Protein AF-I7LUL8-F1 (afdb_monomer_lite)

InterPro domains:
  IPR002048 EF-hand domain [PS50222] (101-136)
  IPR011992 EF-hand domain pair [SSF47473] (95-169)

Organism: Tetrahymena thermophila (strain SB210) (NCBI:txid312017)

pLDDT: mean 73.0, std 26.32, range [26.59, 98.44]

Sequence (527 aa):
MNTLGRLNQNDIKIQANGDIYYDSSRRTSTLSPLRKSIRASSKAQFSSTKQERWLPEIKKFSNTVSTPQQSTQIQKNMSIQPQVSVFTDEFGSYQIDMDEKTISQFLDIFRTYDVKRSGYVEQKYLYEILAQLSLSSKNIEKVFAQDVFSRPGYFNFEELLEIITELEIDKIEQMNKDLADEDKIIIKPDQKVIDLIKKLDNYRKLQEKEGNYKEAYRAHLKILQLRSNEQNKQIDNLRYIQDDELLKVTKLQSQQLYEFDRAWEQFLREYDQTSKDTVATLEERHQQELEQYYQQVKQELALKQKFSKHLLDLRYKEQMLVKLKNYPEAEKIKVKADQLEEIEKQQYEIQMQETVENKVNTLRKQQEIALQGLVHKIEQDRQLQLKQRDIDAQTLLTKNKALLLELNNKHITETKKAQNLLKENMVYNDHQELFRVRDPNDKLIFERQEQNLDRFKIQNQNTLNKIRSQSTQRNSPYPQRLKTDNAPYLLQINQLFGSATPIPASIVRKTQRNYRKGSTSNISYNY

Secondary structure (DSSP, 8-state):
-----------------------------------------------------------------------------------------SS--------HHHHHHHHHHHHHH-TT-SSEEEGGGHHHHHHHTT--GGGHHHHHTTT--SBTTEEEHHHHHHHHHHHHHHHHHHHHHHHHHHTS------HHHHHHHHHHHHHHHHHHHHT-HHHHHHHHHHHHHHHHHHHHHHHHHHHHHHHHHHHHHHHHHHHHHHHHHHHHHHHHHHHHHHHHHHHHHHHHHHHHHHHHHHHHHHHHHHHT----HHHHHHHHHHHHHHHTT-HHHHHHHHHHHHHHHHHHHHHHHHHHHHHHHHHHHHHHHHHHHHHHHHHHHHHHHHHHHHHHHHHHHHHHHHHHHHHHHHHHHHHHHHHHHHHHHHHHHH---S-TTS-----THHHHHHHHHHHHHHHHHHHHHHHHHHHHHHHHHS---S-----------TTSSTTS-----PPPTTTTTTTSSTTS-------PPP-

Foldseek 3Di:
DDDDDDDDDDDDDDDDDDDDDDDDDDDDDDDDDDDDDDDDDDDDDDDDDDDDDDDDDDDDDDDDDDDDDDDDDDDDDPPDDDPPDDDDDPPPDPPDPDDPVVLVVLVVLVVVQPPVVPQKHFPVCLVVSCVVVVQDPPCVVVVVVPPLAPDPRIHGSVSSVVVVVVSVVVVVVVVVVVVVVVVPPPLDFDVVLVVLLVVLCVVLVVCVVVVNNVSNVVSVVVSVVSLVVRLVVSLVVLVVVLVVVVVVLVVVLVVVLVVLVVVLVVVLVVLVVVLVVVLVVLVVVLVVVLVVLLVVLLVVLVVVDDDDPVLVVLVVVLVVCVVVVVPVVSVVSVVVSVVSVVVSVVVSVVVSVVVSVVVSVVSVVVSVVVSVVSVVVSVVVSVVSVVVSVVVSVVSVVVSVVVVVVSVVVSVVVSVVSVVVSCVSSDDPPDPDPDPPPPPVVVVVVVVVVVVVVVVVVVVVVVVVVVVVVVVPPDDPDDDDDPDPDDDDPPPPVPPPDDDDPPPPVVVPPVVVVPPDDDDDDDDDDD

Structure (mmCIF, N/CA/C/O backbone):
data_AF-I7LUL8-F1
#
_entry.id   AF-I7LUL8-F1
#
loop_
_atom_site.group_PDB
_atom_site.id
_atom_site.type_symbol
_atom_site.label_atom_id
_atom_site.label_alt_id
_atom_site.label_comp_id
_atom_site.label_asym_id
_atom_site.label_entity_id
_atom_site.label_seq_id
_atom_site.pdbx_PDB_ins_code
_atom_site.Cartn_x
_atom_site.Cartn_y
_atom_site.Cartn_z
_atom_site.occupancy
_atom_site.B_iso_or_equiv
_atom_site.auth_seq_id
_atom_site.auth_comp_id
_atom_site.auth_asym_id
_atom_site.auth_atom_id
_atom_site.pdbx_PDB_model_num
ATOM 1 N N . MET A 1 1 ? 33.161 21.151 76.171 1.00 34.25 1 MET A N 1
ATOM 2 C CA . MET A 1 1 ? 33.914 20.659 74.997 1.00 34.25 1 MET A CA 1
ATOM 3 C C . MET A 1 1 ? 33.367 21.412 73.785 1.00 34.25 1 MET A C 1
ATOM 5 O O . MET A 1 1 ? 32.221 21.172 73.446 1.00 34.25 1 MET A O 1
ATOM 9 N N . ASN A 1 2 ? 33.928 22.579 73.426 1.00 34.69 2 ASN A N 1
ATOM 10 C CA . ASN A 1 2 ? 35.009 22.792 72.426 1.00 34.69 2 ASN A CA 1
ATOM 11 C C . ASN A 1 2 ? 34.608 22.210 71.051 1.00 34.69 2 ASN A C 1
ATOM 13 O O . ASN A 1 2 ? 34.308 21.027 71.018 1.00 34.69 2 ASN A O 1
ATOM 17 N N . THR A 1 3 ? 34.535 22.895 69.896 1.00 42.41 3 THR A N 1
ATOM 18 C CA . THR A 1 3 ? 35.178 24.102 69.291 1.00 42.41 3 THR A CA 1
ATOM 19 C C . THR A 1 3 ? 34.457 24.357 67.937 1.00 42.41 3 THR A C 1
ATOM 21 O O . THR A 1 3 ? 34.118 23.383 67.278 1.00 42.41 3 THR A O 1
ATOM 24 N N . LEU A 1 4 ? 33.966 25.549 67.560 1.00 45.75 4 LEU A N 1
ATOM 25 C CA . LEU A 1 4 ? 34.581 26.685 66.821 1.00 45.75 4 LEU A CA 1
ATOM 26 C C . LEU A 1 4 ? 35.298 26.428 65.466 1.00 45.75 4 LEU A C 1
ATOM 28 O O . LEU A 1 4 ? 36.298 25.722 65.423 1.00 45.75 4 LEU A O 1
ATOM 32 N N . GLY A 1 5 ? 34.882 27.208 64.443 1.00 33.81 5 GLY A N 1
ATOM 33 C CA . GLY A 1 5 ? 35.670 27.705 63.285 1.00 33.81 5 GLY A CA 1
ATOM 34 C C . GLY A 1 5 ? 35.184 27.222 61.900 1.00 33.81 5 GLY A C 1
ATOM 35 O O . GLY A 1 5 ? 34.829 26.064 61.776 1.00 33.81 5 GLY A O 1
ATOM 36 N N . ARG A 1 6 ? 35.162 27.980 60.789 1.00 36.66 6 ARG A N 1
ATOM 37 C CA . ARG A 1 6 ? 35.426 29.394 60.440 1.00 36.66 6 ARG A CA 1
ATOM 38 C C . ARG A 1 6 ? 35.016 29.603 58.952 1.00 36.66 6 ARG A C 1
ATOM 40 O O . ARG A 1 6 ? 34.916 28.646 58.197 1.00 36.66 6 ARG A O 1
ATOM 47 N N . LEU A 1 7 ? 34.816 30.872 58.590 1.00 41.84 7 LEU A N 1
ATOM 48 C CA . LEU A 1 7 ? 34.567 31.519 57.282 1.00 41.84 7 LEU A CA 1
ATOM 49 C C . LEU A 1 7 ? 35.455 31.095 56.084 1.00 41.84 7 LEU A C 1
ATOM 51 O O . LEU A 1 7 ? 36.638 30.842 56.291 1.00 41.84 7 LEU A O 1
ATOM 55 N N . ASN A 1 8 ? 34.942 31.235 54.843 1.00 38.31 8 ASN A N 1
ATOM 56 C CA . ASN A 1 8 ? 35.561 32.121 53.830 1.00 38.31 8 ASN A CA 1
ATOM 57 C C . ASN A 1 8 ? 34.679 32.431 52.595 1.00 38.31 8 ASN A C 1
ATOM 59 O O . ASN A 1 8 ? 34.052 31.547 52.016 1.00 38.31 8 ASN A O 1
ATOM 63 N N . GLN A 1 9 ? 34.685 33.712 52.209 1.00 41.78 9 GLN A N 1
ATOM 64 C CA . GLN A 1 9 ? 34.208 34.299 50.949 1.00 41.78 9 GLN A CA 1
ATOM 65 C C . GLN A 1 9 ? 35.245 34.086 49.834 1.00 41.78 9 GLN A C 1
ATOM 67 O O . GLN A 1 9 ? 36.423 33.943 50.147 1.00 41.78 9 GLN A O 1
ATOM 72 N N . ASN A 1 10 ? 34.830 34.144 48.561 1.00 43.28 10 ASN A N 1
ATOM 73 C CA . ASN A 1 10 ? 35.618 34.764 47.486 1.00 43.28 10 ASN A CA 1
ATOM 74 C C . ASN A 1 10 ? 34.748 35.077 46.255 1.00 43.28 10 ASN A C 1
ATOM 76 O O . ASN A 1 10 ? 34.118 34.198 45.670 1.00 43.28 10 ASN A O 1
ATOM 80 N N . ASP A 1 11 ? 34.768 36.359 45.894 1.00 35.03 11 ASP A N 1
ATOM 81 C CA . ASP A 1 11 ? 34.270 36.975 44.669 1.00 35.03 11 ASP A CA 1
ATOM 82 C C . ASP A 1 11 ? 35.167 36.650 43.464 1.00 35.03 11 ASP A C 1
ATOM 84 O O . ASP A 1 11 ? 36.391 36.627 43.598 1.00 35.03 11 ASP A O 1
ATOM 88 N N . ILE A 1 12 ? 34.587 36.554 42.260 1.00 38.19 12 ILE A N 1
ATOM 89 C CA . ILE A 1 12 ? 35.292 36.879 41.008 1.00 38.19 12 ILE A CA 1
ATOM 90 C C . ILE A 1 12 ? 34.383 37.760 40.143 1.00 38.19 12 ILE A C 1
ATOM 92 O O . ILE A 1 12 ? 33.387 37.314 39.576 1.00 38.19 12 ILE A O 1
ATOM 96 N N . LYS A 1 13 ? 34.766 39.038 40.054 1.00 35.66 13 LYS A N 1
ATOM 97 C CA . LYS A 1 13 ? 34.354 40.010 39.035 1.00 35.66 13 LYS A CA 1
ATOM 98 C C . LYS A 1 13 ? 35.209 39.807 37.784 1.00 35.66 13 LYS A C 1
ATOM 100 O O . LYS A 1 13 ? 36.424 39.683 37.908 1.00 35.66 13 LYS A O 1
ATOM 105 N N . ILE A 1 14 ? 34.612 39.920 36.599 1.00 39.31 14 ILE A N 1
ATOM 106 C CA . ILE A 1 14 ? 35.337 40.305 35.381 1.00 39.31 14 ILE A CA 1
ATOM 107 C C . ILE A 1 14 ? 34.570 41.454 34.721 1.00 39.31 14 ILE A C 1
ATOM 109 O O . ILE A 1 14 ? 33.437 41.296 34.276 1.00 39.31 14 ILE A O 1
ATOM 113 N N . GLN A 1 15 ? 35.212 42.621 34.707 1.00 39.22 15 GLN A N 1
ATOM 114 C CA . GLN A 1 15 ? 34.968 43.728 33.786 1.00 39.22 15 GLN A CA 1
ATOM 115 C C . GLN A 1 15 ? 36.003 43.621 32.661 1.00 39.22 15 GLN A C 1
ATOM 117 O O . GLN A 1 15 ? 37.164 43.336 32.951 1.00 39.22 15 GLN A O 1
ATOM 122 N N . ALA A 1 16 ? 35.630 43.946 31.424 1.00 38.97 16 ALA A N 1
ATOM 123 C CA . ALA A 1 16 ? 36.566 44.518 30.459 1.00 38.97 16 ALA A CA 1
ATOM 124 C C . ALA A 1 16 ? 35.813 45.344 29.408 1.00 38.97 16 ALA A C 1
ATOM 126 O O . ALA A 1 16 ? 34.946 44.842 28.696 1.00 38.97 16 ALA A O 1
ATOM 127 N N . ASN A 1 17 ? 36.174 46.624 29.378 1.00 36.88 17 ASN A N 1
ATOM 128 C CA . ASN A 1 17 ? 35.828 47.644 28.397 1.00 36.88 17 ASN A CA 1
ATOM 129 C C . ASN A 1 17 ? 36.577 47.419 27.072 1.00 36.88 17 ASN A C 1
ATOM 131 O O . ASN A 1 17 ? 37.637 46.793 27.063 1.00 36.88 17 ASN A O 1
ATOM 135 N N . GLY A 1 18 ? 36.095 48.034 25.990 1.00 33.53 18 GLY A N 1
ATOM 136 C CA . GLY A 1 18 ? 36.844 48.158 24.739 1.00 33.53 18 GLY A CA 1
ATOM 137 C C . GLY A 1 18 ? 36.036 48.821 23.627 1.00 33.53 18 GLY A C 1
ATOM 138 O O . GLY A 1 18 ? 35.416 48.133 22.825 1.00 33.53 18 GLY A O 1
ATOM 139 N N . ASP A 1 19 ? 36.041 50.152 23.625 1.00 34.66 19 ASP A N 1
ATOM 140 C CA . ASP A 1 19 ? 35.447 51.050 22.632 1.00 34.66 19 ASP A CA 1
ATOM 141 C C . ASP A 1 19 ? 36.187 51.060 21.265 1.00 34.66 19 ASP A C 1
ATOM 143 O O . ASP A 1 19 ? 37.348 50.663 21.182 1.00 34.66 19 ASP A O 1
ATOM 147 N N . ILE A 1 20 ? 35.527 51.681 20.263 1.00 35.38 20 ILE A N 1
ATOM 148 C CA . ILE A 1 20 ? 36.046 52.631 19.232 1.00 35.38 20 ILE A CA 1
ATOM 149 C C . ILE A 1 20 ? 35.859 52.269 17.729 1.00 35.38 20 ILE A C 1
ATOM 151 O O . ILE A 1 20 ? 36.661 51.549 17.149 1.00 35.38 20 ILE A O 1
ATOM 155 N N . TYR A 1 21 ? 34.844 52.947 17.137 1.00 35.06 21 TYR A N 1
ATOM 156 C CA . TYR A 1 21 ? 34.722 53.644 15.819 1.00 35.06 21 TYR A CA 1
ATOM 157 C C . TYR A 1 21 ? 34.831 52.862 14.476 1.00 35.06 21 TYR A C 1
ATOM 159 O O . TYR A 1 21 ? 35.559 51.890 14.384 1.00 35.06 21 TYR A O 1
ATOM 167 N N . TYR A 1 22 ? 34.177 53.209 13.346 1.00 33.66 22 TYR A N 1
ATOM 168 C CA . TYR A 1 22 ? 33.462 54.406 12.840 1.00 33.66 22 TYR A CA 1
ATOM 169 C C . TYR A 1 22 ? 32.463 54.001 11.714 1.00 33.66 22 TYR A C 1
ATOM 171 O O . TYR A 1 22 ? 32.729 53.034 11.009 1.00 33.66 22 TYR A O 1
ATOM 179 N N . ASP A 1 23 ? 31.396 54.806 11.547 1.00 34.28 23 ASP A N 1
ATOM 180 C CA . ASP A 1 23 ? 30.677 55.252 10.315 1.00 34.28 23 ASP A CA 1
ATOM 181 C C . ASP A 1 23 ? 30.324 54.261 9.174 1.00 34.28 23 ASP A C 1
ATOM 183 O O . ASP A 1 23 ? 31.126 53.451 8.745 1.00 34.28 23 ASP A O 1
ATOM 187 N N . SER A 1 24 ? 29.194 54.345 8.463 1.00 32.56 24 SER A N 1
ATOM 188 C CA . SER A 1 24 ? 28.345 55.500 8.144 1.00 32.56 24 SER A CA 1
ATOM 189 C C . SER A 1 24 ? 27.058 55.062 7.421 1.00 32.56 24 SER A C 1
ATOM 191 O O . SER A 1 24 ? 27.007 54.018 6.777 1.00 32.56 24 SER A O 1
ATOM 193 N N . SER A 1 25 ? 26.084 55.984 7.419 1.00 34.06 25 SER A N 1
ATOM 194 C CA . SER A 1 25 ? 24.985 56.161 6.442 1.00 34.06 25 SER A CA 1
ATOM 195 C C . SER A 1 25 ? 23.654 55.449 6.750 1.00 34.06 25 SER A C 1
ATOM 197 O O . SER A 1 25 ? 23.490 54.262 6.517 1.00 34.06 25 SER A O 1
ATOM 199 N N . ARG A 1 26 ? 22.696 56.145 7.396 1.00 38.09 26 ARG A N 1
ATOM 200 C CA . ARG A 1 26 ? 21.657 57.045 6.806 1.00 38.09 26 ARG A CA 1
ATOM 201 C C . ARG A 1 26 ? 20.579 56.247 6.044 1.00 38.09 26 ARG A C 1
ATOM 203 O O . ARG A 1 26 ? 20.903 55.563 5.092 1.00 38.09 26 ARG A O 1
ATOM 210 N N . ARG A 1 27 ? 19.274 56.354 6.336 1.00 39.09 27 ARG A N 1
ATOM 211 C CA . ARG A 1 27 ? 18.459 57.586 6.387 1.00 39.09 27 ARG A CA 1
ATOM 212 C C . ARG A 1 27 ? 17.023 57.255 6.866 1.00 39.09 27 ARG A C 1
ATOM 214 O O . ARG A 1 27 ? 16.453 56.300 6.361 1.00 39.09 27 ARG A O 1
ATOM 221 N N . THR A 1 28 ? 16.494 58.096 7.772 1.00 35.09 28 THR A N 1
ATOM 222 C CA . THR A 1 28 ? 15.165 58.785 7.760 1.00 35.09 28 THR A CA 1
ATOM 223 C C . THR A 1 28 ? 13.890 57.955 7.537 1.00 35.09 28 THR A C 1
ATOM 225 O O . THR A 1 28 ? 13.841 57.145 6.632 1.00 35.09 28 THR A O 1
ATOM 228 N N . SER A 1 29 ? 12.726 58.171 8.147 1.00 33.03 29 SER A N 1
ATOM 229 C CA . SER A 1 29 ? 12.111 59.186 9.027 1.00 33.03 29 SER A CA 1
ATOM 230 C C . SER A 1 29 ? 10.613 58.811 9.006 1.00 33.03 29 SER A C 1
ATOM 232 O O . SER A 1 29 ? 10.129 58.413 7.950 1.00 33.03 29 SER A O 1
ATOM 234 N N . THR A 1 30 ? 9.829 58.852 10.081 1.00 38.00 30 THR A N 1
ATOM 235 C CA . THR A 1 30 ? 8.872 59.936 10.419 1.00 38.00 30 THR A CA 1
ATOM 236 C C . THR A 1 30 ? 7.912 59.346 11.477 1.00 38.00 30 THR A C 1
ATOM 238 O O . THR A 1 30 ? 7.541 58.183 11.361 1.00 38.00 30 THR A O 1
ATOM 241 N N . LEU A 1 31 ? 7.770 59.981 12.653 1.00 34.62 31 LEU A N 1
ATOM 242 C CA . LEU A 1 31 ? 6.584 60.744 13.123 1.00 34.62 31 LEU A CA 1
ATOM 243 C C . LEU A 1 31 ? 5.266 59.939 13.074 1.00 34.62 31 LEU A C 1
ATOM 245 O O . LEU A 1 31 ? 4.922 59.418 12.029 1.00 34.62 31 LEU A O 1
ATOM 249 N N . SER A 1 32 ? 4.372 59.875 14.059 1.00 36.56 32 SER A N 1
ATOM 250 C CA . SER A 1 32 ? 4.230 60.397 15.424 1.00 36.56 32 SER A CA 1
ATOM 251 C C . SER A 1 32 ? 2.881 59.844 15.970 1.00 36.56 32 SER A C 1
ATOM 253 O O . SER A 1 32 ? 2.135 59.217 15.217 1.00 36.56 32 SER A O 1
ATOM 255 N N . PRO A 1 33 ? 2.552 60.026 17.263 1.00 57.72 33 PRO A N 1
ATOM 256 C CA . PRO A 1 33 ? 1.650 59.164 18.042 1.00 57.72 33 PRO A CA 1
ATOM 257 C C . PRO A 1 33 ? 0.219 59.715 18.137 1.00 57.72 33 PRO A C 1
ATOM 259 O O . PRO A 1 33 ? 0.038 60.891 17.863 1.00 57.72 33 PRO A O 1
ATOM 262 N N . LEU A 1 34 ? -0.768 58.944 18.634 1.00 32.56 34 LEU A N 1
ATOM 263 C CA . LEU A 1 34 ? -1.844 59.478 19.499 1.00 32.56 34 LEU A CA 1
ATOM 264 C C . LEU A 1 34 ? -2.809 58.402 20.075 1.00 32.56 34 LEU A C 1
ATOM 266 O O . LEU A 1 34 ? -3.286 57.526 19.365 1.00 32.56 34 LEU A O 1
ATOM 270 N N . ARG A 1 35 ? -3.193 58.648 21.342 1.00 33.78 35 ARG A N 1
ATOM 271 C CA . ARG A 1 35 ? -4.432 58.294 22.091 1.00 33.78 35 ARG A CA 1
ATOM 272 C C . ARG A 1 35 ? -4.475 57.091 23.050 1.00 33.78 35 ARG A C 1
ATOM 274 O O . ARG A 1 35 ? -4.700 55.946 22.689 1.00 33.78 35 ARG A O 1
ATOM 281 N N . LYS A 1 36 ? -4.432 57.478 24.335 1.00 38.88 36 LYS A N 1
ATOM 282 C CA . LYS A 1 36 ? -5.092 56.886 25.515 1.00 38.88 36 LYS A CA 1
ATOM 283 C C . LYS A 1 36 ? -6.631 56.899 25.392 1.00 38.88 36 LYS A C 1
ATOM 285 O O . LYS A 1 36 ? -7.159 57.856 24.832 1.00 38.88 36 LYS A O 1
ATOM 290 N N . SER A 1 37 ? -7.312 55.942 26.043 1.00 32.06 37 SER A N 1
ATOM 291 C CA . SER A 1 37 ? -8.537 56.090 26.887 1.00 32.06 37 SER A CA 1
ATOM 292 C C . SER A 1 37 ? -9.199 54.707 27.077 1.00 32.06 37 SER A C 1
ATOM 294 O O . SER A 1 37 ? -9.588 54.093 26.096 1.00 32.06 37 SER A O 1
ATOM 296 N N . ILE A 1 38 ? -9.165 54.070 28.255 1.00 34.81 38 ILE A N 1
ATOM 297 C CA . ILE A 1 38 ? -10.142 54.125 29.376 1.00 34.81 38 ILE A CA 1
ATOM 298 C C . ILE A 1 38 ? -11.603 53.777 29.001 1.00 34.81 38 ILE A C 1
ATOM 300 O O . ILE A 1 38 ? -12.286 54.600 28.396 1.00 34.81 38 ILE A O 1
ATOM 304 N N . ARG A 1 39 ? -12.080 52.612 29.488 1.00 32.25 39 ARG A N 1
ATOM 305 C CA . ARG A 1 39 ? -13.354 52.294 30.210 1.00 32.25 39 ARG A CA 1
ATOM 306 C C . ARG A 1 39 ? -13.535 50.761 30.181 1.00 32.25 39 ARG A C 1
ATOM 308 O O . ARG A 1 39 ? -13.443 50.180 29.114 1.00 32.25 39 ARG A O 1
ATOM 315 N N . ALA A 1 40 ? -13.572 50.006 31.280 1.00 32.91 40 ALA A N 1
ATOM 316 C CA . ALA A 1 40 ? -14.469 49.986 32.443 1.00 32.91 40 ALA A CA 1
ATOM 317 C C . ALA A 1 40 ? -15.920 49.550 32.136 1.00 32.91 40 ALA A C 1
ATOM 319 O O . ALA A 1 40 ? -16.621 50.211 31.375 1.00 32.91 40 ALA A O 1
ATOM 320 N N . SER A 1 41 ? -16.334 48.508 32.877 1.00 30.53 41 SER A N 1
ATOM 321 C CA . SER A 1 41 ? -17.700 48.088 33.242 1.00 30.53 41 SER A CA 1
ATOM 322 C C . SER A 1 41 ? -18.435 47.088 32.337 1.00 30.53 41 SER A C 1
ATOM 324 O O . SER A 1 41 ? -18.969 47.440 31.295 1.00 30.53 41 SER A O 1
ATOM 326 N N . SER A 1 42 ? -18.649 45.868 32.842 1.00 32.44 42 SER A N 1
ATOM 327 C CA . SER A 1 42 ? -19.971 45.488 33.378 1.00 32.44 42 SER A CA 1
ATOM 328 C C . SER A 1 42 ? -19.955 44.109 34.053 1.00 32.44 42 SER A C 1
ATOM 330 O O . SER A 1 42 ? -19.512 43.105 33.505 1.00 32.44 42 SER A O 1
ATOM 332 N N . LYS A 1 43 ? -20.445 44.107 35.297 1.00 32.56 43 LYS A N 1
ATOM 333 C CA . LYS A 1 43 ? -20.957 42.954 36.042 1.00 32.56 43 LYS A CA 1
ATOM 334 C C . LYS A 1 43 ? -22.287 42.527 35.416 1.00 32.56 43 LYS A C 1
ATOM 336 O O . LYS A 1 43 ? -23.138 43.386 35.208 1.00 32.56 43 LYS A O 1
ATOM 341 N N . ALA A 1 44 ? -22.507 41.225 35.270 1.00 33.75 44 ALA A N 1
ATOM 342 C CA . ALA A 1 44 ? -23.845 40.641 35.255 1.00 33.75 44 ALA A CA 1
ATOM 343 C C . ALA A 1 44 ? -23.805 39.274 35.953 1.00 33.75 44 ALA A C 1
ATOM 345 O O . ALA A 1 44 ? -23.125 38.350 35.519 1.00 33.75 44 ALA A O 1
ATOM 346 N N . GLN A 1 45 ? -24.506 39.194 37.082 1.00 33.38 45 GLN A N 1
ATOM 347 C CA . GLN A 1 45 ? -24.953 37.955 37.712 1.00 33.38 45 GLN A CA 1
ATOM 348 C C . GLN A 1 45 ? -26.117 37.400 36.880 1.00 33.38 45 GLN A C 1
ATOM 350 O O . GLN A 1 45 ? -26.961 38.200 36.503 1.00 33.38 45 GLN A O 1
ATOM 355 N N . PHE A 1 46 ? -26.204 36.085 36.648 1.00 29.62 46 PHE A N 1
ATOM 356 C CA . PHE A 1 46 ? -27.461 35.319 36.743 1.00 29.62 46 PHE A CA 1
ATOM 357 C C . PHE A 1 46 ? -27.205 33.794 36.689 1.00 29.62 46 PHE A C 1
ATOM 359 O O . PHE A 1 46 ? -26.530 33.277 35.806 1.00 29.62 46 PHE A O 1
ATOM 366 N N . SER A 1 47 ? -27.731 33.139 37.727 1.00 30.59 47 SER A N 1
ATOM 367 C CA . SER A 1 47 ? -28.197 31.754 37.922 1.00 30.59 47 SER A CA 1
ATOM 368 C C . SER A 1 47 ? -27.927 30.629 36.900 1.00 30.59 47 SER A C 1
ATOM 370 O O . SER A 1 47 ? -28.391 30.659 35.766 1.00 30.59 47 SER A O 1
ATOM 372 N N . SER A 1 48 ? -27.365 29.530 37.423 1.00 31.50 48 SER A N 1
ATOM 373 C CA . SER A 1 48 ? -27.994 28.193 37.541 1.00 31.50 48 SER A CA 1
ATOM 374 C C . SER A 1 48 ? -29.270 27.926 36.720 1.00 31.50 48 SER A C 1
ATOM 376 O O . SER A 1 48 ? -30.315 28.490 37.037 1.00 31.50 48 SER A O 1
ATOM 378 N N . THR A 1 49 ? -29.212 27.013 35.738 1.00 33.62 49 THR A N 1
ATOM 379 C CA . THR A 1 49 ? -30.013 25.762 35.619 1.00 33.62 49 THR A CA 1
ATOM 380 C C . THR A 1 49 ? -29.866 25.127 34.222 1.00 33.62 49 THR A C 1
ATOM 382 O O . THR A 1 49 ? -29.660 25.828 33.237 1.00 33.62 49 THR A O 1
ATOM 385 N N . LYS A 1 50 ? -30.073 23.800 34.161 1.00 33.84 50 LYS A N 1
ATOM 386 C CA . LYS A 1 50 ? -30.343 22.941 32.983 1.00 33.84 50 LYS A CA 1
ATOM 387 C C . LYS A 1 50 ? -29.164 22.321 32.212 1.00 33.84 50 LYS A C 1
ATOM 389 O O . LYS A 1 50 ? -28.775 22.752 31.132 1.00 33.84 50 LYS A O 1
ATOM 394 N N . GLN A 1 51 ? -28.712 21.186 32.755 1.00 36.81 51 GLN A N 1
ATOM 395 C CA . GLN A 1 51 ? -28.469 19.958 31.985 1.00 36.81 51 GLN A CA 1
ATOM 396 C C . GLN A 1 51 ? -29.773 19.456 31.325 1.00 36.81 51 GLN A C 1
ATOM 398 O O . GLN A 1 51 ? -30.860 19.844 31.742 1.00 36.81 51 GLN A O 1
ATOM 403 N N . GLU A 1 52 ? -29.611 18.553 30.352 1.00 36.66 52 GLU A N 1
ATOM 404 C CA . GLU A 1 52 ? -30.614 17.845 29.531 1.00 36.66 52 GLU A CA 1
ATOM 405 C C . GLU A 1 52 ? -30.924 18.459 28.161 1.00 36.66 52 GLU A C 1
ATOM 407 O O . GLU A 1 52 ? -31.805 19.302 28.000 1.00 36.66 52 GLU A O 1
ATOM 412 N N . ARG A 1 53 ? -30.219 17.941 27.147 1.00 35.09 53 ARG A N 1
ATOM 413 C CA . ARG A 1 53 ? -30.752 17.530 25.832 1.00 35.09 53 ARG A CA 1
ATOM 414 C C . ARG A 1 53 ? -29.584 17.129 24.942 1.00 35.09 53 ARG A C 1
ATOM 416 O O . ARG A 1 53 ? -28.946 18.028 24.431 1.00 35.09 53 ARG A O 1
ATOM 423 N N . TRP A 1 54 ? -29.337 15.830 24.755 1.00 32.88 54 TRP A N 1
ATOM 424 C CA . TRP A 1 54 ? -28.792 15.234 23.520 1.00 32.88 54 TRP A CA 1
ATOM 425 C C . TRP A 1 54 ? -28.942 13.708 23.591 1.00 32.88 54 TRP A C 1
ATOM 427 O O . TRP A 1 54 ? -28.039 13.021 24.040 1.00 32.88 54 TRP A O 1
ATOM 437 N N . LEU A 1 55 ? -30.091 13.195 23.151 1.00 34.66 55 LEU A N 1
ATOM 438 C CA . LEU A 1 55 ? -30.225 11.898 22.477 1.00 34.66 55 LEU A CA 1
ATOM 439 C C . LEU A 1 55 ? -31.484 11.973 21.600 1.00 34.66 55 LEU A C 1
ATOM 441 O O . LEU A 1 55 ? -32.573 12.184 22.138 1.00 34.66 55 LEU A O 1
ATOM 445 N N . PRO A 1 56 ? -31.373 11.759 20.282 1.00 40.44 56 PRO A N 1
ATOM 446 C CA . PRO A 1 56 ? -32.441 11.126 19.538 1.00 40.44 56 PRO A CA 1
ATOM 447 C C . PRO A 1 56 ? -32.018 9.725 19.076 1.00 40.44 56 PRO A C 1
ATOM 449 O O . PRO A 1 56 ? -30.975 9.531 18.464 1.00 40.44 56 PRO A O 1
ATOM 452 N N . GLU A 1 57 ? -32.897 8.778 19.402 1.00 33.16 57 GLU A N 1
ATOM 453 C CA . GLU A 1 57 ? -33.325 7.659 18.557 1.00 33.16 57 GLU A CA 1
ATOM 454 C C . GLU A 1 57 ? -32.269 6.709 17.971 1.00 33.16 57 GLU A C 1
ATOM 456 O O . GLU A 1 57 ? -31.872 6.827 16.818 1.00 33.16 57 GLU A O 1
ATOM 461 N N . ILE A 1 58 ? -32.012 5.609 18.689 1.00 33.28 58 ILE A N 1
ATOM 462 C CA . ILE A 1 58 ? -31.885 4.289 18.051 1.00 33.28 58 ILE A CA 1
ATOM 463 C C . ILE A 1 58 ? -32.768 3.299 18.820 1.00 33.28 58 ILE A C 1
ATOM 465 O O . ILE A 1 58 ? -32.365 2.674 19.797 1.00 33.28 58 ILE A O 1
ATOM 469 N N . LYS A 1 59 ? -34.020 3.169 18.376 1.00 34.00 59 LYS A N 1
ATOM 470 C CA . LYS A 1 59 ? -34.862 1.994 18.626 1.00 34.00 59 LYS A CA 1
ATOM 471 C C . LYS A 1 59 ? -35.574 1.648 17.330 1.00 34.00 59 LYS A C 1
ATOM 473 O O . LYS A 1 59 ? -36.468 2.380 16.920 1.00 34.00 59 LYS A O 1
ATOM 478 N N . LYS A 1 60 ? -35.185 0.518 16.740 1.00 34.81 60 LYS A N 1
ATOM 479 C CA . LYS A 1 60 ? -36.042 -0.480 16.078 1.00 34.81 60 LYS A CA 1
ATOM 480 C C . LYS A 1 60 ? -35.120 -1.503 15.424 1.00 34.81 60 LYS A C 1
ATOM 482 O O . LYS A 1 60 ? -34.550 -1.211 14.390 1.00 34.81 60 LYS A O 1
ATOM 487 N N . PHE A 1 61 ? -34.943 -2.649 16.073 1.00 30.11 61 PHE A N 1
ATOM 488 C CA . PHE A 1 61 ? -35.112 -3.979 15.481 1.00 30.11 61 PHE A CA 1
ATOM 489 C C . PHE A 1 61 ? -34.799 -5.018 16.559 1.00 30.11 61 PHE A C 1
ATOM 491 O O . PHE A 1 61 ? -33.656 -5.392 16.790 1.00 30.11 61 PHE A O 1
ATOM 498 N N . SER A 1 62 ? -35.846 -5.491 17.225 1.00 31.25 62 SER A N 1
ATOM 499 C CA . SER A 1 62 ? -35.865 -6.844 17.761 1.00 31.25 62 SER A CA 1
ATOM 500 C C . SER A 1 62 ? -37.266 -7.421 17.603 1.00 31.25 62 SER A C 1
ATOM 502 O O . SER A 1 62 ? -38.261 -6.701 17.700 1.00 31.25 62 SER A O 1
ATOM 504 N N . ASN A 1 63 ? -37.276 -8.736 17.380 1.00 30.11 63 ASN A N 1
ATOM 505 C CA . ASN A 1 63 ? -38.358 -9.703 17.561 1.00 30.11 63 ASN A CA 1
ATOM 506 C C . ASN A 1 63 ? -38.928 -10.290 16.270 1.00 30.11 63 ASN A C 1
ATOM 508 O O . ASN A 1 63 ? -39.928 -9.827 15.737 1.00 30.11 63 ASN A O 1
ATOM 512 N N . THR A 1 64 ? -38.376 -11.441 15.891 1.00 32.75 64 THR A N 1
ATOM 513 C CA . THR A 1 64 ? -39.196 -12.655 15.808 1.00 32.75 64 THR A CA 1
ATOM 514 C C . THR A 1 64 ? -38.463 -13.796 16.515 1.00 32.75 64 THR A C 1
ATOM 516 O O . THR A 1 64 ? -37.315 -14.107 16.218 1.00 32.75 64 THR A O 1
ATOM 519 N N . VAL A 1 65 ? -39.132 -14.356 17.522 1.00 33.50 65 VAL A N 1
ATOM 520 C CA . VAL A 1 65 ? -38.789 -15.598 18.220 1.00 33.50 65 VAL A CA 1
ATOM 521 C C . VAL A 1 65 ? -39.663 -16.689 17.613 1.00 33.50 65 VAL A C 1
ATOM 523 O O . VAL A 1 65 ? -40.869 -16.490 17.474 1.00 33.50 65 VAL A O 1
ATOM 526 N N . SER A 1 66 ? -39.084 -17.844 17.294 1.00 29.80 66 SER A N 1
ATOM 527 C CA . SER A 1 66 ? -39.795 -19.125 17.261 1.00 29.80 66 SER A CA 1
ATOM 528 C C . SER A 1 66 ? -38.829 -20.273 17.564 1.00 29.80 66 SER A C 1
ATOM 530 O O . SER A 1 66 ? -37.646 -20.227 17.246 1.00 29.80 66 SER A O 1
ATOM 532 N N . THR A 1 67 ? -39.389 -21.227 18.292 1.00 32.50 67 THR A N 1
ATOM 533 C CA . THR A 1 67 ? -38.860 -22.240 19.219 1.00 32.50 67 THR A CA 1
ATOM 534 C C . THR A 1 67 ? -38.139 -23.435 18.545 1.00 32.50 67 THR A C 1
ATOM 536 O O . THR A 1 67 ? -38.174 -23.561 17.324 1.00 32.50 67 THR A O 1
ATOM 539 N N . PRO A 1 68 ? -37.475 -24.319 19.328 1.00 50.84 68 PRO A N 1
ATOM 540 C CA . PRO A 1 68 ? -36.421 -25.233 18.881 1.00 50.84 68 PRO A CA 1
ATOM 541 C C . PRO A 1 68 ? -36.904 -26.679 18.685 1.00 50.84 68 PRO A C 1
ATOM 543 O O . PRO A 1 68 ? -37.884 -27.074 19.310 1.00 50.84 68 PRO A O 1
ATOM 546 N N . GLN A 1 69 ? -36.141 -27.500 17.944 1.00 29.75 69 GLN A N 1
ATOM 547 C CA . GLN A 1 69 ? -35.950 -28.929 18.246 1.00 29.75 69 GLN A CA 1
ATOM 548 C C . GLN A 1 69 ? -34.815 -29.588 17.425 1.00 29.75 69 GLN A C 1
ATOM 550 O O . GLN A 1 69 ? -34.724 -29.418 16.217 1.00 29.75 69 GLN A O 1
ATOM 555 N N . GLN A 1 70 ? -34.029 -30.401 18.147 1.00 30.73 70 GLN A N 1
ATOM 556 C CA . GLN A 1 70 ? -33.337 -31.645 17.755 1.00 30.73 70 GLN A CA 1
ATOM 557 C C . GLN A 1 70 ? -32.044 -31.622 16.904 1.00 30.73 70 GLN A C 1
ATOM 559 O O . GLN A 1 70 ? -32.037 -31.492 15.689 1.00 30.73 70 GLN A O 1
ATOM 564 N N . SER A 1 71 ? -30.938 -31.878 17.619 1.00 30.86 71 SER A N 1
ATOM 565 C CA . SER A 1 71 ? -29.922 -32.923 17.371 1.00 30.86 71 SER A CA 1
ATOM 566 C C . SER A 1 71 ? -29.833 -33.549 15.974 1.00 30.86 71 SER A C 1
ATOM 568 O O . SER A 1 71 ? -30.744 -34.278 15.602 1.00 30.86 71 SER A O 1
ATOM 570 N N . THR A 1 72 ? -28.668 -33.487 15.312 1.00 30.38 72 THR A N 1
ATOM 571 C CA . THR A 1 72 ? -27.732 -34.629 15.131 1.00 30.38 72 THR A CA 1
ATOM 572 C C . THR A 1 72 ? -26.491 -34.261 14.298 1.00 30.38 72 THR A C 1
ATOM 574 O O . THR A 1 72 ? -26.542 -33.428 13.407 1.00 30.38 72 THR A O 1
ATOM 577 N N . GLN A 1 73 ? -25.407 -34.990 14.583 1.00 32.72 73 GLN A N 1
ATOM 578 C CA . GLN A 1 73 ? -24.282 -35.343 13.704 1.00 32.72 73 GLN A CA 1
ATOM 579 C C . GLN A 1 73 ? -23.235 -34.285 13.321 1.00 32.72 73 GLN A C 1
ATOM 581 O O . GLN A 1 73 ? -23.268 -33.611 12.299 1.00 32.72 73 GLN A O 1
ATOM 586 N N . ILE A 1 74 ? -22.173 -34.335 14.125 1.00 37.06 74 ILE A N 1
ATOM 587 C CA . ILE A 1 74 ? -20.782 -34.106 13.741 1.00 37.06 74 ILE A CA 1
ATOM 588 C C . ILE A 1 74 ? -20.441 -35.012 12.542 1.00 37.06 74 ILE A C 1
ATOM 590 O O . ILE A 1 74 ? -20.303 -36.225 12.702 1.00 37.06 74 ILE A O 1
ATOM 594 N N . GLN A 1 75 ? -20.251 -34.424 11.361 1.00 32.09 75 GLN A N 1
ATOM 595 C CA . GLN A 1 75 ? -19.434 -35.005 10.296 1.00 32.09 75 GLN A CA 1
ATOM 596 C C . GLN A 1 75 ? -18.213 -34.111 10.079 1.00 32.09 75 GLN A C 1
ATOM 598 O O . GLN A 1 75 ? -18.298 -32.985 9.594 1.00 32.09 75 GLN A O 1
ATOM 603 N N . LYS A 1 76 ? -17.057 -34.640 10.491 1.00 36.34 76 LYS A N 1
ATOM 604 C CA . LYS A 1 76 ? -15.732 -34.146 10.125 1.00 36.34 76 LYS A CA 1
ATOM 605 C C . LYS A 1 76 ? -15.532 -34.387 8.627 1.00 36.34 76 LYS A C 1
ATOM 607 O O . LYS A 1 76 ? -15.190 -35.498 8.239 1.00 36.34 76 LYS A O 1
ATOM 612 N N . ASN A 1 77 ? -15.682 -33.349 7.812 1.00 31.55 77 ASN A N 1
ATOM 613 C CA . ASN A 1 77 ? -15.094 -33.327 6.476 1.00 31.55 77 ASN A CA 1
ATOM 614 C C . ASN A 1 77 ? -13.700 -32.707 6.575 1.00 31.55 77 ASN A C 1
ATOM 616 O O . ASN A 1 77 ? -13.541 -31.490 6.647 1.00 31.55 77 ASN A O 1
ATOM 620 N N . MET A 1 78 ? -12.686 -33.574 6.611 1.00 28.05 78 MET A N 1
ATOM 621 C CA . MET A 1 78 ? -11.305 -33.196 6.338 1.00 28.05 78 MET A CA 1
ATOM 622 C C . MET A 1 78 ? -11.177 -32.909 4.841 1.00 28.05 78 MET A C 1
ATOM 624 O O . MET A 1 78 ? -11.031 -33.824 4.036 1.00 28.05 78 MET A O 1
ATOM 628 N N . SER A 1 79 ? -11.249 -31.631 4.477 1.00 26.59 79 SER A N 1
ATOM 629 C CA . SER A 1 79 ? -10.755 -31.159 3.188 1.00 26.59 79 SER A CA 1
ATOM 630 C C . SER A 1 79 ? -9.239 -31.021 3.304 1.00 26.59 79 SER A C 1
ATOM 632 O O . SER A 1 79 ? -8.736 -30.111 3.964 1.00 26.59 79 SER A O 1
ATOM 634 N N . ILE A 1 80 ? -8.511 -31.982 2.737 1.00 30.64 80 ILE A N 1
ATOM 635 C CA . ILE A 1 80 ? -7.058 -31.914 2.581 1.00 30.64 80 ILE A CA 1
ATOM 636 C C . ILE A 1 80 ? -6.798 -30.938 1.431 1.00 30.64 80 ILE A C 1
ATOM 638 O O . ILE A 1 80 ? -6.877 -31.308 0.262 1.00 30.64 80 ILE A O 1
ATOM 642 N N . GLN A 1 81 ? -6.526 -29.676 1.763 1.00 31.52 81 GLN A N 1
ATOM 643 C CA . GLN A 1 81 ? -5.814 -28.789 0.848 1.00 31.52 81 GLN A CA 1
ATOM 644 C C . GLN A 1 81 ? -4.328 -29.175 0.876 1.00 31.52 81 GLN A C 1
ATOM 646 O O . GLN A 1 81 ? -3.770 -29.284 1.972 1.00 31.52 81 GLN A O 1
ATOM 651 N N . PRO A 1 82 ? -3.669 -29.388 -0.277 1.00 30.48 82 PRO A N 1
ATOM 652 C CA . PRO A 1 82 ? -2.225 -29.548 -0.299 1.00 30.48 82 PRO A CA 1
ATOM 653 C C . PRO A 1 82 ? -1.586 -28.216 0.110 1.00 30.48 82 PRO A C 1
ATOM 655 O O . PRO A 1 82 ? -1.697 -27.209 -0.584 1.00 30.48 82 PRO A O 1
ATOM 658 N N . GLN A 1 83 ? -0.957 -28.212 1.283 1.00 26.62 83 GLN A N 1
ATOM 659 C CA . GLN A 1 83 ? -0.053 -27.156 1.719 1.00 26.62 83 GLN A CA 1
ATOM 660 C C . GLN A 1 83 ? 1.228 -27.294 0.892 1.00 26.62 83 GLN A C 1
ATOM 662 O O . GLN A 1 83 ? 2.038 -28.178 1.159 1.00 26.62 83 GLN A O 1
ATOM 667 N N . VAL A 1 84 ? 1.400 -26.448 -0.123 1.00 29.25 84 VAL A N 1
ATOM 668 C CA . VAL A 1 84 ? 2.701 -26.260 -0.774 1.00 29.25 84 VAL A CA 1
ATOM 669 C C . VAL A 1 84 ? 3.518 -25.360 0.149 1.00 29.25 84 VAL A C 1
ATOM 671 O O . VAL A 1 84 ? 3.316 -24.147 0.210 1.00 29.25 84 VAL A O 1
ATOM 674 N N . SER A 1 85 ? 4.385 -25.965 0.956 1.00 27.95 85 SER A N 1
ATOM 675 C CA . SER A 1 85 ? 5.355 -25.239 1.770 1.00 27.95 85 SER A CA 1
ATOM 676 C C . SER A 1 85 ? 6.482 -24.738 0.871 1.00 27.95 85 SER A C 1
ATOM 678 O O . SER A 1 85 ? 7.331 -25.517 0.452 1.00 27.95 85 SER A O 1
ATOM 680 N N . VAL A 1 86 ? 6.494 -23.437 0.588 1.00 30.75 86 VAL A N 1
ATOM 681 C CA . VAL A 1 86 ? 7.607 -22.770 -0.097 1.00 30.75 86 VAL A CA 1
ATOM 682 C C . VAL A 1 86 ? 8.776 -22.649 0.884 1.00 30.75 86 VAL A C 1
ATOM 684 O O . VAL A 1 86 ? 8.731 -21.853 1.825 1.00 30.75 86 VAL A O 1
ATOM 687 N N . PHE A 1 87 ? 9.799 -23.478 0.685 1.00 27.94 87 PHE A N 1
ATOM 688 C CA . PHE A 1 87 ? 11.094 -23.395 1.358 1.00 27.94 87 PHE A CA 1
ATOM 689 C C . PHE A 1 87 ? 11.956 -22.369 0.606 1.00 27.94 87 PHE A C 1
ATOM 691 O O . PHE A 1 87 ? 12.088 -22.449 -0.611 1.00 27.94 87 PHE A O 1
ATOM 698 N N . THR A 1 88 ? 12.512 -21.374 1.298 1.00 31.72 88 THR A N 1
ATOM 699 C CA . THR A 1 88 ? 13.462 -20.422 0.699 1.00 31.72 88 THR A CA 1
ATOM 700 C C . THR A 1 88 ? 14.881 -20.881 1.005 1.00 31.72 88 THR A C 1
ATOM 702 O O . THR A 1 88 ? 15.313 -20.733 2.149 1.00 31.72 88 THR A O 1
ATOM 705 N N . ASP A 1 89 ? 15.591 -21.406 0.008 1.00 33.44 89 ASP A N 1
ATOM 706 C CA . ASP A 1 89 ? 17.028 -21.684 0.102 1.00 33.44 89 ASP A CA 1
ATOM 707 C C . ASP A 1 89 ? 17.867 -20.499 -0.405 1.00 33.44 89 ASP A C 1
ATOM 709 O O . ASP A 1 89 ? 17.475 -19.766 -1.312 1.00 33.44 89 ASP A O 1
ATOM 713 N N . GLU A 1 90 ? 19.031 -20.291 0.216 1.00 38.69 90 GLU A N 1
ATOM 714 C CA . GLU A 1 90 ? 19.939 -19.143 0.023 1.00 38.69 90 GLU A CA 1
ATOM 715 C C . GLU A 1 90 ? 20.784 -19.183 -1.268 1.00 38.69 90 GLU A C 1
ATOM 717 O O . GLU A 1 90 ? 21.667 -18.343 -1.462 1.00 38.69 90 GLU A O 1
ATOM 722 N N . PHE A 1 91 ? 20.512 -20.106 -2.188 1.00 36.56 91 PHE A N 1
ATOM 723 C CA . PHE A 1 91 ? 21.164 -20.149 -3.496 1.00 36.56 91 PHE A CA 1
ATOM 724 C C . PHE A 1 91 ? 20.264 -19.459 -4.514 1.00 36.56 91 PHE A C 1
ATOM 726 O O . PHE A 1 91 ? 19.088 -19.785 -4.590 1.00 36.56 91 PHE A O 1
ATOM 733 N N . GLY A 1 92 ? 20.796 -18.478 -5.251 1.00 40.06 92 GLY A N 1
ATOM 734 C CA . GLY A 1 92 ? 20.059 -17.611 -6.180 1.00 40.06 92 GLY A CA 1
ATOM 735 C C . GLY A 1 92 ? 19.398 -18.341 -7.351 1.00 40.06 92 GLY A C 1
ATOM 736 O O . GLY A 1 92 ? 19.807 -18.163 -8.494 1.00 40.06 92 GLY A O 1
ATOM 737 N N . SER A 1 93 ? 18.373 -19.134 -7.062 1.00 44.78 93 SER A N 1
ATOM 738 C CA . SER A 1 93 ? 17.421 -19.667 -8.015 1.00 44.78 93 SER A CA 1
ATOM 739 C C . SER A 1 93 ? 16.531 -18.523 -8.490 1.00 44.78 93 SER A C 1
ATOM 741 O O . SER A 1 93 ? 16.056 -17.688 -7.712 1.00 44.78 93 SER A O 1
ATOM 743 N N . TYR A 1 94 ? 16.346 -18.439 -9.802 1.00 49.28 94 TYR A N 1
ATOM 744 C CA . TYR A 1 94 ? 15.364 -17.543 -10.387 1.00 49.28 94 TYR A CA 1
ATOM 745 C C . TYR A 1 94 ? 13.983 -18.061 -9.989 1.00 49.28 94 TYR A C 1
ATOM 747 O O . TYR A 1 94 ? 13.482 -19.021 -10.566 1.00 49.28 94 TYR A O 1
ATOM 755 N N . GLN A 1 95 ? 13.381 -17.453 -8.968 1.00 56.88 95 GLN A N 1
ATOM 756 C CA . GLN A 1 95 ? 12.002 -17.741 -8.603 1.00 56.88 95 GLN A CA 1
ATOM 757 C C . GLN A 1 95 ? 11.105 -17.099 -9.664 1.00 56.88 95 GLN A C 1
ATOM 759 O O . GLN A 1 95 ? 10.844 -15.896 -9.634 1.00 56.88 95 GLN A O 1
ATOM 764 N N . ILE A 1 96 ? 10.710 -17.890 -10.661 1.00 65.81 96 ILE A N 1
ATOM 765 C CA . ILE A 1 96 ? 9.714 -17.471 -11.643 1.00 65.81 96 ILE A CA 1
ATOM 766 C C . ILE A 1 96 ? 8.376 -17.421 -10.906 1.00 65.81 96 ILE A C 1
ATOM 768 O O . ILE A 1 96 ? 7.833 -18.455 -10.518 1.00 65.81 96 ILE A O 1
ATOM 772 N N . ASP A 1 97 ? 7.864 -16.211 -10.676 1.00 73.88 97 ASP A N 1
ATOM 773 C CA . ASP A 1 97 ? 6.516 -15.995 -10.148 1.00 73.88 97 ASP A CA 1
ATOM 774 C C . ASP A 1 97 ? 5.500 -16.402 -11.228 1.00 73.88 97 ASP A C 1
ATOM 776 O O . ASP A 1 97 ? 5.033 -15.579 -12.018 1.00 73.88 97 ASP A O 1
ATOM 780 N N . MET A 1 98 ? 5.177 -17.695 -11.286 1.00 86.75 98 MET A N 1
ATOM 781 C CA . MET A 1 98 ? 4.049 -18.187 -12.071 1.00 86.75 98 MET A CA 1
ATOM 782 C C . MET A 1 98 ? 2.745 -17.819 -11.361 1.00 86.75 98 MET A C 1
ATOM 784 O O . MET A 1 98 ? 2.585 -18.024 -10.156 1.00 86.75 98 MET A O 1
ATOM 788 N N . ASP A 1 99 ? 1.801 -17.242 -12.100 1.00 88.31 99 ASP A N 1
ATOM 789 C CA . ASP A 1 99 ? 0.505 -16.866 -11.556 1.00 88.31 99 ASP A CA 1
ATOM 790 C C . ASP A 1 99 ? -0.315 -18.105 -11.169 1.00 88.31 99 ASP A C 1
ATOM 792 O O . ASP A 1 99 ? -0.312 -19.136 -11.832 1.00 88.31 99 ASP A O 1
ATOM 796 N N . GLU A 1 100 ? -1.096 -17.998 -10.096 1.00 90.44 100 GLU A N 1
ATOM 797 C CA . GLU A 1 100 ? -1.893 -19.118 -9.569 1.00 90.44 100 GLU A CA 1
ATOM 798 C C . GLU A 1 100 ? -2.823 -19.746 -10.631 1.00 90.44 100 GLU A C 1
ATOM 800 O O . GLU A 1 100 ? -3.135 -20.937 -10.590 1.00 90.44 100 GLU A O 1
ATOM 805 N N . LYS A 1 101 ? -3.225 -18.959 -11.638 1.00 91.56 101 LYS A N 1
ATOM 806 C CA . LYS A 1 101 ? -4.028 -19.431 -12.770 1.00 91.56 101 LYS A CA 1
ATOM 807 C C . LYS A 1 101 ? -3.243 -20.315 -13.737 1.00 91.56 101 LYS A C 1
ATOM 809 O O . LYS A 1 101 ? -3.811 -21.311 -14.179 1.00 91.56 101 LYS A O 1
ATOM 814 N N . THR A 1 102 ? -1.991 -19.994 -14.070 1.00 89.31 102 THR A N 1
ATOM 815 C CA . THR A 1 102 ? -1.171 -20.857 -14.940 1.00 89.31 102 THR A CA 1
ATOM 816 C C . THR A 1 102 ? -0.820 -22.151 -14.231 1.00 89.31 102 THR A C 1
ATOM 818 O O . THR A 1 102 ? -0.998 -23.219 -14.812 1.00 89.31 102 THR A O 1
ATOM 821 N N . ILE A 1 103 ? -0.485 -22.087 -12.939 1.00 92.88 103 ILE A N 1
ATOM 822 C CA . ILE A 1 103 ? -0.272 -23.286 -12.116 1.00 92.88 103 ILE A CA 1
ATOM 823 C C . ILE A 1 103 ? -1.531 -24.162 -12.115 1.00 92.88 103 ILE A C 1
ATOM 825 O O . ILE A 1 103 ? -1.438 -25.374 -12.313 1.00 92.88 103 ILE A O 1
ATOM 829 N N . SER A 1 104 ? -2.722 -23.569 -11.959 1.00 92.62 104 SER A N 1
ATOM 830 C CA . SER A 1 104 ? -3.981 -24.321 -12.033 1.00 92.62 104 SER A CA 1
ATOM 831 C C . SER A 1 104 ? -4.210 -24.958 -13.407 1.00 92.62 104 SER A C 1
ATOM 833 O O . SER A 1 104 ? -4.674 -26.093 -13.471 1.00 92.62 104 SER A O 1
ATOM 835 N N . GLN A 1 105 ? -3.889 -24.261 -14.499 1.00 94.00 105 GLN A N 1
ATOM 836 C CA . GLN A 1 105 ? -4.018 -24.804 -15.854 1.00 94.00 105 GLN A CA 1
ATOM 837 C C . GLN A 1 105 ? -3.053 -25.969 -16.092 1.00 94.00 105 GLN A C 1
ATOM 839 O O . GLN A 1 105 ? -3.448 -26.995 -16.648 1.00 94.00 105 GLN A O 1
ATOM 844 N N . PHE A 1 106 ? -1.806 -25.846 -15.630 1.00 94.50 106 PHE A N 1
ATOM 845 C CA . PHE A 1 106 ? -0.813 -26.916 -15.713 1.00 94.50 106 PHE A CA 1
ATOM 846 C C . PHE A 1 106 ? -1.250 -28.134 -14.905 1.00 94.50 106 PHE A C 1
ATOM 848 O O . PHE A 1 106 ? -1.114 -29.264 -15.372 1.00 94.50 106 PHE A O 1
ATOM 855 N N . LEU A 1 107 ? -1.830 -27.911 -13.724 1.00 95.44 107 LEU A N 1
ATOM 856 C CA . LEU A 1 107 ? -2.365 -28.972 -12.878 1.00 95.44 107 LEU A CA 1
ATOM 857 C C . LEU A 1 107 ? -3.523 -29.712 -13.561 1.00 95.44 107 LEU A C 1
ATOM 859 O O . LEU A 1 107 ? -3.586 -30.941 -13.505 1.00 95.44 107 LEU A O 1
ATOM 863 N N . ASP A 1 108 ? -4.432 -28.985 -14.211 1.00 95.88 108 ASP A N 1
ATOM 864 C CA . ASP A 1 108 ? -5.559 -29.582 -14.928 1.00 95.88 108 ASP A CA 1
ATOM 865 C C . ASP A 1 108 ? -5.083 -30.433 -16.108 1.00 95.88 108 ASP A C 1
ATOM 867 O O . ASP A 1 108 ? -5.549 -31.562 -16.271 1.00 95.88 108 ASP A O 1
ATOM 871 N N . ILE A 1 109 ? -4.096 -29.951 -16.869 1.00 95.94 109 ILE A N 1
ATOM 872 C CA . ILE A 1 109 ? -3.478 -30.713 -17.961 1.00 95.94 109 ILE A CA 1
ATOM 873 C C . ILE A 1 109 ? -2.756 -31.944 -17.413 1.00 95.94 109 ILE A C 1
ATOM 875 O O . ILE A 1 109 ? -3.022 -33.050 -17.877 1.00 95.94 109 ILE A O 1
ATOM 879 N N . PHE A 1 110 ? -1.929 -31.804 -16.375 1.00 96.81 110 PHE A N 1
ATOM 880 C CA . PHE A 1 110 ? -1.235 -32.928 -15.738 1.00 96.81 110 PHE A CA 1
ATOM 881 C C . PHE A 1 110 ? -2.211 -34.030 -15.293 1.00 96.81 110 PHE A C 1
ATOM 883 O O . PHE A 1 110 ? -1.999 -35.215 -15.561 1.00 96.81 110 PHE A O 1
ATOM 890 N N . ARG A 1 111 ? -3.346 -33.643 -14.695 1.00 96.12 111 ARG A N 1
ATOM 891 C CA . ARG A 1 111 ? -4.401 -34.573 -14.262 1.00 96.12 111 ARG A CA 1
ATOM 892 C C . ARG A 1 111 ? -5.057 -35.341 -15.405 1.00 96.12 111 ARG A C 1
ATOM 894 O O . ARG A 1 111 ? -5.555 -36.437 -15.159 1.00 96.12 111 ARG A O 1
ATOM 901 N N . THR A 1 112 ? -5.073 -34.808 -16.629 1.00 97.00 112 THR A N 1
ATOM 902 C CA . THR A 1 112 ? -5.615 -35.548 -17.782 1.00 97.00 112 THR A CA 1
ATOM 903 C C . THR A 1 112 ? -4.751 -36.748 -18.175 1.00 97.00 112 THR A C 1
ATOM 905 O O . THR A 1 112 ? -5.291 -37.744 -18.656 1.00 97.00 112 THR A O 1
ATOM 908 N N . TYR A 1 113 ? -3.444 -36.700 -17.896 1.00 96.38 113 TYR A N 1
ATOM 909 C CA . TYR A 1 113 ? -2.498 -37.776 -18.211 1.00 96.38 113 TYR A CA 1
ATOM 910 C C . TYR A 1 113 ? -2.196 -38.693 -17.012 1.00 96.38 113 TYR A C 1
ATOM 912 O O . TYR A 1 113 ? -1.807 -39.845 -17.210 1.00 96.38 113 TYR A O 1
ATOM 920 N N . ASP A 1 114 ? -2.446 -38.256 -15.772 1.00 96.44 114 ASP A N 1
ATOM 921 C CA . ASP A 1 114 ? -2.384 -39.112 -14.575 1.00 96.44 114 ASP A CA 1
ATOM 922 C C . ASP A 1 114 ? -3.679 -39.931 -14.387 1.00 96.44 114 ASP A C 1
ATOM 924 O O . ASP A 1 114 ? -4.434 -39.771 -13.424 1.00 96.44 114 ASP A O 1
ATOM 928 N N . VAL A 1 115 ? -3.938 -40.856 -15.320 1.00 92.75 115 VAL A N 1
ATOM 929 C CA . VAL A 1 115 ? -5.155 -41.699 -15.350 1.00 92.75 115 VAL A CA 1
ATOM 930 C C . VAL A 1 115 ? -5.367 -42.466 -14.037 1.00 92.75 115 VAL A C 1
ATOM 932 O O . VAL A 1 115 ? -6.501 -42.722 -13.630 1.00 92.75 115 VAL A O 1
ATOM 935 N N . LYS A 1 116 ? -4.278 -42.836 -13.353 1.00 94.31 116 LYS A N 1
ATOM 936 C CA . LYS A 1 116 ? -4.312 -43.624 -12.112 1.00 94.31 116 LYS A CA 1
ATOM 937 C C . LYS A 1 116 ? -4.391 -42.765 -10.848 1.00 94.31 116 LYS A C 1
ATOM 939 O O . LYS A 1 116 ? -4.497 -43.342 -9.767 1.00 94.31 116 LYS A O 1
ATOM 944 N N . ARG A 1 117 ? -4.342 -41.430 -10.963 1.00 92.75 117 ARG A N 1
ATOM 945 C CA . ARG A 1 117 ? -4.213 -40.492 -9.828 1.00 92.75 117 ARG A CA 1
ATOM 946 C C . ARG A 1 117 ? -3.052 -40.861 -8.906 1.00 92.75 117 ARG A C 1
ATOM 948 O O . ARG A 1 117 ? -3.159 -40.798 -7.683 1.00 92.75 117 ARG A O 1
ATOM 955 N N . SER A 1 118 ? -1.975 -41.338 -9.513 1.00 94.56 118 SER A N 1
ATOM 956 C CA . SER A 1 118 ? -0.792 -41.815 -8.812 1.00 94.56 118 SER A CA 1
ATOM 957 C C . SER A 1 118 ? 0.121 -40.675 -8.363 1.00 94.56 118 SER A C 1
ATOM 959 O O . SER A 1 118 ? 1.000 -40.906 -7.538 1.00 94.56 118 SER A O 1
ATOM 961 N N . GLY A 1 119 ? -0.085 -39.465 -8.895 1.00 95.19 119 GLY A N 1
ATOM 962 C CA . GLY A 1 119 ? 0.830 -38.335 -8.763 1.00 95.19 119 GLY A CA 1
ATOM 963 C C . GLY A 1 119 ? 2.001 -38.382 -9.749 1.00 95.19 119 GLY A C 1
ATOM 964 O O . GLY A 1 119 ? 2.852 -37.500 -9.700 1.00 95.19 119 GLY A O 1
ATOM 965 N N . TYR A 1 120 ? 2.043 -39.382 -10.637 1.00 96.62 120 TYR A N 1
ATOM 966 C CA . TYR A 1 120 ? 3.117 -39.600 -11.604 1.00 96.62 120 TYR A CA 1
ATOM 967 C C . TYR A 1 120 ? 2.561 -39.798 -13.016 1.00 96.62 120 TYR A C 1
ATOM 969 O O . TYR A 1 120 ? 1.586 -40.525 -13.216 1.00 96.62 120 TYR A O 1
ATOM 977 N N . VAL A 1 121 ? 3.228 -39.210 -14.006 1.00 96.62 121 VAL A N 1
ATOM 978 C CA . VAL A 1 121 ? 2.916 -39.357 -15.434 1.00 96.62 121 VAL A CA 1
ATOM 979 C C . VAL A 1 121 ? 4.097 -40.020 -16.144 1.00 96.62 121 VAL A C 1
ATOM 981 O O . VAL A 1 121 ? 5.253 -39.777 -15.807 1.00 96.62 121 VAL A O 1
ATOM 984 N N . GLU A 1 122 ? 3.820 -40.906 -17.106 1.00 96.06 122 GLU A N 1
ATOM 985 C CA . GLU A 1 122 ? 4.869 -41.543 -17.913 1.00 96.06 122 GLU A CA 1
ATOM 986 C C . GLU A 1 122 ? 5.566 -40.511 -18.810 1.00 96.06 122 GLU A C 1
ATOM 988 O O . GLU A 1 122 ? 4.915 -39.724 -19.499 1.00 96.06 122 GLU A O 1
ATOM 993 N N . GLN A 1 123 ? 6.895 -40.583 -18.877 1.00 93.88 123 GLN A N 1
ATOM 994 C CA . GLN A 1 123 ? 7.752 -39.668 -19.640 1.00 93.88 123 GLN A CA 1
ATOM 995 C C . GLN A 1 123 ? 7.351 -39.528 -21.119 1.00 93.88 123 GLN A C 1
ATOM 997 O O . GLN A 1 123 ? 7.518 -38.464 -21.712 1.00 93.88 123 GLN A O 1
ATOM 1002 N N . LYS A 1 124 ? 6.767 -40.577 -21.717 1.00 94.25 124 LYS A N 1
ATOM 1003 C CA . LYS A 1 124 ? 6.301 -40.563 -23.113 1.00 94.25 124 LYS A CA 1
ATOM 1004 C C . LYS A 1 124 ? 5.241 -39.488 -23.396 1.00 94.25 124 LYS A C 1
ATOM 1006 O O . LYS A 1 124 ? 5.158 -39.022 -24.526 1.00 94.25 124 LYS A O 1
ATOM 1011 N N . TYR A 1 125 ? 4.478 -39.071 -22.382 1.00 95.38 125 TYR A N 1
ATOM 1012 C CA . TYR A 1 125 ? 3.454 -38.030 -22.511 1.00 95.38 125 TYR A CA 1
ATOM 1013 C C . TYR A 1 125 ? 4.003 -36.612 -22.315 1.00 95.38 125 TYR A C 1
ATOM 1015 O O . TYR A 1 125 ? 3.277 -35.649 -22.552 1.00 95.38 125 TYR A O 1
ATOM 1023 N N . LEU A 1 126 ? 5.273 -36.445 -21.920 1.00 93.56 126 LEU A N 1
ATOM 1024 C CA . LEU A 1 126 ? 5.845 -35.117 -21.672 1.00 93.56 126 LEU A CA 1
ATOM 1025 C C . LEU A 1 126 ? 5.805 -34.238 -22.931 1.00 93.56 126 LEU A C 1
ATOM 1027 O O . LEU A 1 126 ? 5.458 -33.063 -22.853 1.00 93.56 126 LEU A O 1
ATOM 1031 N N . TYR A 1 127 ? 6.086 -34.815 -24.102 1.00 92.44 127 TYR A N 1
ATOM 1032 C CA . TYR A 1 127 ? 6.000 -34.100 -25.378 1.00 92.44 127 TYR A CA 1
ATOM 1033 C C . TYR A 1 127 ? 4.574 -33.637 -25.700 1.00 92.44 127 TYR A C 1
ATOM 1035 O O . TYR A 1 127 ? 4.395 -32.534 -26.210 1.00 92.44 127 TYR A O 1
ATOM 1043 N N . GLU A 1 128 ? 3.564 -34.454 -25.392 1.00 94.88 128 GLU A N 1
ATOM 1044 C CA . GLU A 1 128 ? 2.153 -34.118 -25.623 1.00 94.88 128 GLU A CA 1
ATOM 1045 C C . GLU A 1 128 ? 1.680 -33.020 -24.663 1.00 94.88 128 GLU A C 1
ATOM 1047 O O . GLU A 1 128 ? 1.022 -32.069 -25.088 1.00 94.88 128 GLU A O 1
ATOM 1052 N N . ILE A 1 129 ? 2.084 -33.105 -23.391 1.00 93.88 129 ILE A N 1
ATOM 1053 C CA . ILE A 1 129 ? 1.796 -32.090 -22.372 1.00 93.88 129 ILE A CA 1
ATOM 1054 C C . ILE A 1 129 ? 2.436 -30.754 -22.756 1.00 93.88 129 ILE A C 1
ATOM 1056 O O . ILE A 1 129 ? 1.747 -29.737 -22.803 1.00 93.88 129 ILE A O 1
ATOM 1060 N N . LEU A 1 130 ? 3.724 -30.738 -23.112 1.00 91.38 130 LEU A N 1
ATOM 1061 C CA . LEU A 1 130 ? 4.411 -29.506 -23.512 1.00 91.38 130 LEU A CA 1
ATOM 1062 C C . LEU A 1 130 ? 3.847 -28.925 -24.817 1.00 91.38 130 LEU A C 1
ATOM 1064 O O . LEU A 1 130 ? 3.723 -27.705 -24.938 1.00 91.38 130 LEU A O 1
ATOM 1068 N N . ALA A 1 131 ? 3.417 -29.773 -25.757 1.00 91.75 131 ALA A N 1
ATOM 1069 C CA . ALA A 1 131 ? 2.726 -29.326 -26.963 1.00 91.75 131 ALA A CA 1
ATOM 1070 C C . ALA A 1 131 ? 1.373 -28.663 -26.649 1.00 91.75 131 ALA A C 1
ATOM 1072 O O . ALA A 1 131 ? 1.057 -27.628 -27.238 1.00 91.75 131 ALA A O 1
ATOM 1073 N N . GLN A 1 132 ? 0.595 -29.197 -25.698 1.00 93.12 132 GLN A N 1
ATOM 1074 C CA . GLN A 1 132 ? -0.650 -28.563 -25.239 1.00 93.12 132 GLN A CA 1
ATOM 1075 C C . GLN A 1 132 ? -0.403 -27.214 -24.554 1.00 93.12 132 GLN A C 1
ATOM 1077 O O . GLN A 1 132 ? -1.215 -26.300 -24.691 1.00 93.12 132 GLN A O 1
ATOM 1082 N N . LEU A 1 133 ? 0.742 -27.061 -23.887 1.00 88.94 133 LEU A N 1
ATOM 1083 C CA . LEU A 1 133 ? 1.182 -25.801 -23.283 1.00 88.94 133 LEU A CA 1
ATOM 1084 C C . LEU A 1 133 ? 1.807 -24.818 -24.282 1.00 88.94 133 LEU A C 1
ATOM 1086 O O . LEU A 1 133 ? 2.212 -23.725 -23.896 1.00 88.94 133 LEU A O 1
ATOM 1090 N N . SER A 1 134 ? 1.866 -25.167 -25.572 1.00 88.12 134 SER A N 1
ATOM 1091 C CA . SER A 1 134 ? 2.534 -24.365 -26.609 1.00 88.12 134 SER A CA 1
ATOM 1092 C C . SER A 1 134 ? 4.027 -24.112 -26.329 1.00 88.12 134 SER A C 1
ATOM 1094 O O . SER A 1 134 ? 4.595 -23.117 -26.790 1.00 88.12 134 SER A O 1
ATOM 1096 N N . LEU A 1 135 ? 4.677 -25.014 -25.588 1.00 85.44 135 LEU A N 1
ATOM 1097 C CA . LEU A 1 135 ? 6.109 -24.977 -25.301 1.00 85.44 135 LEU A CA 1
ATOM 1098 C C . LEU A 1 135 ? 6.874 -25.774 -26.369 1.00 85.44 135 LEU A C 1
ATOM 1100 O O . LEU A 1 135 ? 6.460 -26.845 -26.812 1.00 85.44 135 LEU A O 1
ATOM 1104 N N . SER A 1 136 ? 7.996 -25.219 -26.832 1.00 80.81 136 SER A N 1
ATOM 1105 C CA . SER A 1 136 ? 8.797 -25.804 -27.913 1.00 80.81 136 SER A CA 1
ATOM 1106 C C . SER A 1 136 ? 9.523 -27.067 -27.444 1.00 80.81 136 SER A C 1
ATOM 1108 O O . SER A 1 136 ? 10.292 -27.027 -26.488 1.00 80.81 136 SER A O 1
ATOM 1110 N N . SER A 1 137 ? 9.380 -28.161 -28.195 1.00 77.62 137 SER A N 1
ATOM 1111 C CA . SER A 1 137 ? 9.993 -29.455 -27.873 1.00 77.62 137 SER A CA 1
ATOM 1112 C C . SER A 1 137 ? 11.513 -29.529 -28.051 1.00 77.62 137 SER A C 1
ATOM 1114 O O . SER A 1 137 ? 12.136 -30.504 -27.635 1.00 77.62 137 SER A O 1
ATOM 1116 N N . LYS A 1 138 ? 12.129 -28.507 -28.656 1.00 80.06 138 LYS A N 1
ATOM 1117 C CA . LYS A 1 138 ? 13.534 -28.539 -29.096 1.00 80.06 138 LYS A CA 1
ATOM 1118 C C . LYS A 1 138 ? 14.564 -28.645 -27.964 1.00 80.06 138 LYS A C 1
ATOM 1120 O O . LYS A 1 138 ? 15.667 -29.108 -28.222 1.00 80.06 138 LYS A O 1
ATOM 1125 N N . ASN A 1 139 ? 14.217 -28.248 -26.739 1.00 79.44 139 ASN A N 1
ATOM 1126 C CA . ASN A 1 139 ? 15.141 -28.276 -25.596 1.00 79.44 139 ASN A CA 1
ATOM 1127 C C . ASN A 1 139 ? 14.847 -29.417 -24.607 1.00 79.44 139 ASN A C 1
ATOM 1129 O O . ASN A 1 139 ? 15.607 -29.616 -23.666 1.00 79.44 139 ASN A O 1
ATOM 1133 N N . ILE A 1 140 ? 13.799 -30.213 -24.843 1.00 80.38 140 ILE A N 1
ATOM 1134 C CA . ILE A 1 140 ? 13.400 -31.309 -23.949 1.00 80.38 140 ILE A CA 1
ATOM 1135 C C . ILE A 1 140 ? 14.513 -32.366 -23.832 1.00 80.38 140 ILE A C 1
ATOM 1137 O O . ILE A 1 140 ? 14.730 -32.929 -22.764 1.00 80.38 140 ILE A O 1
ATOM 1141 N N . GLU A 1 141 ? 15.265 -32.612 -24.907 1.00 85.06 141 GLU A N 1
ATOM 1142 C CA . GLU A 1 141 ? 16.383 -33.567 -24.891 1.00 85.06 141 GLU A CA 1
ATOM 1143 C C . GLU A 1 141 ? 17.502 -33.155 -23.924 1.00 85.06 141 GLU A C 1
ATOM 1145 O O . GLU A 1 141 ? 18.149 -34.018 -23.336 1.00 85.06 141 GLU A O 1
ATOM 1150 N N . LYS A 1 142 ? 17.708 -31.846 -23.717 1.00 83.19 142 LYS A N 1
ATOM 1151 C CA . LYS A 1 142 ? 18.694 -31.340 -22.751 1.00 83.19 142 LYS A CA 1
ATOM 1152 C C . LYS A 1 142 ? 18.232 -31.563 -21.319 1.00 83.19 142 LYS A C 1
ATOM 1154 O O . LYS A 1 142 ? 19.028 -31.988 -20.493 1.00 83.19 142 LYS A O 1
ATOM 1159 N N . VAL A 1 143 ? 16.949 -31.331 -21.063 1.00 80.69 143 VAL A N 1
ATOM 1160 C CA . VAL A 1 143 ? 16.315 -31.591 -19.766 1.00 80.69 143 VAL A CA 1
ATOM 1161 C C . VAL A 1 143 ? 16.374 -33.087 -19.437 1.00 80.69 143 VAL A C 1
ATOM 1163 O O . VAL A 1 143 ? 16.716 -33.475 -18.324 1.00 80.69 143 VAL A O 1
ATOM 1166 N N . PHE A 1 144 ? 16.146 -33.960 -20.427 1.00 83.44 144 PHE A N 1
ATOM 1167 C CA . PHE A 1 144 ? 16.285 -35.408 -20.243 1.00 83.44 144 PHE A CA 1
ATOM 1168 C C . PHE A 1 144 ? 17.711 -35.871 -19.946 1.00 83.44 144 PHE A C 1
ATOM 1170 O O . PHE A 1 144 ? 17.880 -36.931 -19.349 1.00 83.44 144 PHE A O 1
ATOM 1177 N N . ALA A 1 145 ? 18.726 -35.101 -20.334 1.00 82.38 145 ALA A N 1
ATOM 1178 C CA . ALA A 1 145 ? 20.117 -35.417 -20.038 1.00 82.38 145 ALA A CA 1
ATOM 1179 C C . ALA A 1 145 ? 20.540 -35.037 -18.606 1.00 82.38 145 ALA A C 1
ATOM 1181 O O . ALA A 1 145 ? 21.619 -35.443 -18.182 1.00 82.38 145 ALA A O 1
ATOM 1182 N N . GLN A 1 146 ? 19.730 -34.264 -17.871 1.00 79.31 146 GLN A N 1
ATOM 1183 C CA . GLN A 1 146 ? 20.100 -33.712 -16.563 1.00 79.31 146 GLN A CA 1
ATOM 1184 C C . GLN A 1 146 ? 19.714 -34.590 -15.350 1.00 79.31 146 GLN A C 1
ATOM 1186 O O . GLN A 1 146 ? 19.870 -34.142 -14.221 1.00 79.31 146 GLN A O 1
ATOM 1191 N N . ASP A 1 147 ? 19.256 -35.838 -15.532 1.00 79.06 147 ASP A N 1
ATOM 1192 C CA . ASP A 1 147 ? 18.841 -36.736 -14.426 1.00 79.06 147 ASP A CA 1
ATOM 1193 C C . ASP A 1 147 ? 17.843 -36.083 -13.432 1.00 79.06 147 ASP A C 1
ATOM 1195 O O . ASP A 1 147 ? 17.824 -36.389 -12.243 1.00 79.06 147 ASP A O 1
ATOM 1199 N N . VAL A 1 148 ? 16.971 -35.196 -13.929 1.00 77.56 148 VAL A N 1
ATOM 1200 C CA . VAL A 1 148 ? 16.024 -34.391 -13.120 1.00 77.56 148 VAL A CA 1
ATOM 1201 C C . VAL A 1 148 ? 14.906 -35.238 -12.485 1.00 77.56 148 VAL A C 1
ATOM 1203 O O . VAL A 1 148 ? 14.221 -34.807 -11.565 1.00 77.56 148 VAL A O 1
ATOM 1206 N N . PHE A 1 149 ? 14.698 -36.471 -12.952 1.00 89.06 149 PHE A N 1
ATOM 1207 C CA . PHE A 1 149 ? 13.562 -37.295 -12.537 1.00 89.06 149 PHE A CA 1
ATOM 1208 C C . PHE A 1 149 ? 13.875 -38.131 -11.299 1.00 89.06 149 PHE A C 1
ATOM 1210 O O . PHE A 1 149 ? 14.748 -39.000 -11.324 1.00 89.06 149 PHE A O 1
ATOM 1217 N N . SER A 1 150 ? 13.052 -37.995 -10.259 1.00 89.69 150 SER A N 1
ATOM 1218 C CA . SER A 1 150 ? 13.130 -38.832 -9.055 1.00 89.69 150 SER A CA 1
ATOM 1219 C C . SER A 1 150 ? 12.908 -40.318 -9.356 1.00 89.69 150 SER A C 1
ATOM 1221 O O . SER A 1 150 ? 13.322 -41.185 -8.582 1.00 89.69 150 SER A O 1
ATOM 1223 N N . ARG A 1 151 ? 12.214 -40.643 -10.459 1.00 90.12 151 ARG A N 1
ATOM 1224 C CA . ARG A 1 151 ? 11.924 -42.021 -10.870 1.00 90.12 151 ARG A CA 1
ATOM 1225 C C . ARG A 1 151 ? 12.178 -42.224 -12.368 1.00 90.12 151 ARG A C 1
ATOM 1227 O O . ARG A 1 151 ? 11.585 -41.525 -13.181 1.00 90.12 151 ARG A O 1
ATOM 1234 N N . PRO A 1 152 ? 12.954 -43.245 -12.776 1.00 91.06 152 PRO A N 1
ATOM 1235 C CA . PRO A 1 152 ? 13.225 -43.484 -14.190 1.00 91.06 152 PRO A CA 1
ATOM 1236 C C . PRO A 1 152 ? 11.929 -43.785 -14.957 1.00 91.06 152 PRO A C 1
ATOM 1238 O O . PRO A 1 152 ? 11.176 -44.695 -14.597 1.00 91.06 152 PRO A O 1
ATOM 1241 N N . GLY A 1 153 ? 11.678 -43.012 -16.016 1.00 92.44 153 GLY A N 1
ATOM 1242 C CA . GLY A 1 153 ? 10.521 -43.154 -16.905 1.00 92.44 153 GLY A CA 1
ATOM 1243 C C . GLY A 1 153 ? 9.228 -42.474 -16.439 1.00 92.44 153 GLY A C 1
ATOM 1244 O O . GLY A 1 153 ? 8.225 -42.558 -17.153 1.00 92.44 153 GLY A O 1
ATOM 1245 N N . TYR A 1 154 ? 9.225 -41.804 -15.283 1.00 95.00 154 TYR A N 1
ATOM 1246 C CA . TYR A 1 154 ? 8.055 -41.108 -14.738 1.00 95.00 154 TYR A CA 1
ATOM 1247 C C . TYR A 1 154 ? 8.442 -39.741 -14.181 1.00 95.00 154 TYR A C 1
ATOM 1249 O O . TYR A 1 154 ? 9.552 -39.577 -13.692 1.00 95.00 154 TYR A O 1
ATOM 1257 N N . PHE A 1 155 ? 7.505 -38.798 -14.193 1.00 95.56 155 PHE A N 1
ATOM 1258 C CA . PHE A 1 155 ? 7.689 -37.495 -13.559 1.00 95.56 155 PHE A CA 1
ATOM 1259 C C . PHE A 1 155 ? 6.468 -37.088 -12.735 1.00 95.56 155 PHE A C 1
ATOM 1261 O O . PHE A 1 155 ? 5.340 -37.495 -13.041 1.00 95.56 155 PHE A O 1
ATOM 1268 N N . ASN A 1 156 ? 6.691 -36.324 -11.670 1.00 96.31 156 ASN A N 1
ATOM 1269 C CA . ASN A 1 156 ? 5.629 -35.749 -10.844 1.00 96.31 156 ASN A CA 1
ATOM 1270 C C . ASN A 1 156 ? 5.295 -34.303 -11.281 1.00 96.31 156 ASN A C 1
ATOM 1272 O O . ASN A 1 156 ? 5.898 -33.757 -12.204 1.00 96.31 156 ASN A O 1
ATOM 1276 N N . PHE A 1 157 ? 4.295 -33.681 -10.651 1.00 95.94 157 PHE A N 1
ATOM 1277 C CA . PHE A 1 157 ? 3.875 -32.322 -11.021 1.00 95.94 157 PHE A CA 1
ATOM 1278 C C . PHE A 1 157 ? 4.930 -31.250 -10.703 1.00 95.94 157 PHE A C 1
ATOM 1280 O O . PHE A 1 157 ? 5.042 -30.275 -11.433 1.00 95.94 157 PHE A O 1
ATOM 1287 N N . GLU A 1 158 ? 5.702 -31.428 -9.634 1.00 94.38 158 GLU A N 1
ATOM 1288 C CA . GLU A 1 158 ? 6.740 -30.482 -9.215 1.00 94.38 158 GLU A CA 1
ATOM 1289 C C . GLU A 1 158 ? 7.920 -30.494 -10.196 1.00 94.38 158 GLU A C 1
ATOM 1291 O O . GLU A 1 158 ? 8.330 -29.442 -10.674 1.00 94.38 158 GLU A O 1
ATOM 1296 N N . GLU A 1 159 ? 8.348 -31.684 -10.616 1.00 93.81 159 GLU A N 1
ATOM 1297 C CA . GLU A 1 159 ? 9.340 -31.886 -11.677 1.00 93.81 159 GLU A CA 1
ATOM 1298 C C . GLU A 1 159 ? 8.845 -31.312 -13.012 1.00 93.81 159 GLU A C 1
ATOM 1300 O O . GLU A 1 159 ? 9.612 -30.699 -13.745 1.00 93.81 159 GLU A O 1
ATOM 1305 N N . LEU A 1 160 ? 7.549 -31.437 -13.333 1.00 94.06 160 LEU A N 1
ATOM 1306 C CA . LEU A 1 160 ? 6.990 -30.783 -14.521 1.00 94.06 160 LEU A CA 1
ATOM 1307 C C . LEU A 1 160 ? 7.115 -29.254 -14.438 1.00 94.06 160 LEU A C 1
ATOM 1309 O O . LEU A 1 160 ? 7.446 -28.626 -15.443 1.00 94.06 160 LEU A O 1
ATOM 1313 N N . LEU A 1 161 ? 6.841 -28.655 -13.275 1.00 93.00 161 LEU A N 1
ATOM 1314 C CA . LEU A 1 161 ? 6.992 -27.211 -13.089 1.00 93.00 161 LEU A CA 1
ATOM 1315 C C . LEU A 1 161 ? 8.453 -26.792 -13.246 1.00 93.00 161 LEU A C 1
ATOM 1317 O O . LEU A 1 161 ? 8.711 -25.818 -13.943 1.00 93.00 161 LEU A O 1
ATOM 1321 N N . GLU A 1 162 ? 9.392 -27.547 -12.681 1.00 90.62 162 GLU A N 1
ATOM 1322 C CA . GLU A 1 162 ? 10.827 -27.280 -12.814 1.00 90.62 162 GLU A CA 1
ATOM 1323 C C . GLU A 1 162 ? 11.264 -27.290 -14.289 1.00 90.62 162 GLU A C 1
ATOM 1325 O O . GLU A 1 162 ? 11.854 -26.321 -14.775 1.00 90.62 162 GLU A O 1
ATOM 1330 N N . ILE A 1 163 ? 10.837 -28.301 -15.051 1.00 90.81 163 ILE A N 1
ATOM 1331 C CA . ILE A 1 163 ? 11.098 -28.400 -16.495 1.00 90.81 163 ILE A CA 1
ATOM 1332 C C . ILE A 1 163 ? 10.506 -27.210 -17.258 1.00 90.81 163 ILE A C 1
ATOM 1334 O O . ILE A 1 163 ? 11.153 -26.650 -18.143 1.00 90.81 163 ILE A O 1
ATOM 1338 N N . ILE A 1 164 ? 9.271 -26.811 -16.941 1.00 90.38 164 ILE A N 1
ATOM 1339 C CA . ILE A 1 164 ? 8.630 -25.656 -17.581 1.00 90.38 164 ILE A CA 1
ATOM 1340 C C . ILE A 1 164 ? 9.412 -24.378 -17.266 1.00 90.38 164 ILE A C 1
ATOM 1342 O O . ILE A 1 164 ? 9.681 -23.600 -18.182 1.00 90.38 164 ILE A O 1
ATOM 1346 N N . THR A 1 165 ? 9.828 -24.184 -16.012 1.00 89.12 165 THR A N 1
ATOM 1347 C CA . THR A 1 165 ? 10.602 -23.001 -15.622 1.00 89.12 165 THR A CA 1
ATOM 1348 C C . THR A 1 165 ? 11.951 -22.931 -16.333 1.00 89.12 165 THR A C 1
ATOM 1350 O O . THR A 1 165 ? 12.324 -21.864 -16.819 1.00 89.12 165 THR A O 1
ATOM 1353 N N . GLU A 1 166 ? 12.653 -24.055 -16.487 1.00 87.62 166 GLU A N 1
ATOM 1354 C CA . GLU A 1 166 ? 13.928 -24.104 -17.208 1.00 87.62 166 GLU A CA 1
ATOM 1355 C C . GLU A 1 166 ? 13.743 -23.786 -18.703 1.00 87.62 166 GLU A C 1
ATOM 1357 O O . GLU A 1 166 ? 14.484 -22.985 -19.276 1.00 87.62 166 GLU A O 1
ATOM 1362 N N . LEU A 1 167 ? 12.692 -24.329 -19.331 1.00 87.00 167 LEU A N 1
ATOM 1363 C CA . LEU A 1 167 ? 12.358 -24.038 -20.729 1.00 87.00 167 LEU A CA 1
ATOM 1364 C C . LEU A 1 167 ? 11.964 -22.569 -20.954 1.00 87.00 167 LEU A C 1
ATOM 1366 O O . LEU A 1 167 ? 12.255 -22.006 -22.015 1.00 87.00 167 LEU A O 1
ATOM 1370 N N . GLU A 1 168 ? 11.298 -21.938 -19.987 1.00 84.75 168 GLU A N 1
ATOM 1371 C CA . GLU A 1 168 ? 10.976 -20.511 -20.041 1.00 84.75 168 GLU A CA 1
ATOM 1372 C C . GLU A 1 168 ? 12.220 -19.634 -19.893 1.00 84.75 168 GLU A C 1
ATOM 1374 O O . GLU A 1 168 ? 12.359 -18.662 -20.641 1.00 84.75 168 GLU A O 1
ATOM 1379 N N . ILE A 1 169 ? 13.153 -19.998 -19.007 1.00 83.06 169 ILE A N 1
ATOM 1380 C CA . ILE A 1 169 ? 14.443 -19.309 -18.865 1.00 83.06 169 ILE A CA 1
ATOM 1381 C C . ILE A 1 169 ? 15.222 -19.378 -20.178 1.00 83.06 169 ILE A C 1
ATOM 1383 O O . ILE A 1 169 ? 15.624 -18.338 -20.695 1.00 83.06 169 ILE A O 1
ATOM 1387 N N . ASP A 1 170 ? 15.346 -20.562 -20.780 1.00 79.56 170 ASP A N 1
ATOM 1388 C CA . ASP A 1 170 ? 16.016 -20.756 -22.072 1.00 79.56 170 ASP A CA 1
ATOM 1389 C C . ASP A 1 170 ? 15.398 -19.892 -23.183 1.00 79.56 170 ASP A C 1
ATOM 1391 O O . ASP A 1 170 ? 16.100 -19.328 -24.027 1.00 79.56 170 ASP A O 1
ATOM 1395 N N . LYS A 1 171 ? 14.066 -19.771 -23.198 1.00 80.94 171 LYS A N 1
ATOM 1396 C CA . LYS A 1 171 ? 13.349 -18.927 -24.161 1.00 80.94 171 LYS A CA 1
ATOM 1397 C C . LYS A 1 171 ? 13.638 -17.446 -23.927 1.00 80.94 171 LYS A C 1
ATOM 1399 O O . LYS A 1 171 ? 13.835 -16.710 -24.893 1.00 80.94 171 LYS A O 1
ATOM 1404 N N . ILE A 1 172 ? 13.680 -17.011 -22.669 1.00 76.06 172 ILE A N 1
ATOM 1405 C CA . ILE A 1 172 ? 14.039 -15.639 -22.294 1.00 76.06 172 ILE A CA 1
ATOM 1406 C C . ILE A 1 172 ? 15.495 -15.353 -22.671 1.00 76.06 172 ILE A C 1
ATOM 1408 O O . ILE A 1 172 ? 15.777 -14.303 -23.241 1.00 76.06 172 ILE A O 1
ATOM 1412 N N . GLU A 1 173 ? 16.417 -16.281 -22.423 1.00 78.94 173 GLU A N 1
ATOM 1413 C CA . GLU A 1 173 ? 17.823 -16.142 -22.800 1.00 78.94 173 GLU A CA 1
ATOM 1414 C C . GLU A 1 173 ? 18.013 -16.092 -24.316 1.00 78.94 173 GLU A C 1
ATOM 1416 O O . GLU A 1 173 ? 18.758 -15.243 -24.803 1.00 78.94 173 GLU A O 1
ATOM 1421 N N . GLN A 1 174 ? 17.311 -16.935 -25.080 1.00 74.88 174 GLN A N 1
ATOM 1422 C CA . GLN A 1 174 ? 17.328 -16.880 -26.544 1.00 74.88 174 GLN A CA 1
ATOM 1423 C C . GLN A 1 174 ? 16.762 -15.558 -27.063 1.00 74.88 174 GLN A C 1
ATOM 1425 O O . GLN A 1 174 ? 17.410 -14.909 -27.878 1.00 74.88 174 GLN A O 1
ATOM 1430 N N . MET A 1 175 ? 15.625 -15.097 -26.530 1.00 67.25 175 MET A N 1
ATOM 1431 C CA . MET A 1 175 ? 15.076 -13.784 -26.882 1.00 67.25 175 MET A CA 1
ATOM 1432 C C . MET A 1 175 ? 16.045 -12.649 -26.536 1.00 67.25 175 MET A C 1
ATOM 1434 O O . MET A 1 175 ? 16.228 -11.740 -27.339 1.00 67.25 175 MET A O 1
ATOM 1438 N N . ASN A 1 176 ? 16.702 -12.705 -25.376 1.00 65.62 176 ASN A N 1
ATOM 1439 C CA . ASN A 1 176 ? 17.694 -11.711 -24.968 1.00 65.62 176 ASN A CA 1
ATOM 1440 C C . ASN A 1 176 ? 18.949 -11.748 -25.848 1.00 65.62 176 ASN A C 1
ATOM 1442 O O . ASN A 1 176 ? 19.550 -10.707 -26.094 1.00 65.62 176 ASN A O 1
ATOM 1446 N N . LYS A 1 177 ? 19.346 -12.926 -26.335 1.00 68.50 177 LYS A N 1
ATOM 1447 C CA . LYS A 1 177 ? 20.490 -13.094 -27.234 1.00 68.50 177 LYS A CA 1
ATOM 1448 C C . LYS A 1 177 ? 20.186 -12.578 -28.640 1.00 68.50 177 LYS A C 1
ATOM 1450 O O . LYS A 1 177 ? 21.012 -11.868 -29.204 1.00 68.50 177 LYS A O 1
ATOM 1455 N N . ASP A 1 178 ? 18.989 -12.852 -29.148 1.00 58.09 178 ASP A N 1
ATOM 1456 C CA . ASP A 1 178 ? 18.513 -12.318 -30.425 1.00 58.09 178 ASP A CA 1
ATOM 1457 C C . ASP A 1 178 ? 18.349 -10.785 -30.358 1.00 58.09 178 ASP A C 1
ATOM 1459 O O . ASP A 1 178 ? 18.727 -10.080 -31.290 1.00 58.09 178 ASP A O 1
ATOM 1463 N N . LEU A 1 179 ? 17.891 -10.246 -29.220 1.00 56.59 179 LEU A N 1
ATOM 1464 C CA . LEU A 1 179 ? 17.853 -8.799 -28.956 1.00 56.59 179 LEU A CA 1
ATOM 1465 C C . LEU A 1 179 ? 19.259 -8.181 -28.854 1.00 56.59 179 LEU A C 1
ATOM 1467 O O . LEU A 1 179 ? 19.489 -7.091 -29.372 1.00 56.59 179 LEU A O 1
ATOM 1471 N N . ALA A 1 180 ? 20.215 -8.871 -28.228 1.00 54.25 180 ALA A N 1
ATOM 1472 C CA . ALA A 1 180 ? 21.591 -8.389 -28.099 1.00 54.25 180 ALA A CA 1
ATOM 1473 C C . ALA A 1 180 ? 22.345 -8.349 -29.443 1.00 54.25 180 ALA A C 1
ATOM 1475 O O . ALA A 1 180 ? 23.227 -7.505 -29.624 1.00 54.25 180 ALA A O 1
ATOM 1476 N N . ASP A 1 181 ? 21.994 -9.224 -30.390 1.00 48.69 181 ASP A N 1
ATOM 1477 C CA . ASP A 1 181 ? 22.521 -9.181 -31.757 1.00 48.69 181 ASP A CA 1
ATOM 1478 C C . ASP A 1 181 ? 21.787 -8.149 -32.648 1.00 48.69 181 ASP A C 1
ATOM 1480 O O . ASP A 1 181 ? 22.407 -7.594 -33.561 1.00 48.69 181 ASP A O 1
ATOM 1484 N N . GLU A 1 182 ? 20.528 -7.796 -32.347 1.00 50.59 182 GLU A N 1
ATOM 1485 C CA . GLU A 1 182 ? 19.793 -6.684 -32.988 1.00 50.59 182 GLU A CA 1
ATOM 1486 C C . GLU A 1 182 ? 20.217 -5.285 -32.488 1.00 50.59 182 GLU A C 1
ATOM 1488 O O . GLU A 1 182 ? 20.146 -4.311 -33.242 1.00 50.59 182 GLU A O 1
ATOM 1493 N N . ASP A 1 183 ? 20.748 -5.164 -31.266 1.00 50.12 183 ASP A N 1
ATOM 1494 C CA . ASP A 1 183 ? 21.227 -3.891 -30.691 1.00 50.12 183 ASP A CA 1
ATOM 1495 C C . ASP A 1 183 ? 22.463 -3.311 -31.408 1.00 50.12 183 ASP A C 1
ATOM 1497 O O . ASP A 1 183 ? 22.841 -2.147 -31.216 1.00 50.12 183 ASP A O 1
ATOM 1501 N N . LYS A 1 184 ? 23.083 -4.071 -32.317 1.00 52.97 184 LYS A N 1
ATOM 1502 C CA . LYS A 1 184 ? 23.891 -3.473 -33.380 1.00 52.97 184 LYS A CA 1
ATOM 1503 C C . LYS A 1 184 ? 22.952 -3.017 -34.484 1.00 52.97 184 LYS A C 1
ATOM 1505 O O . LYS A 1 184 ? 22.838 -3.666 -35.519 1.00 52.97 184 LYS A O 1
ATOM 1510 N N . ILE A 1 185 ? 22.373 -1.831 -34.309 1.00 53.44 185 ILE A N 1
ATOM 1511 C CA . ILE A 1 185 ? 21.765 -1.063 -35.398 1.00 53.44 185 ILE A CA 1
ATOM 1512 C C . ILE A 1 185 ? 22.878 -0.764 -36.410 1.00 53.44 185 ILE A C 1
ATOM 1514 O O . ILE A 1 185 ? 23.577 0.252 -36.343 1.00 53.44 185 ILE A O 1
ATOM 1518 N N . ILE A 1 186 ? 23.112 -1.693 -37.337 1.00 59.66 186 ILE A N 1
ATOM 1519 C CA . ILE A 1 186 ? 24.057 -1.479 -38.419 1.00 59.66 186 ILE A CA 1
ATOM 1520 C C . ILE A 1 186 ? 23.324 -0.613 -39.430 1.00 59.66 186 ILE A C 1
ATOM 1522 O O . ILE A 1 186 ? 22.617 -1.107 -40.305 1.00 59.66 186 ILE A O 1
ATOM 1526 N N . ILE A 1 187 ? 23.498 0.700 -39.294 1.00 64.94 187 ILE A N 1
ATOM 1527 C CA . ILE A 1 187 ? 23.192 1.669 -40.342 1.00 64.94 187 ILE A CA 1
ATOM 1528 C C . ILE A 1 187 ? 24.093 1.313 -41.534 1.00 64.94 187 ILE A C 1
ATOM 1530 O O . ILE A 1 187 ? 25.213 1.806 -41.666 1.00 64.94 187 ILE A O 1
ATOM 1534 N N . LYS A 1 188 ? 23.650 0.362 -42.360 1.00 72.81 188 LYS A N 1
ATOM 1535 C CA . LYS A 1 188 ? 24.301 0.010 -43.619 1.00 72.81 188 LYS A CA 1
ATOM 1536 C C . LYS A 1 188 ? 23.665 0.862 -44.711 1.00 72.81 188 LYS A C 1
ATOM 1538 O O . LYS A 1 188 ? 22.436 0.874 -44.804 1.00 72.81 188 LYS A O 1
ATOM 1543 N N . PRO A 1 189 ? 24.460 1.558 -45.538 1.00 78.38 189 PRO A N 1
ATOM 1544 C CA . PRO A 1 189 ? 23.911 2.234 -46.700 1.00 78.38 189 PRO A CA 1
ATOM 1545 C C . PRO A 1 189 ? 23.247 1.227 -47.631 1.00 78.38 189 PRO A C 1
ATOM 1547 O O . PRO A 1 189 ? 23.691 0.078 -47.718 1.00 78.38 189 PRO A O 1
ATOM 1550 N N . ASP A 1 190 ? 22.210 1.659 -48.348 1.00 85.00 190 ASP A N 1
ATOM 1551 C CA . ASP A 1 190 ? 21.578 0.807 -49.351 1.00 85.00 190 ASP A CA 1
ATOM 1552 C C . ASP A 1 190 ? 22.626 0.406 -50.397 1.00 85.00 190 ASP A C 1
ATOM 1554 O O . ASP A 1 190 ? 23.147 1.239 -51.149 1.00 85.00 190 ASP A O 1
ATOM 1558 N N . GLN A 1 191 ? 22.935 -0.891 -50.450 1.00 86.38 191 GLN A N 1
ATOM 1559 C CA . GLN A 1 191 ? 23.954 -1.446 -51.332 1.00 86.38 191 GLN A CA 1
ATOM 1560 C C . GLN A 1 191 ? 23.712 -1.048 -52.793 1.00 86.38 191 GLN A C 1
ATOM 1562 O O . GLN A 1 191 ? 24.662 -0.773 -53.524 1.00 86.38 191 GLN A O 1
ATOM 1567 N N . LYS A 1 192 ? 22.444 -0.919 -53.209 1.00 89.75 192 LYS A N 1
ATOM 1568 C CA . LYS A 1 192 ? 22.089 -0.492 -54.569 1.00 89.75 192 LYS A CA 1
ATOM 1569 C C . LYS A 1 192 ? 22.527 0.943 -54.851 1.00 89.75 192 LYS A C 1
ATOM 1571 O O . LYS A 1 192 ? 22.978 1.241 -55.958 1.00 89.75 192 LYS A O 1
ATOM 1576 N N . VAL A 1 193 ? 22.408 1.830 -53.863 1.00 88.75 193 VAL A N 1
ATOM 1577 C CA . VAL A 1 193 ? 22.832 3.232 -53.970 1.00 88.75 193 VAL A CA 1
ATOM 1578 C C . VAL A 1 193 ? 24.355 3.319 -53.993 1.00 88.75 193 VAL A C 1
ATOM 1580 O O . VAL A 1 193 ? 24.902 4.039 -54.830 1.00 88.75 193 VAL A O 1
ATOM 1583 N N . ILE A 1 194 ? 25.046 2.532 -53.160 1.00 88.06 194 ILE A N 1
ATOM 1584 C CA . ILE A 1 194 ? 26.513 2.426 -53.186 1.00 88.06 194 ILE A CA 1
ATOM 1585 C C . ILE A 1 194 ? 26.995 1.953 -54.564 1.00 88.06 194 ILE A C 1
ATOM 1587 O O . ILE A 1 194 ? 27.887 2.561 -55.158 1.00 88.06 194 ILE A O 1
ATOM 1591 N N . ASP A 1 195 ? 26.403 0.885 -55.097 1.00 90.38 195 ASP A N 1
ATOM 1592 C CA . ASP A 1 195 ? 26.791 0.314 -56.387 1.00 90.38 195 ASP A CA 1
ATOM 1593 C C . ASP A 1 195 ? 26.510 1.285 -57.543 1.00 90.38 195 ASP A C 1
ATOM 1595 O O . ASP A 1 195 ? 27.310 1.393 -58.476 1.00 90.38 195 ASP A O 1
ATOM 1599 N N . LEU A 1 196 ? 25.413 2.047 -57.471 1.00 93.62 196 LEU A N 1
ATOM 1600 C CA . LEU A 1 196 ? 25.113 3.111 -58.429 1.00 93.62 196 LEU A CA 1
ATOM 1601 C C . LEU A 1 196 ? 26.136 4.252 -58.355 1.00 93.62 196 LEU A C 1
ATOM 1603 O O . LEU A 1 196 ? 26.600 4.716 -59.396 1.00 93.62 196 LEU A O 1
ATOM 1607 N N . ILE A 1 197 ? 26.526 4.675 -57.149 1.00 92.12 197 ILE A N 1
ATOM 1608 C CA . ILE A 1 197 ? 27.576 5.682 -56.948 1.00 92.12 197 ILE A CA 1
ATOM 1609 C C . ILE A 1 197 ? 28.898 5.200 -57.560 1.00 92.12 197 ILE A C 1
ATOM 1611 O O . ILE A 1 197 ? 29.531 5.959 -58.292 1.00 92.12 197 ILE A O 1
ATOM 1615 N N . LYS A 1 198 ? 29.287 3.937 -57.339 1.00 92.25 198 LYS A N 1
ATOM 1616 C CA . LYS A 1 198 ? 30.496 3.342 -57.939 1.00 92.25 198 LYS A CA 1
ATOM 1617 C C . LYS A 1 198 ? 30.435 3.327 -59.469 1.00 92.25 198 LYS A C 1
ATOM 1619 O O . LYS A 1 198 ? 31.412 3.678 -60.127 1.00 92.25 198 LYS A O 1
ATOM 1624 N N . LYS A 1 199 ? 29.287 2.955 -60.048 1.00 94.88 199 LYS A N 1
ATOM 1625 C CA . LYS A 1 199 ? 29.080 2.975 -61.508 1.00 94.88 199 LYS A CA 1
ATOM 1626 C C . LYS A 1 199 ? 29.204 4.389 -62.082 1.00 94.88 199 LYS A C 1
ATOM 1628 O O . LYS A 1 199 ? 29.886 4.568 -63.088 1.00 94.88 199 LYS A O 1
ATOM 1633 N N . LEU A 1 200 ? 28.593 5.384 -61.436 1.00 94.00 200 LEU A N 1
ATOM 1634 C CA . LEU A 1 200 ? 28.687 6.788 -61.852 1.00 94.00 200 LEU A CA 1
ATOM 1635 C C . LEU A 1 200 ? 30.107 7.347 -61.706 1.00 94.00 200 LEU A C 1
ATOM 1637 O O . LEU A 1 200 ? 30.526 8.145 -62.539 1.00 94.00 200 LEU A O 1
ATOM 1641 N N . ASP A 1 201 ? 30.859 6.923 -60.689 1.00 93.88 201 ASP A N 1
ATOM 1642 C CA . ASP A 1 201 ? 32.250 7.347 -60.495 1.00 93.88 201 ASP A CA 1
ATOM 1643 C C . ASP A 1 201 ? 33.175 6.779 -61.582 1.00 93.88 201 ASP A C 1
ATOM 1645 O O . ASP A 1 201 ? 33.990 7.502 -62.154 1.00 93.88 201 ASP A O 1
ATOM 1649 N N . ASN A 1 202 ? 32.989 5.509 -61.951 1.00 94.62 202 ASN A N 1
ATOM 1650 C CA . ASN A 1 202 ? 33.694 4.908 -63.084 1.00 94.62 202 ASN A CA 1
ATOM 1651 C C . ASN A 1 202 ? 33.343 5.605 -64.409 1.00 94.62 202 ASN A C 1
ATOM 1653 O O . ASN A 1 202 ? 34.237 5.860 -65.214 1.00 94.62 202 ASN A O 1
ATOM 1657 N N . TYR A 1 203 ? 32.068 5.961 -64.613 1.00 96.56 203 TYR A N 1
ATOM 1658 C CA . TYR A 1 203 ? 31.634 6.740 -65.777 1.00 96.56 203 TYR A CA 1
ATOM 1659 C C . TYR A 1 203 ? 32.289 8.126 -65.813 1.00 96.56 203 TYR A C 1
ATOM 1661 O O . TYR A 1 203 ? 32.818 8.526 -66.846 1.00 96.56 203 TYR A O 1
ATOM 1669 N N . ARG A 1 204 ? 32.327 8.834 -64.675 1.00 96.19 204 ARG A N 1
ATOM 1670 C CA . ARG A 1 204 ? 33.004 10.133 -64.542 1.00 96.19 204 ARG A CA 1
ATOM 1671 C C . ARG A 1 204 ? 34.473 10.038 -64.964 1.00 96.19 204 ARG A C 1
ATOM 1673 O O . ARG A 1 204 ? 34.904 10.803 -65.821 1.00 96.19 204 ARG A O 1
ATOM 1680 N N . LYS A 1 205 ? 35.208 9.064 -64.415 1.00 95.12 205 LYS A N 1
ATOM 1681 C CA . LYS A 1 205 ? 36.627 8.817 -64.730 1.00 95.12 205 LYS A CA 1
ATOM 1682 C C . LYS A 1 205 ? 36.857 8.476 -66.203 1.00 95.12 205 LYS A C 1
ATOM 1684 O O . LYS A 1 205 ? 37.885 8.850 -66.758 1.00 95.12 205 LYS A O 1
ATOM 1689 N N . LEU A 1 206 ? 35.931 7.752 -66.834 1.00 96.69 206 LEU A N 1
ATOM 1690 C CA . LEU A 1 206 ? 36.005 7.451 -68.265 1.00 96.69 206 LEU A CA 1
ATOM 1691 C C . LEU A 1 206 ? 35.839 8.729 -69.102 1.00 96.69 206 LEU A C 1
ATOM 1693 O O . LEU A 1 206 ? 36.679 9.009 -69.952 1.00 96.69 206 LEU A O 1
ATOM 1697 N N . GLN A 1 207 ? 34.829 9.547 -68.794 1.00 97.06 207 GLN A N 1
ATOM 1698 C CA . GLN A 1 207 ? 34.576 10.810 -69.498 1.00 97.06 207 GLN A CA 1
ATOM 1699 C C . GLN A 1 207 ? 35.696 11.847 -69.295 1.00 97.06 207 GLN A C 1
ATOM 1701 O O . GLN A 1 207 ? 36.005 12.602 -70.215 1.00 97.06 207 GLN A O 1
ATOM 1706 N N . GLU A 1 208 ? 36.354 11.867 -68.130 1.00 94.19 208 GLU A N 1
ATOM 1707 C CA . GLU A 1 208 ? 37.555 12.684 -67.883 1.00 94.19 208 GLU A CA 1
ATOM 1708 C C . GLU A 1 208 ? 38.724 12.276 -68.795 1.00 94.19 208 GLU A C 1
ATOM 1710 O O . GLU A 1 208 ? 39.395 13.145 -69.348 1.00 94.19 208 GLU A O 1
ATOM 1715 N N . LYS A 1 209 ? 38.941 10.969 -69.004 1.00 96.50 209 LYS A N 1
ATOM 1716 C CA . LYS A 1 209 ? 39.988 10.454 -69.907 1.00 96.50 209 LYS A CA 1
ATOM 1717 C C . LYS A 1 209 ? 39.711 10.768 -71.376 1.00 96.50 209 LYS A C 1
ATOM 1719 O O . LYS A 1 209 ? 40.648 10.991 -72.133 1.00 96.50 209 LYS A O 1
ATOM 1724 N N . GLU A 1 210 ? 38.441 10.784 -71.768 1.00 96.31 210 GLU A N 1
ATOM 1725 C CA . GLU A 1 210 ? 37.996 11.115 -73.128 1.00 96.31 210 GLU A CA 1
ATOM 1726 C C . GLU A 1 210 ? 37.976 12.633 -73.402 1.00 96.31 210 GLU A C 1
ATOM 1728 O O . GLU A 1 210 ? 37.824 13.048 -74.547 1.00 96.31 210 GLU A O 1
ATOM 1733 N N . GLY A 1 211 ? 38.143 13.474 -72.371 1.00 96.19 211 GLY A N 1
ATOM 1734 C CA . GLY A 1 211 ? 38.091 14.938 -72.479 1.00 96.19 211 GLY A CA 1
ATOM 1735 C C . GLY A 1 211 ? 36.674 15.533 -72.457 1.00 96.19 211 GLY A C 1
ATOM 1736 O O . GLY A 1 211 ? 36.495 16.737 -72.653 1.00 96.19 211 GLY A O 1
ATOM 1737 N N . ASN A 1 212 ? 35.650 14.725 -72.174 1.00 97.12 212 ASN A N 1
ATOM 1738 C CA . ASN A 1 212 ? 34.240 15.122 -72.137 1.00 97.12 212 ASN A CA 1
ATOM 1739 C C . ASN A 1 212 ? 33.833 15.698 -70.768 1.00 97.12 212 ASN A C 1
ATOM 1741 O O . ASN A 1 212 ? 32.984 15.170 -70.042 1.00 97.12 212 ASN A O 1
ATOM 1745 N N . TYR A 1 213 ? 34.402 16.849 -70.410 1.00 94.56 213 TYR A N 1
ATOM 1746 C CA . TYR A 1 213 ? 34.239 17.436 -69.072 1.00 94.56 213 TYR A CA 1
ATOM 1747 C C . TYR A 1 213 ? 32.792 17.793 -68.691 1.00 94.56 213 TYR A C 1
ATOM 1749 O O . TYR A 1 213 ? 32.433 17.758 -67.514 1.00 94.56 213 TYR A O 1
ATOM 1757 N N . LYS A 1 214 ? 31.926 18.105 -69.666 1.00 95.00 214 LYS A N 1
ATOM 1758 C CA . LYS A 1 214 ? 30.508 18.418 -69.400 1.00 95.00 214 LYS A CA 1
ATOM 1759 C C . LYS A 1 214 ? 29.754 17.216 -68.830 1.00 95.00 214 LYS A C 1
ATOM 1761 O O . LYS A 1 214 ? 28.917 17.383 -67.943 1.00 95.00 214 LYS A O 1
ATOM 1766 N N . GLU A 1 215 ? 30.036 16.018 -69.333 1.00 94.44 215 GLU A N 1
ATOM 1767 C CA . GLU A 1 215 ? 29.385 14.794 -68.864 1.00 94.44 215 GLU A CA 1
ATOM 1768 C C . GLU A 1 215 ? 29.971 14.311 -67.544 1.00 94.44 215 GLU A C 1
ATOM 1770 O O . GLU A 1 215 ? 29.212 13.954 -66.641 1.00 94.44 215 GLU A O 1
ATOM 1775 N N . ALA A 1 216 ? 31.295 14.406 -67.385 1.00 93.75 216 ALA A N 1
ATOM 1776 C CA . ALA A 1 216 ? 31.957 14.160 -66.108 1.00 93.75 216 ALA A CA 1
ATOM 1777 C C . ALA A 1 216 ? 31.370 15.046 -64.994 1.00 93.75 216 ALA A C 1
ATOM 1779 O O . ALA A 1 216 ? 31.009 14.551 -63.925 1.00 93.75 216 ALA A O 1
ATOM 1780 N N . TYR A 1 217 ? 31.161 16.339 -65.266 1.00 93.25 217 TYR A N 1
ATOM 1781 C CA . TYR A 1 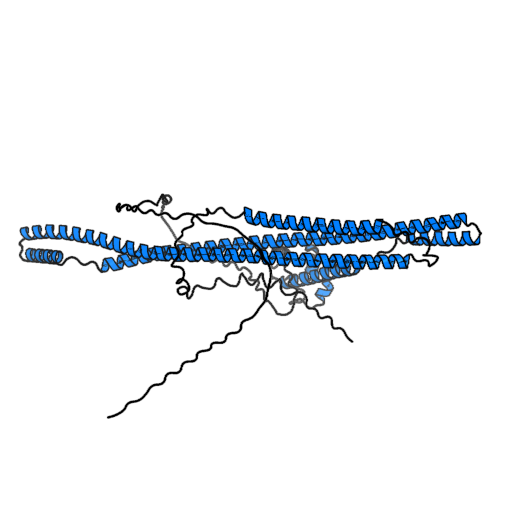217 ? 30.535 17.256 -64.313 1.00 93.25 217 TYR A CA 1
ATOM 1782 C C . TYR A 1 217 ? 29.094 16.853 -63.958 1.00 93.25 217 TYR A C 1
ATOM 1784 O O . TYR A 1 217 ? 28.720 16.847 -62.784 1.00 93.25 217 TYR A O 1
ATOM 1792 N N . ARG A 1 218 ? 28.282 16.439 -64.941 1.00 95.19 218 ARG A N 1
ATOM 1793 C CA . ARG A 1 218 ? 26.916 15.937 -64.691 1.00 95.19 218 ARG A CA 1
ATOM 1794 C C . ARG A 1 218 ? 26.914 14.675 -63.823 1.00 95.19 218 ARG A C 1
ATOM 1796 O O . ARG A 1 218 ? 26.117 14.585 -62.888 1.00 95.19 218 ARG A O 1
ATOM 1803 N N . ALA A 1 219 ? 27.805 13.723 -64.102 1.00 93.88 219 ALA A N 1
ATOM 1804 C CA . ALA A 1 219 ? 27.953 12.507 -63.304 1.00 93.88 219 ALA A CA 1
ATOM 1805 C C . ALA A 1 219 ? 28.390 12.829 -61.867 1.00 93.88 219 ALA A C 1
ATOM 1807 O O . ALA A 1 219 ? 27.822 12.295 -60.914 1.00 93.88 219 ALA A O 1
ATOM 1808 N N . HIS A 1 220 ? 29.327 13.767 -61.702 1.00 92.25 220 HIS A N 1
ATOM 1809 C CA . HIS A 1 220 ? 29.769 14.251 -60.398 1.00 92.25 220 HIS A CA 1
ATOM 1810 C C . HIS A 1 220 ? 28.625 14.878 -59.584 1.00 92.25 220 HIS A C 1
ATOM 1812 O O . HIS A 1 220 ? 28.396 14.471 -58.443 1.00 92.25 220 HIS A O 1
ATOM 1818 N N . LEU A 1 221 ? 27.845 15.791 -60.176 1.00 92.31 221 LEU A N 1
ATOM 1819 C CA . LEU A 1 221 ? 26.668 16.371 -59.518 1.00 92.31 221 LEU A CA 1
ATOM 1820 C C . LEU A 1 221 ? 25.664 15.295 -59.088 1.00 92.31 221 LEU A C 1
ATOM 1822 O O . LEU A 1 221 ? 25.097 15.370 -57.996 1.00 92.31 221 LEU A O 1
ATOM 1826 N N . LYS A 1 222 ? 25.463 14.262 -59.918 1.00 93.81 222 LYS A N 1
ATOM 1827 C CA . LYS A 1 222 ? 24.551 13.168 -59.578 1.00 93.81 222 LYS A CA 1
ATOM 1828 C C . LYS A 1 222 ? 25.055 12.329 -58.404 1.00 93.81 222 LYS A C 1
ATOM 1830 O O . LYS A 1 222 ? 24.248 11.954 -57.555 1.00 93.81 222 LYS A O 1
ATOM 1835 N N . ILE A 1 223 ? 26.361 12.067 -58.328 1.00 91.00 223 ILE A N 1
ATOM 1836 C CA . ILE A 1 223 ? 26.988 11.388 -57.183 1.00 91.00 223 ILE A CA 1
ATOM 1837 C C . ILE A 1 223 ? 26.758 12.193 -55.903 1.00 91.00 223 ILE A C 1
ATOM 1839 O O . ILE A 1 223 ? 26.314 11.622 -54.911 1.00 91.00 223 ILE A O 1
ATOM 1843 N N . LEU A 1 224 ? 27.001 13.508 -55.927 1.00 88.94 224 LEU A N 1
ATOM 1844 C CA . LEU A 1 224 ? 26.770 14.376 -54.767 1.00 88.94 224 LEU A CA 1
ATOM 1845 C C . LEU A 1 224 ? 25.305 14.341 -54.312 1.00 88.94 224 LEU A C 1
ATOM 1847 O O . LEU A 1 224 ? 25.035 14.172 -53.124 1.00 88.94 224 LEU A O 1
ATOM 1851 N N . GLN A 1 225 ? 24.362 14.419 -55.255 1.00 90.56 225 GLN A N 1
ATOM 1852 C CA . GLN A 1 225 ? 22.933 14.335 -54.952 1.00 90.56 225 GLN A CA 1
ATOM 1853 C C . GLN A 1 225 ? 22.556 12.988 -54.316 1.00 90.56 225 GLN A C 1
ATOM 1855 O O . GLN A 1 225 ? 21.863 12.959 -53.302 1.00 90.56 225 GLN A O 1
ATOM 1860 N N . LEU A 1 226 ? 23.000 11.867 -54.896 1.00 90.38 226 LEU A N 1
ATOM 1861 C CA . LEU A 1 226 ? 22.712 10.533 -54.359 1.00 90.38 226 LEU A CA 1
ATOM 1862 C C . LEU A 1 226 ? 23.317 10.347 -52.968 1.00 90.38 226 LEU A C 1
ATOM 1864 O O . LEU A 1 226 ? 22.660 9.783 -52.098 1.00 90.38 226 LEU A O 1
ATOM 1868 N N . ARG A 1 227 ? 24.527 10.869 -52.746 1.00 87.62 227 ARG A N 1
ATOM 1869 C CA . ARG A 1 227 ? 25.183 10.831 -51.440 1.00 87.62 227 ARG A CA 1
ATOM 1870 C C . ARG A 1 227 ? 24.411 11.608 -50.383 1.00 87.62 227 ARG A C 1
ATOM 1872 O O . ARG A 1 227 ? 24.149 11.065 -49.316 1.00 87.62 227 ARG A O 1
ATOM 1879 N N . SER A 1 228 ? 24.018 12.841 -50.695 1.00 87.38 228 SER A N 1
ATOM 1880 C CA . SER A 1 228 ? 23.218 13.670 -49.790 1.00 87.38 228 SER A CA 1
ATOM 1881 C C . SER A 1 228 ? 21.871 13.013 -49.470 1.00 87.38 228 SER A C 1
ATOM 1883 O O . SER A 1 228 ? 21.498 12.916 -48.304 1.00 87.38 228 SER A O 1
ATOM 1885 N N . ASN A 1 229 ? 21.180 12.471 -50.479 1.00 89.88 229 ASN A N 1
ATOM 1886 C CA . ASN A 1 229 ? 19.909 11.776 -50.278 1.00 89.88 229 ASN A CA 1
ATOM 1887 C C . ASN A 1 229 ? 20.056 10.530 -49.394 1.00 89.88 229 ASN A C 1
ATOM 1889 O O . ASN A 1 229 ? 19.216 10.293 -48.531 1.00 89.88 229 ASN A O 1
ATOM 1893 N N . GLU A 1 230 ? 21.103 9.734 -49.605 1.00 88.12 230 GLU A N 1
ATOM 1894 C CA . GLU A 1 230 ? 21.365 8.529 -48.815 1.00 88.12 230 GLU A CA 1
ATOM 1895 C C . GLU A 1 230 ? 21.744 8.865 -47.370 1.00 88.12 230 GLU A C 1
ATOM 1897 O O . GLU A 1 230 ? 21.231 8.257 -46.433 1.00 88.12 230 GLU A O 1
ATOM 1902 N N . GLN A 1 231 ? 22.573 9.892 -47.175 1.00 86.38 231 GLN A N 1
ATOM 1903 C CA . GLN A 1 231 ? 22.908 10.401 -45.850 1.00 86.38 231 GLN A CA 1
ATOM 1904 C C . GLN A 1 231 ? 21.654 10.873 -45.099 1.00 86.38 231 GLN A C 1
ATOM 1906 O O . GLN A 1 231 ? 21.470 10.516 -43.937 1.00 86.38 231 GLN A O 1
ATOM 1911 N N . ASN A 1 232 ? 20.770 11.622 -45.764 1.00 87.62 232 ASN A N 1
ATOM 1912 C CA . ASN A 1 232 ? 19.517 12.085 -45.166 1.00 87.62 232 ASN A CA 1
ATOM 1913 C C . ASN A 1 232 ? 18.605 10.915 -44.787 1.00 87.62 232 ASN A C 1
ATOM 1915 O O . ASN A 1 232 ? 18.115 10.875 -43.664 1.00 87.62 232 ASN A O 1
ATOM 1919 N N . LYS A 1 233 ? 18.453 9.914 -45.664 1.00 90.00 233 LYS A N 1
ATOM 1920 C CA . LYS A 1 233 ? 17.682 8.700 -45.354 1.00 90.00 233 LYS A CA 1
ATOM 1921 C C . LYS A 1 233 ? 18.209 7.969 -44.122 1.00 90.00 233 LYS A C 1
ATOM 1923 O O . LYS A 1 233 ? 17.419 7.518 -43.302 1.00 90.00 233 LYS A O 1
ATOM 1928 N N . GLN A 1 234 ? 19.527 7.842 -43.987 1.00 87.31 234 GLN A N 1
ATOM 1929 C CA . GLN A 1 234 ? 20.127 7.174 -42.832 1.00 87.31 234 GLN A CA 1
ATOM 1930 C C . GLN A 1 234 ? 19.936 7.968 -41.540 1.00 87.31 234 GLN A C 1
ATOM 1932 O O . GLN A 1 234 ? 19.643 7.376 -40.504 1.00 87.31 234 GLN A O 1
ATOM 1937 N N . ILE A 1 235 ? 20.049 9.297 -41.604 1.00 87.00 235 ILE A N 1
ATOM 1938 C CA . ILE A 1 235 ? 19.748 10.177 -40.470 1.00 87.00 235 ILE A CA 1
ATOM 1939 C C . ILE A 1 235 ? 18.272 10.055 -40.074 1.00 87.00 235 ILE A C 1
ATOM 1941 O O . ILE A 1 235 ? 17.975 9.934 -38.888 1.00 87.00 235 ILE A O 1
ATOM 1945 N N . ASP A 1 236 ? 17.353 10.053 -41.039 1.00 89.56 236 ASP A N 1
ATOM 1946 C CA . ASP A 1 236 ? 15.917 9.939 -40.771 1.00 89.56 236 ASP A CA 1
ATOM 1947 C C . ASP A 1 236 ? 15.541 8.558 -40.218 1.00 89.56 236 ASP A C 1
ATOM 1949 O O . ASP A 1 236 ? 14.744 8.475 -39.287 1.00 89.56 236 ASP A O 1
ATOM 1953 N N . ASN A 1 237 ? 16.160 7.482 -40.713 1.00 89.81 237 ASN A N 1
ATOM 1954 C CA . ASN A 1 237 ? 15.978 6.141 -40.155 1.00 89.81 237 ASN A CA 1
ATOM 1955 C C . ASN A 1 237 ? 16.494 6.055 -38.709 1.00 89.81 237 ASN A C 1
ATOM 1957 O O . ASN A 1 237 ? 15.812 5.529 -37.835 1.00 89.81 237 ASN A O 1
ATOM 1961 N N . LEU A 1 238 ? 17.668 6.630 -38.429 1.00 88.69 238 LEU A N 1
ATOM 1962 C CA . LEU A 1 238 ? 18.200 6.685 -37.068 1.00 88.69 238 LEU A CA 1
ATOM 1963 C C . LEU A 1 238 ? 17.267 7.460 -36.129 1.00 88.69 238 LEU A C 1
ATOM 1965 O O . LEU A 1 238 ? 16.991 6.996 -35.028 1.00 88.69 238 LEU A O 1
ATOM 1969 N N . ARG A 1 239 ? 16.746 8.610 -36.570 1.00 89.81 239 ARG A N 1
ATOM 1970 C CA . ARG A 1 239 ? 15.767 9.391 -35.798 1.00 89.81 239 ARG A CA 1
ATOM 1971 C C . ARG A 1 239 ? 14.504 8.596 -35.513 1.00 89.81 239 ARG A C 1
ATOM 1973 O O . ARG A 1 239 ? 14.039 8.601 -34.383 1.00 89.81 239 ARG A O 1
ATOM 1980 N N . TYR A 1 240 ? 13.979 7.900 -36.518 1.00 91.19 240 TYR A N 1
ATOM 1981 C CA . TYR A 1 240 ? 12.798 7.059 -36.356 1.00 91.19 240 TYR A CA 1
ATOM 1982 C C . TYR A 1 240 ? 13.002 5.993 -35.269 1.00 91.19 240 TYR A C 1
ATOM 1984 O O . TYR A 1 240 ? 12.134 5.816 -34.418 1.00 91.19 240 TYR A O 1
ATOM 1992 N N . ILE A 1 241 ? 14.167 5.336 -35.252 1.00 89.19 241 ILE A N 1
ATOM 1993 C CA . ILE A 1 241 ? 14.505 4.342 -34.224 1.00 89.19 241 ILE A CA 1
ATOM 1994 C C . ILE A 1 241 ? 14.609 4.996 -32.839 1.00 89.19 241 ILE A C 1
ATOM 1996 O O . ILE A 1 241 ? 14.029 4.499 -31.879 1.00 89.19 241 ILE A O 1
ATOM 2000 N N . GLN A 1 242 ? 15.296 6.136 -32.736 1.00 91.12 242 GLN A N 1
ATOM 2001 C CA . GLN A 1 242 ? 15.430 6.878 -31.477 1.00 91.12 242 GLN A CA 1
ATOM 2002 C C . GLN A 1 242 ? 14.069 7.330 -30.923 1.00 91.12 242 GLN A C 1
ATOM 2004 O O . GLN A 1 242 ? 13.821 7.214 -29.722 1.00 91.12 242 GLN A O 1
ATOM 2009 N N . ASP A 1 243 ? 13.169 7.797 -31.791 1.00 90.00 243 ASP A N 1
ATOM 2010 C CA . ASP A 1 243 ? 11.810 8.198 -31.421 1.00 90.00 243 ASP A CA 1
ATOM 2011 C C . ASP A 1 243 ? 10.975 6.997 -30.937 1.00 90.00 243 ASP A C 1
ATOM 2013 O O . ASP A 1 243 ? 10.238 7.115 -29.954 1.00 90.00 243 ASP A O 1
ATOM 2017 N N . ASP A 1 244 ? 11.106 5.830 -31.577 1.00 90.88 244 ASP A N 1
ATOM 2018 C CA . ASP A 1 244 ? 10.439 4.594 -31.148 1.00 90.88 244 ASP A CA 1
ATOM 2019 C C . ASP A 1 244 ? 10.966 4.092 -29.791 1.00 90.88 244 ASP A C 1
ATOM 2021 O O . ASP A 1 244 ? 10.181 3.760 -28.898 1.00 90.88 244 ASP A O 1
ATOM 2025 N N . GLU A 1 245 ? 12.286 4.109 -29.579 1.00 90.56 245 GLU A N 1
ATOM 2026 C CA . GLU A 1 245 ? 12.893 3.797 -28.279 1.00 90.56 245 GLU A CA 1
ATOM 2027 C C . GLU A 1 245 ? 12.395 4.745 -27.180 1.00 90.56 245 GLU A C 1
ATOM 2029 O O . GLU A 1 245 ? 11.994 4.305 -26.097 1.00 90.56 245 GLU A O 1
ATOM 2034 N N . LEU A 1 246 ? 12.361 6.051 -27.463 1.00 92.38 246 LEU A N 1
ATOM 2035 C CA . LEU A 1 246 ? 11.857 7.057 -26.533 1.00 92.38 246 LEU A CA 1
ATOM 2036 C C . LEU A 1 246 ? 10.377 6.824 -26.199 1.00 92.38 246 LEU A C 1
ATOM 2038 O O . LEU A 1 246 ? 9.977 6.936 -25.033 1.00 92.38 246 LEU A O 1
ATOM 2042 N N . LEU A 1 247 ? 9.560 6.474 -27.196 1.00 92.31 247 LEU A N 1
ATOM 2043 C CA . LEU A 1 247 ? 8.146 6.154 -27.011 1.00 92.31 247 LEU A CA 1
ATOM 2044 C C . LEU A 1 247 ? 7.966 4.915 -26.125 1.00 92.31 247 LEU A C 1
ATOM 2046 O O . LEU A 1 247 ? 7.157 4.943 -25.192 1.00 92.31 247 LEU A O 1
ATOM 2050 N N . LYS A 1 248 ? 8.739 3.851 -26.373 1.00 92.56 248 LYS A N 1
ATOM 2051 C CA . LYS A 1 248 ? 8.741 2.626 -25.558 1.00 92.56 248 LYS A CA 1
ATOM 2052 C C . LYS A 1 248 ? 9.094 2.932 -24.105 1.00 92.56 248 LYS A C 1
ATOM 2054 O O . LYS A 1 248 ? 8.339 2.561 -23.206 1.00 92.56 248 LYS A O 1
ATOM 2059 N N . VAL A 1 249 ? 10.178 3.673 -23.870 1.00 91.81 249 VAL A N 1
ATOM 2060 C CA . VAL A 1 249 ? 10.598 4.071 -22.517 1.00 91.81 249 VAL A CA 1
ATOM 2061 C C . VAL A 1 249 ? 9.532 4.927 -21.835 1.00 91.81 249 VAL A C 1
ATOM 2063 O O . VAL A 1 249 ? 9.172 4.668 -20.689 1.00 91.81 249 VAL A O 1
ATOM 2066 N N . THR A 1 250 ? 8.953 5.898 -22.538 1.00 89.25 250 THR A N 1
ATOM 2067 C CA . THR A 1 250 ? 7.894 6.760 -21.987 1.00 89.25 250 THR A CA 1
ATOM 2068 C C . THR A 1 250 ? 6.642 5.960 -21.609 1.00 89.25 250 THR A C 1
ATOM 2070 O O . THR A 1 250 ? 6.030 6.200 -20.561 1.00 89.25 250 THR A O 1
ATOM 2073 N N . LYS A 1 251 ? 6.261 4.980 -22.437 1.00 92.44 251 LYS A N 1
ATOM 2074 C CA . LYS A 1 251 ? 5.143 4.073 -22.154 1.00 92.44 251 LYS A CA 1
ATOM 2075 C C . LYS A 1 251 ? 5.415 3.238 -20.902 1.00 92.44 251 LYS A C 1
ATOM 2077 O O . LYS A 1 251 ? 4.548 3.173 -20.032 1.00 92.44 251 LYS A O 1
ATOM 2082 N N . LEU A 1 252 ? 6.615 2.669 -20.780 1.00 91.69 252 LEU A N 1
ATOM 2083 C CA . LEU A 1 252 ? 7.028 1.906 -19.598 1.00 91.69 252 LEU A CA 1
ATOM 2084 C C . LEU A 1 252 ? 7.016 2.767 -18.329 1.00 91.69 252 LEU A C 1
ATOM 2086 O O . LEU A 1 252 ? 6.477 2.346 -17.310 1.00 91.69 252 LEU A O 1
ATOM 2090 N N . GLN A 1 253 ? 7.519 4.002 -18.388 1.00 93.31 253 GLN A N 1
ATOM 2091 C CA . GLN A 1 253 ? 7.472 4.930 -17.251 1.00 93.31 253 GLN A CA 1
ATOM 2092 C C . GLN A 1 253 ? 6.041 5.266 -16.824 1.00 93.31 253 GLN A C 1
ATOM 2094 O O . GLN A 1 253 ? 5.743 5.329 -15.631 1.00 93.31 253 GLN A O 1
ATOM 2099 N N . SER A 1 254 ? 5.146 5.465 -17.795 1.00 94.12 254 SER A N 1
ATOM 2100 C CA . SER A 1 254 ? 3.726 5.722 -17.529 1.00 94.12 254 SER A CA 1
ATOM 2101 C C . SER A 1 254 ? 3.056 4.518 -16.862 1.00 94.12 254 SER A C 1
ATOM 2103 O O . SER A 1 254 ? 2.274 4.690 -15.928 1.00 94.12 254 SER A O 1
ATOM 2105 N N . GLN A 1 255 ? 3.396 3.303 -17.302 1.00 94.19 255 GLN A N 1
ATOM 2106 C CA . GLN A 1 255 ? 2.924 2.063 -16.691 1.00 94.19 255 GLN A CA 1
ATOM 2107 C C . GLN A 1 255 ? 3.443 1.901 -15.255 1.00 94.19 255 GLN A C 1
ATOM 2109 O O . GLN A 1 255 ? 2.648 1.638 -14.358 1.00 94.19 255 GLN A O 1
ATOM 2114 N N . GLN A 1 256 ? 4.734 2.142 -15.011 1.00 93.19 256 GLN A N 1
ATOM 2115 C CA . GLN A 1 256 ? 5.319 2.078 -13.667 1.00 93.19 256 GLN A CA 1
ATOM 2116 C C . GLN A 1 256 ? 4.650 3.052 -12.691 1.00 93.19 256 GLN A C 1
ATOM 2118 O O . GLN A 1 256 ? 4.387 2.696 -11.546 1.00 93.19 256 GLN A O 1
ATOM 2123 N N . LEU A 1 257 ? 4.352 4.280 -13.133 1.00 95.62 257 LEU A N 1
ATOM 2124 C CA . LEU A 1 257 ? 3.631 5.257 -12.311 1.00 95.62 257 LEU A CA 1
ATOM 2125 C C . LEU A 1 257 ? 2.204 4.795 -12.000 1.00 95.62 257 LEU A C 1
ATOM 2127 O O . LEU A 1 257 ? 1.751 4.925 -10.866 1.00 95.62 257 LEU A O 1
ATOM 2131 N N . TYR A 1 258 ? 1.513 4.225 -12.987 1.00 95.31 258 TYR A N 1
ATOM 2132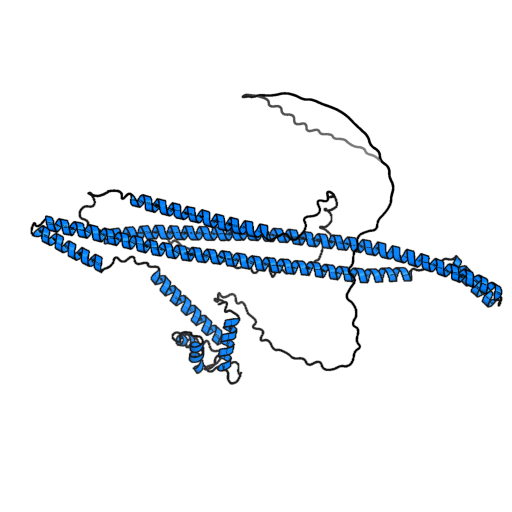 C CA . TYR A 1 258 ? 0.172 3.681 -12.795 1.00 95.31 258 TYR A CA 1
ATOM 2133 C C . TYR A 1 258 ? 0.155 2.510 -11.801 1.00 95.31 258 TYR A C 1
ATOM 2135 O O . TYR A 1 258 ? -0.690 2.466 -10.907 1.00 95.31 258 TYR A O 1
ATOM 2143 N N . GLU A 1 259 ? 1.099 1.577 -11.926 1.00 94.19 259 GLU A N 1
ATOM 2144 C CA . GLU A 1 259 ? 1.249 0.447 -11.005 1.00 94.19 259 GLU A CA 1
ATOM 2145 C C . GLU A 1 259 ? 1.603 0.918 -9.591 1.00 94.19 259 GLU A C 1
ATOM 2147 O O . GLU A 1 259 ? 1.010 0.440 -8.623 1.00 94.19 259 GLU A O 1
ATOM 2152 N N . PHE A 1 260 ? 2.498 1.905 -9.474 1.00 97.12 260 PHE A N 1
ATOM 2153 C CA . PHE A 1 260 ? 2.836 2.547 -8.205 1.00 97.12 260 PHE A CA 1
ATOM 2154 C C . PHE A 1 260 ? 1.601 3.155 -7.529 1.00 97.12 260 PHE A C 1
ATOM 2156 O O . PHE A 1 260 ? 1.344 2.875 -6.357 1.00 97.12 260 PHE A O 1
ATOM 2163 N N . ASP A 1 261 ? 0.815 3.954 -8.256 1.00 96.75 261 ASP A N 1
ATOM 2164 C CA . ASP A 1 261 ? -0.390 4.581 -7.708 1.00 96.75 261 ASP A CA 1
ATOM 2165 C C . ASP A 1 261 ? -1.425 3.533 -7.290 1.00 96.75 261 ASP A C 1
ATOM 2167 O O . ASP A 1 261 ? -1.964 3.608 -6.185 1.00 96.75 261 ASP A O 1
ATOM 2171 N N . ARG A 1 262 ? -1.654 2.511 -8.122 1.00 97.19 262 ARG A N 1
ATOM 2172 C CA . ARG A 1 262 ? -2.580 1.415 -7.812 1.00 97.19 262 ARG A CA 1
ATOM 2173 C C . ARG A 1 262 ? -2.163 0.652 -6.551 1.00 97.19 262 ARG A C 1
ATOM 2175 O O . ARG A 1 262 ? -3.015 0.367 -5.709 1.00 97.19 262 ARG A O 1
ATOM 2182 N N . ALA A 1 263 ? -0.877 0.332 -6.411 1.00 96.19 263 ALA A N 1
ATOM 2183 C CA . ALA A 1 263 ? -0.352 -0.358 -5.235 1.00 96.19 263 ALA A CA 1
ATOM 2184 C C . ALA A 1 263 ? -0.526 0.484 -3.960 1.00 96.19 263 ALA A C 1
ATOM 2186 O O . ALA A 1 263 ? -0.950 -0.033 -2.926 1.00 96.19 263 ALA A O 1
ATOM 2187 N N . TRP A 1 264 ? -0.276 1.795 -4.036 1.00 97.69 264 TRP A N 1
ATOM 2188 C CA . TRP A 1 264 ? -0.484 2.711 -2.911 1.00 97.69 264 TRP A CA 1
ATOM 2189 C C . TRP A 1 264 ? -1.957 2.908 -2.549 1.00 97.69 264 TRP A C 1
ATOM 2191 O O . TRP A 1 264 ? -2.285 2.993 -1.366 1.00 97.69 264 TRP A O 1
ATOM 2201 N N . GLU A 1 265 ? -2.857 2.969 -3.531 1.00 97.50 265 GLU A N 1
ATOM 2202 C CA . GLU A 1 265 ? -4.301 3.028 -3.281 1.00 97.50 265 GLU A CA 1
ATOM 2203 C C . GLU A 1 265 ? -4.806 1.770 -2.571 1.00 97.50 265 GLU A C 1
ATOM 2205 O O . GLU A 1 265 ? -5.618 1.866 -1.646 1.00 97.50 265 GLU A O 1
ATOM 2210 N N . GLN A 1 266 ? -4.313 0.598 -2.976 1.00 97.88 266 GLN A N 1
ATOM 2211 C CA . GLN A 1 266 ? -4.620 -0.657 -2.302 1.00 97.88 266 GLN A CA 1
ATOM 2212 C C . GLN A 1 266 ? -4.081 -0.658 -0.867 1.00 97.88 266 GLN A C 1
ATOM 2214 O O . GLN A 1 266 ? -4.844 -0.917 0.062 1.00 97.88 266 GLN A O 1
ATOM 2219 N N . PHE A 1 267 ? -2.814 -0.284 -0.675 1.00 98.44 267 PHE A N 1
ATOM 2220 C CA . PHE A 1 267 ? -2.197 -0.194 0.648 1.00 98.44 267 PHE A CA 1
ATOM 2221 C C . PHE A 1 267 ? -2.969 0.741 1.591 1.00 98.44 267 PHE A C 1
ATOM 2223 O O . PHE A 1 267 ? -3.273 0.368 2.722 1.00 98.44 267 PHE A O 1
ATOM 2230 N N . LEU A 1 268 ? -3.340 1.943 1.132 1.00 97.88 268 LEU A N 1
ATOM 2231 C CA . LEU A 1 268 ? -4.101 2.895 1.948 1.00 97.88 268 LEU A CA 1
ATOM 2232 C C . LEU A 1 268 ? -5.504 2.381 2.278 1.00 97.88 268 LEU A C 1
ATOM 2234 O O . LEU A 1 268 ? -5.992 2.612 3.381 1.00 97.88 268 LEU A O 1
ATOM 2238 N N . ARG A 1 269 ? -6.147 1.658 1.356 1.00 98.12 269 ARG A N 1
ATOM 2239 C CA . ARG A 1 269 ? -7.449 1.033 1.611 1.00 98.12 269 ARG A CA 1
ATOM 2240 C C . ARG A 1 269 ? -7.355 -0.049 2.685 1.00 98.12 269 ARG A C 1
ATOM 2242 O O . ARG A 1 269 ? -8.198 -0.084 3.575 1.00 98.12 269 ARG A O 1
ATOM 2249 N N . GLU A 1 270 ? -6.357 -0.922 2.594 1.00 97.75 270 GLU A N 1
ATOM 2250 C CA . GLU A 1 270 ? -6.110 -1.981 3.580 1.00 97.75 270 GLU A CA 1
ATOM 2251 C C . GLU A 1 270 ? -5.751 -1.395 4.950 1.00 97.75 270 GLU A C 1
ATOM 2253 O O . GLU A 1 270 ? -6.242 -1.872 5.977 1.00 97.75 270 GLU A O 1
ATOM 2258 N N . TYR A 1 271 ? -4.961 -0.317 4.968 1.00 98.31 271 TYR A N 1
ATOM 2259 C CA . TYR A 1 271 ? -4.658 0.441 6.177 1.00 98.31 271 TYR A CA 1
ATOM 2260 C C . TYR A 1 271 ? -5.930 1.023 6.805 1.00 98.31 271 TYR A C 1
ATOM 2262 O O . TYR A 1 271 ? -6.216 0.732 7.963 1.00 98.31 271 TYR A O 1
ATOM 2270 N N . ASP A 1 272 ? -6.737 1.768 6.040 1.00 97.56 272 ASP A N 1
ATOM 2271 C CA . ASP A 1 272 ? -7.976 2.382 6.533 1.00 97.56 272 ASP A CA 1
ATOM 2272 C C . ASP A 1 272 ? -8.976 1.321 7.036 1.00 97.56 272 ASP A C 1
ATOM 2274 O O . ASP A 1 272 ? -9.673 1.550 8.027 1.00 97.56 272 ASP A O 1
ATOM 2278 N N . GLN A 1 273 ? -9.046 0.155 6.382 1.00 98.25 273 GLN A N 1
ATOM 2279 C CA . GLN A 1 273 ? -9.873 -0.965 6.835 1.00 98.25 273 GLN A CA 1
ATOM 2280 C C . GLN A 1 273 ? -9.368 -1.527 8.167 1.00 98.25 273 GLN A C 1
ATOM 2282 O O . GLN A 1 273 ? -10.132 -1.603 9.126 1.00 98.25 273 GLN A O 1
ATOM 2287 N N . THR A 1 274 ? -8.072 -1.831 8.256 1.00 98.12 274 THR A N 1
ATOM 2288 C CA . THR A 1 274 ? -7.457 -2.349 9.486 1.00 98.12 274 THR A CA 1
ATOM 2289 C C . THR A 1 274 ? -7.631 -1.361 10.640 1.00 98.12 274 THR A C 1
ATOM 2291 O O . THR A 1 274 ? -7.984 -1.749 11.749 1.00 98.12 274 THR A O 1
ATOM 2294 N N . SER A 1 275 ? -7.447 -0.063 10.389 1.00 97.94 275 SER A N 1
ATOM 2295 C CA . SER A 1 275 ? -7.666 0.996 11.374 1.00 97.94 275 SER A CA 1
ATOM 2296 C C . SER A 1 275 ? -9.107 1.017 11.890 1.00 97.94 275 SER A C 1
ATOM 2298 O O . SER A 1 275 ? -9.312 1.084 13.103 1.00 97.94 275 SER A O 1
ATOM 2300 N N . LYS A 1 276 ? -10.109 0.899 11.009 1.00 97.94 276 LYS A N 1
ATOM 2301 C CA . LYS A 1 276 ? -11.522 0.802 11.420 1.00 97.94 276 LYS A CA 1
ATOM 2302 C C . LYS A 1 276 ? -11.781 -0.429 12.276 1.00 97.94 276 LYS A C 1
ATOM 2304 O O . LYS A 1 276 ? -12.420 -0.304 13.316 1.00 97.94 276 LYS A O 1
ATOM 2309 N N . ASP A 1 277 ? -11.235 -1.576 11.887 1.00 97.94 277 ASP A N 1
ATOM 2310 C CA . ASP A 1 277 ? -11.383 -2.815 12.648 1.00 97.94 277 ASP A CA 1
ATOM 2311 C C . ASP A 1 277 ? -10.746 -2.672 14.042 1.00 97.94 277 ASP A C 1
ATOM 2313 O O . ASP A 1 277 ? -11.336 -3.071 15.045 1.00 97.94 277 ASP A O 1
ATOM 2317 N N . THR A 1 278 ? -9.593 -2.002 14.162 1.00 98.06 278 THR A N 1
ATOM 2318 C CA . THR A 1 278 ? -8.983 -1.746 15.481 1.00 98.06 278 THR A CA 1
ATOM 2319 C C . THR A 1 278 ? -9.829 -0.831 16.368 1.00 98.06 278 THR A C 1
ATOM 2321 O O . THR A 1 278 ? -9.930 -1.084 17.566 1.00 98.06 278 THR A O 1
ATOM 2324 N N . VAL A 1 279 ? -10.484 0.189 15.803 1.00 98.31 279 VAL A N 1
ATOM 2325 C CA . VAL A 1 279 ? -11.413 1.049 16.554 1.00 98.31 279 VAL A CA 1
ATOM 2326 C C . VAL A 1 279 ? -12.643 0.252 16.987 1.00 98.31 279 VAL A C 1
ATOM 2328 O O . VAL A 1 279 ? -12.981 0.270 18.167 1.00 98.31 279 VAL A O 1
ATOM 2331 N N . ALA A 1 280 ? -13.241 -0.523 16.080 1.00 98.38 280 ALA A N 1
ATOM 2332 C CA . ALA A 1 280 ? -14.409 -1.350 16.375 1.00 98.38 280 ALA A CA 1
ATOM 2333 C C . ALA A 1 280 ? -14.120 -2.394 17.469 1.00 98.38 280 ALA A C 1
ATOM 2335 O O . ALA A 1 280 ? -14.903 -2.551 18.402 1.00 98.38 280 ALA A O 1
ATOM 2336 N N . THR A 1 281 ? -12.963 -3.065 17.414 1.00 98.12 281 THR A N 1
ATOM 2337 C CA . THR A 1 281 ? -12.569 -4.030 18.459 1.00 98.12 281 THR A CA 1
ATOM 2338 C C . THR A 1 281 ? -12.344 -3.370 19.821 1.00 98.12 281 THR A C 1
ATOM 2340 O O . THR A 1 281 ? -12.605 -3.992 20.851 1.00 98.12 281 THR A O 1
ATOM 2343 N N . LEU A 1 282 ? -11.869 -2.119 19.862 1.00 98.06 282 LEU A N 1
ATOM 2344 C CA . LEU A 1 282 ? -11.730 -1.374 21.113 1.00 98.06 282 LEU A CA 1
ATOM 2345 C C . LEU A 1 282 ? -13.099 -0.956 21.667 1.00 98.06 282 LEU A C 1
ATOM 2347 O O . LEU A 1 282 ? -13.336 -1.113 22.862 1.00 98.06 282 LEU A O 1
ATOM 2351 N N . GLU A 1 283 ? -14.002 -0.477 20.810 1.00 98.25 283 GLU A N 1
ATOM 2352 C CA . GLU A 1 283 ? -15.384 -0.146 21.181 1.00 98.25 283 GLU A CA 1
ATOM 2353 C C . GLU A 1 283 ? -16.131 -1.363 21.741 1.00 98.25 283 GLU A C 1
ATOM 2355 O O . GLU A 1 283 ? -16.775 -1.264 22.785 1.00 98.25 283 GLU A O 1
ATOM 2360 N N . GLU A 1 284 ? -15.989 -2.529 21.106 1.00 98.44 284 GLU A N 1
ATOM 2361 C CA . GLU A 1 284 ? -16.583 -3.779 21.585 1.00 98.44 284 GLU A CA 1
ATOM 2362 C C . GLU A 1 284 ? -16.055 -4.161 22.977 1.00 98.44 284 GLU A C 1
ATOM 2364 O O . GLU A 1 284 ? -16.835 -4.489 23.874 1.00 98.44 284 GLU A O 1
ATOM 2369 N N . ARG A 1 285 ? -14.736 -4.059 23.199 1.00 98.31 285 ARG A N 1
ATOM 2370 C CA . ARG A 1 285 ? -14.132 -4.312 24.518 1.00 98.31 285 ARG A CA 1
ATOM 2371 C C . ARG A 1 285 ? -14.631 -3.329 25.573 1.00 98.31 285 ARG A C 1
ATOM 2373 O O . ARG A 1 285 ? -14.966 -3.757 26.673 1.00 98.31 285 ARG A O 1
ATOM 2380 N N . HIS A 1 286 ? -14.717 -2.039 25.244 1.00 98.25 286 HIS A N 1
ATOM 2381 C CA . HIS A 1 286 ? -15.255 -1.022 26.148 1.00 98.25 286 HIS A CA 1
ATOM 2382 C C . HIS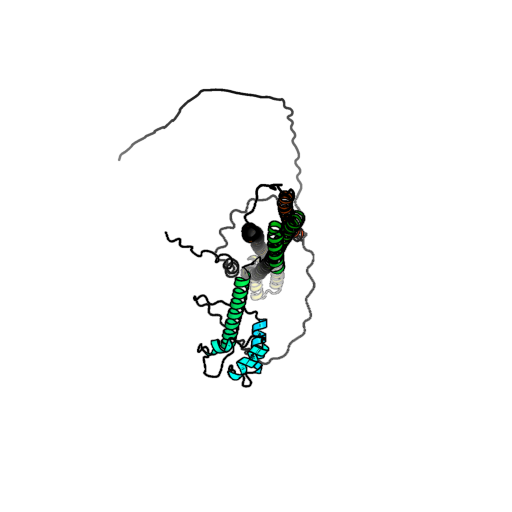 A 1 286 ? -16.707 -1.321 26.540 1.00 98.25 286 HIS A C 1
ATOM 2384 O O . HIS A 1 286 ? -17.066 -1.186 27.710 1.00 98.25 286 HIS A O 1
ATOM 2390 N N . GLN A 1 287 ? -17.530 -1.769 25.588 1.00 98.31 287 GLN A N 1
ATOM 2391 C CA . GLN A 1 287 ? -18.919 -2.146 25.841 1.00 98.31 287 GLN A CA 1
ATOM 2392 C C . GLN A 1 287 ? -19.019 -3.344 26.800 1.00 98.31 287 GLN A C 1
ATOM 2394 O O . GLN A 1 287 ? -19.763 -3.284 27.779 1.00 98.31 287 GLN A O 1
ATOM 2399 N N . GLN A 1 288 ? -18.229 -4.398 26.571 1.00 98.44 288 GLN A N 1
ATOM 2400 C CA . GLN A 1 288 ? -18.182 -5.566 27.458 1.00 98.44 288 GLN A CA 1
ATOM 2401 C C . GLN A 1 288 ? -17.692 -5.195 28.867 1.00 98.44 288 GLN A C 1
ATOM 2403 O O . GLN A 1 288 ? -18.264 -5.640 29.864 1.00 98.44 288 GLN A O 1
ATOM 2408 N N . GLU A 1 289 ? -16.663 -4.350 28.963 1.00 98.06 289 GLU A N 1
ATOM 2409 C CA . GLU A 1 289 ? -16.133 -3.856 30.236 1.00 98.06 289 GLU A CA 1
ATOM 2410 C C . GLU A 1 289 ? -17.182 -3.038 31.003 1.00 98.06 289 GLU A C 1
ATOM 2412 O O . GLU A 1 289 ? -17.355 -3.239 32.204 1.00 98.06 289 GLU A O 1
ATOM 2417 N N . LEU A 1 290 ? -17.939 -2.168 30.322 1.00 98.12 290 LEU A N 1
ATOM 2418 C CA . LEU A 1 290 ? -19.019 -1.392 30.940 1.00 98.12 290 LEU A CA 1
ATOM 2419 C C . LEU A 1 290 ? -20.117 -2.288 31.516 1.00 98.12 290 LEU A C 1
ATOM 2421 O O . LEU A 1 290 ? -20.595 -2.034 32.623 1.00 98.12 290 LEU A O 1
ATOM 2425 N N . GLU A 1 291 ? -20.521 -3.327 30.784 1.00 98.06 291 GLU A N 1
ATOM 2426 C CA . GLU A 1 291 ? -21.541 -4.278 31.235 1.00 98.06 291 GLU A CA 1
ATOM 2427 C C . GLU A 1 291 ? -21.076 -5.062 32.466 1.00 98.06 291 GLU A C 1
ATOM 2429 O O . GLU A 1 291 ? -21.808 -5.155 33.457 1.00 98.06 291 GLU A O 1
ATOM 2434 N N . GLN A 1 292 ? -19.841 -5.569 32.439 1.00 98.25 292 GLN A N 1
ATOM 2435 C CA . GLN A 1 292 ? -19.243 -6.284 33.568 1.00 98.25 292 GLN A CA 1
ATOM 2436 C C . GLN A 1 292 ? -19.086 -5.370 34.786 1.00 98.25 292 GLN A C 1
ATOM 2438 O O . GLN A 1 292 ? -19.483 -5.736 35.893 1.00 98.25 292 GLN A O 1
ATOM 2443 N N . TYR A 1 293 ? -18.572 -4.157 34.585 1.00 98.06 293 TYR A N 1
ATOM 2444 C CA . TYR A 1 293 ? -18.364 -3.183 35.650 1.00 98.06 293 TYR A CA 1
ATOM 2445 C C . TYR A 1 293 ? -19.686 -2.740 36.287 1.00 98.06 293 TYR A C 1
ATOM 2447 O O . TYR A 1 293 ? -19.798 -2.677 37.512 1.00 98.06 293 TYR A O 1
ATOM 2455 N N . TYR A 1 294 ? -20.726 -2.506 35.480 1.00 97.69 294 TYR A N 1
ATOM 2456 C CA . TYR A 1 294 ? -22.066 -2.192 35.979 1.00 97.69 294 TYR A CA 1
ATOM 2457 C C . TYR A 1 294 ? -22.597 -3.298 36.902 1.00 97.69 294 TYR A C 1
ATOM 2459 O O . TYR A 1 294 ? -23.082 -3.015 38.002 1.00 97.69 294 TYR A O 1
ATOM 2467 N N . GLN A 1 295 ? -22.483 -4.563 36.482 1.00 97.44 295 GLN A N 1
ATOM 2468 C CA . GLN A 1 295 ? -22.930 -5.706 37.280 1.00 97.44 295 GLN A CA 1
ATOM 2469 C C . GLN A 1 295 ? -22.128 -5.846 38.577 1.00 97.44 295 GLN A C 1
ATOM 2471 O O . GLN A 1 295 ? -22.727 -6.026 39.638 1.00 97.44 295 GLN A O 1
ATOM 2476 N N . GLN A 1 296 ? -20.801 -5.708 38.512 1.00 97.69 296 GLN A N 1
ATOM 2477 C CA . GLN A 1 296 ? -19.918 -5.777 39.679 1.00 97.69 296 GLN A CA 1
ATOM 2478 C C . GLN A 1 296 ? -20.260 -4.697 40.709 1.00 97.69 296 GLN A C 1
ATOM 2480 O O . GLN A 1 296 ? -20.516 -5.012 41.869 1.00 97.69 296 GLN A O 1
ATOM 2485 N N . VAL A 1 297 ? -20.359 -3.431 40.288 1.00 96.81 297 VAL A N 1
ATOM 2486 C CA . VAL A 1 297 ? -20.688 -2.321 41.195 1.00 96.81 297 VAL A CA 1
ATOM 2487 C C . VAL A 1 297 ? -22.072 -2.513 41.819 1.00 96.81 297 VAL A C 1
ATOM 2489 O O . VAL A 1 297 ? -22.240 -2.283 43.018 1.00 96.81 297 VAL A O 1
ATOM 2492 N N . LYS A 1 298 ? -23.059 -2.976 41.042 1.00 95.44 298 LYS A N 1
ATOM 2493 C CA . LYS A 1 298 ? -24.405 -3.260 41.556 1.00 95.44 298 LYS A CA 1
ATOM 2494 C C . LYS A 1 298 ? -24.394 -4.378 42.605 1.00 95.44 298 LYS A C 1
ATOM 2496 O O . LYS A 1 298 ? -25.040 -4.234 43.641 1.00 95.44 298 LYS A O 1
ATOM 2501 N N . GLN A 1 299 ? -23.658 -5.465 42.366 1.00 96.31 299 GLN A N 1
ATOM 2502 C CA . GLN A 1 299 ? -23.519 -6.572 43.321 1.00 96.31 299 GLN A CA 1
ATOM 2503 C C . GLN A 1 299 ? -22.797 -6.133 44.602 1.00 96.31 299 GLN A C 1
ATOM 2505 O O . GLN A 1 299 ? -23.272 -6.410 45.702 1.00 96.31 299 GLN A O 1
ATOM 2510 N N . GLU A 1 300 ? -21.688 -5.402 44.478 1.00 95.81 300 GLU A N 1
ATOM 2511 C CA . GLU A 1 300 ? -20.937 -4.880 45.624 1.00 95.81 300 GLU A CA 1
ATOM 2512 C C . GLU A 1 300 ? -21.775 -3.961 46.512 1.00 95.81 300 GLU A C 1
ATOM 2514 O O . GLU A 1 300 ? -21.633 -3.987 47.738 1.00 95.81 300 GLU A O 1
ATOM 2519 N N . LEU A 1 301 ? -22.613 -3.119 45.902 1.00 94.00 301 LEU A N 1
ATOM 2520 C CA . LEU A 1 301 ? -23.505 -2.242 46.643 1.00 94.00 301 LEU A CA 1
ATOM 2521 C C . LEU A 1 301 ? -24.600 -3.061 47.316 1.00 94.00 301 LEU A C 1
ATOM 2523 O O . LEU A 1 301 ? -24.705 -2.967 48.532 1.00 94.00 301 LEU A O 1
ATOM 2527 N N . ALA A 1 302 ? -25.296 -3.947 46.596 1.00 92.06 302 ALA A N 1
ATOM 2528 C CA . ALA A 1 302 ? -26.347 -4.794 47.166 1.00 92.06 302 ALA A CA 1
ATOM 2529 C C . ALA A 1 302 ? -25.895 -5.562 48.428 1.00 92.06 302 ALA A C 1
ATOM 2531 O O . ALA A 1 302 ? -26.635 -5.637 49.405 1.00 92.06 302 ALA A O 1
ATOM 2532 N N . LEU A 1 303 ? -24.653 -6.063 48.459 1.00 92.81 303 LEU A N 1
ATOM 2533 C CA . LEU A 1 303 ? -24.083 -6.740 49.635 1.00 92.81 303 LEU A CA 1
ATOM 2534 C C . LEU A 1 303 ? -23.820 -5.806 50.833 1.00 92.81 303 LEU A C 1
ATOM 2536 O O . LEU A 1 303 ? -23.747 -6.262 51.973 1.00 92.81 303 LEU A O 1
ATOM 2540 N N . LYS A 1 304 ? -23.652 -4.503 50.595 1.00 92.06 304 LYS A N 1
ATOM 2541 C CA . LYS A 1 304 ? -23.392 -3.479 51.621 1.00 92.06 304 LYS A CA 1
ATOM 2542 C C . LYS A 1 304 ? -24.668 -2.833 52.169 1.00 92.06 304 LYS A C 1
ATOM 2544 O O . LYS A 1 304 ? -24.559 -1.949 53.020 1.00 92.06 304 LYS A O 1
ATOM 2549 N N . GLN A 1 305 ? -25.852 -3.244 51.713 1.00 91.50 305 GLN A N 1
ATOM 2550 C CA . GLN A 1 305 ? -27.125 -2.715 52.199 1.00 91.50 305 GLN A CA 1
ATOM 2551 C C . GLN A 1 305 ? -27.302 -3.001 53.698 1.00 91.50 305 GLN A C 1
ATOM 2553 O O . GLN A 1 305 ? -27.239 -4.147 54.143 1.00 91.50 305 GLN A O 1
ATOM 2558 N N . LYS A 1 306 ? -27.524 -1.948 54.491 1.00 93.00 306 LYS A N 1
ATOM 2559 C CA . LYS A 1 306 ? -27.802 -2.041 55.930 1.00 93.00 306 LYS A CA 1
ATOM 2560 C C . LYS A 1 306 ? -29.039 -1.216 56.253 1.00 93.00 306 LYS A C 1
ATOM 2562 O O . LYS A 1 306 ? -29.089 -0.039 55.913 1.00 93.00 306 LYS A O 1
ATOM 2567 N N . PHE A 1 307 ? -30.000 -1.838 56.925 1.00 94.19 307 PHE A N 1
ATOM 2568 C CA . PHE A 1 307 ? -31.177 -1.155 57.454 1.00 94.19 307 PHE A CA 1
ATOM 2569 C C . PHE A 1 307 ? -30.815 -0.247 58.625 1.00 94.19 307 PHE A C 1
ATOM 2571 O O . PHE A 1 307 ? -29.830 -0.497 59.334 1.00 94.19 307 PHE A O 1
ATOM 2578 N N . SER A 1 308 ? -31.609 0.801 58.847 1.00 95.75 308 SER A N 1
ATOM 2579 C CA . SER A 1 308 ? -31.371 1.674 59.988 1.00 95.75 308 SER A CA 1
ATOM 2580 C C . SER A 1 308 ? -31.570 0.925 61.302 1.00 95.75 308 SER A C 1
ATOM 2582 O O . SER A 1 308 ? -32.376 -0.001 61.434 1.00 95.75 308 SER A O 1
ATOM 2584 N N . LYS A 1 309 ? -30.855 1.378 62.332 1.00 96.94 309 LYS A N 1
ATOM 2585 C CA . LYS A 1 309 ? -31.025 0.862 63.692 1.00 96.94 309 LYS A CA 1
ATOM 2586 C C . LYS A 1 309 ? -32.481 0.979 64.166 1.00 96.94 309 LYS A C 1
ATOM 2588 O O . LYS A 1 309 ? -32.963 0.090 64.854 1.00 96.94 309 LYS A O 1
ATOM 2593 N N . HIS A 1 310 ? -33.186 2.040 63.764 1.00 96.75 310 HIS A N 1
ATOM 2594 C CA . HIS A 1 310 ? -34.575 2.260 64.160 1.00 96.75 310 HIS A CA 1
ATOM 2595 C C . HIS A 1 310 ? -35.519 1.201 63.577 1.00 96.75 310 HIS A C 1
ATOM 2597 O O . HIS A 1 310 ? -36.372 0.688 64.303 1.00 96.75 310 HIS A O 1
ATOM 2603 N N . LEU A 1 311 ? -35.330 0.822 62.309 1.00 96.50 311 LEU A N 1
ATOM 2604 C CA . LEU A 1 311 ? -36.082 -0.270 61.693 1.00 96.50 311 LEU A CA 1
ATOM 2605 C C . LEU A 1 311 ? -35.833 -1.600 62.410 1.00 96.50 311 LEU A C 1
ATOM 2607 O O . LEU A 1 311 ? -36.777 -2.318 62.744 1.00 96.50 311 LEU A O 1
ATOM 2611 N N . LEU A 1 312 ? -34.563 -1.904 62.694 1.00 96.88 312 LEU A N 1
ATOM 2612 C CA . LEU A 1 312 ? -34.173 -3.118 63.415 1.00 96.88 312 LEU A CA 1
ATOM 2613 C C . LEU A 1 312 ? -34.792 -3.163 64.823 1.00 96.88 312 LEU A C 1
ATOM 2615 O O . LEU A 1 312 ? -35.304 -4.204 65.235 1.00 96.88 312 LEU A O 1
ATOM 2619 N N . ASP A 1 313 ? -34.824 -2.030 65.531 1.00 97.69 313 ASP A N 1
ATOM 2620 C CA . ASP A 1 313 ? -35.461 -1.907 66.845 1.00 97.69 313 ASP A CA 1
ATOM 2621 C C . ASP A 1 313 ? -36.989 -2.111 66.767 1.00 97.69 313 ASP A C 1
ATOM 2623 O O . ASP A 1 313 ? -37.571 -2.749 67.649 1.00 97.69 313 ASP A O 1
ATOM 2627 N N . LEU A 1 314 ? -37.659 -1.596 65.725 1.00 97.50 314 LEU A N 1
ATOM 2628 C CA . LEU A 1 314 ? -39.096 -1.814 65.496 1.00 97.50 314 LEU A CA 1
ATOM 2629 C C . LEU A 1 314 ? -39.405 -3.288 65.210 1.00 97.50 314 LEU A C 1
ATOM 2631 O O . LEU A 1 314 ? -40.323 -3.836 65.821 1.00 97.50 314 LEU A O 1
ATOM 2635 N N . ARG A 1 315 ? -38.605 -3.951 64.366 1.00 97.62 315 ARG A N 1
ATOM 2636 C CA . ARG A 1 315 ? -38.720 -5.395 64.093 1.00 97.62 315 ARG A CA 1
ATOM 2637 C C . ARG A 1 315 ? -38.464 -6.240 65.342 1.00 97.62 315 ARG A C 1
ATOM 2639 O O . ARG A 1 315 ? -39.164 -7.221 65.583 1.00 97.62 315 ARG A O 1
ATOM 2646 N N . TYR A 1 316 ? -37.513 -5.844 66.187 1.00 98.06 316 TYR A N 1
ATOM 2647 C CA . TYR A 1 316 ? -37.282 -6.509 67.470 1.00 98.06 316 TYR A CA 1
ATOM 2648 C C . TYR A 1 316 ? -38.478 -6.349 68.422 1.00 98.06 316 TYR A C 1
ATOM 2650 O O . TYR A 1 316 ? -38.933 -7.328 69.017 1.00 98.06 316 TYR A O 1
ATOM 2658 N N . LYS A 1 317 ? -39.036 -5.134 68.540 1.00 97.62 317 LYS A N 1
ATOM 2659 C CA . LYS A 1 317 ? -40.243 -4.867 69.345 1.00 97.62 317 LYS A CA 1
ATOM 2660 C C . LYS A 1 317 ? -41.455 -5.650 68.844 1.00 97.62 317 LYS A C 1
ATOM 2662 O O . LYS A 1 317 ? -42.172 -6.219 69.662 1.00 97.6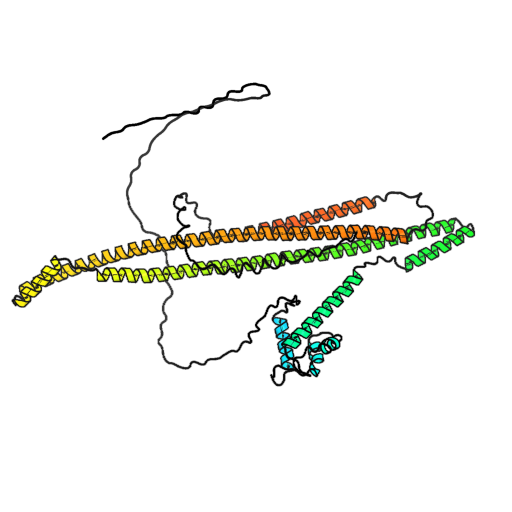2 317 LYS A O 1
ATOM 2667 N N . GLU A 1 318 ? -41.655 -5.716 67.528 1.00 97.12 318 GLU A N 1
ATOM 2668 C CA . GLU A 1 318 ? -42.679 -6.550 66.889 1.00 97.12 318 GLU A CA 1
ATOM 2669 C C . GLU A 1 318 ? -42.541 -8.012 67.346 1.00 97.12 318 GLU A C 1
ATOM 2671 O O . GLU A 1 318 ? -43.479 -8.578 67.908 1.00 97.12 318 GLU A O 1
ATOM 2676 N N . GLN A 1 319 ? -41.347 -8.601 67.209 1.00 97.94 319 GLN A N 1
ATOM 2677 C CA . GLN A 1 319 ? -41.081 -9.980 67.634 1.00 97.94 319 GLN A CA 1
ATOM 2678 C C . GLN A 1 319 ? -41.317 -10.200 69.135 1.00 97.94 319 GLN A C 1
ATOM 2680 O O . GLN A 1 319 ? -41.831 -11.249 69.530 1.00 97.94 319 GLN A O 1
ATOM 2685 N N . MET A 1 320 ? -40.952 -9.235 69.984 1.00 97.44 320 MET A N 1
ATOM 2686 C CA . MET A 1 320 ? -41.200 -9.317 71.426 1.00 97.44 320 MET A CA 1
ATOM 2687 C C . MET A 1 320 ? -42.697 -9.300 71.754 1.00 97.44 320 MET A C 1
ATOM 2689 O O . MET A 1 320 ? -43.152 -10.138 72.531 1.00 97.44 320 MET A O 1
ATOM 2693 N N . LEU A 1 321 ? -43.483 -8.410 71.140 1.00 97.12 321 LEU A N 1
ATOM 2694 C CA . LEU A 1 321 ? -44.935 -8.346 71.357 1.00 97.12 321 LEU A CA 1
ATOM 2695 C C . LEU A 1 321 ? -45.651 -9.612 70.875 1.00 97.12 321 LEU A C 1
ATOM 2697 O O . LEU A 1 321 ? -46.569 -10.086 71.547 1.00 97.12 321 LEU A O 1
ATOM 2701 N N . VAL A 1 322 ? -45.190 -10.209 69.770 1.00 97.69 322 VAL A N 1
ATOM 2702 C CA . VAL A 1 322 ? -45.684 -11.510 69.289 1.00 97.69 322 VAL A CA 1
ATOM 2703 C C . VAL A 1 322 ? -45.402 -12.616 70.312 1.00 97.69 322 VAL A C 1
ATOM 2705 O O . VAL A 1 322 ? -46.301 -13.399 70.621 1.00 97.69 322 VAL A O 1
ATOM 2708 N N . LYS A 1 323 ? -44.197 -12.657 70.904 1.00 97.81 323 LYS A N 1
ATOM 2709 C CA . LYS A 1 323 ? -43.854 -13.615 71.976 1.00 97.81 323 LYS A CA 1
ATOM 2710 C C . LYS A 1 323 ? -44.711 -13.424 73.233 1.00 97.81 323 LYS A C 1
ATOM 2712 O O . LYS A 1 323 ? -45.073 -14.407 73.872 1.00 97.81 323 LYS A O 1
ATOM 2717 N N . LEU A 1 324 ? -45.067 -12.179 73.555 1.00 97.19 324 LEU A N 1
ATOM 2718 C CA . LEU A 1 324 ? -45.960 -11.822 74.666 1.00 97.19 324 LEU A CA 1
ATOM 2719 C C . LEU A 1 324 ? -47.456 -12.000 74.338 1.00 97.19 324 LEU A C 1
ATOM 2721 O O . LEU A 1 324 ? -48.294 -11.744 75.199 1.00 97.19 324 LEU A O 1
ATOM 2725 N N . LYS A 1 325 ? -47.800 -12.451 73.121 1.00 97.31 325 LYS A N 1
ATOM 2726 C CA . LYS A 1 325 ? -49.176 -12.632 72.617 1.00 97.31 325 LYS A CA 1
ATOM 2727 C C . LYS A 1 325 ? -50.020 -11.346 72.579 1.00 97.31 325 LYS A C 1
ATOM 2729 O O . LYS A 1 325 ? -51.247 -11.416 72.550 1.00 97.31 325 LYS A O 1
ATOM 2734 N N . ASN A 1 326 ? -49.390 -10.171 72.538 1.00 97.25 326 ASN A N 1
ATOM 2735 C CA . ASN A 1 326 ? -50.089 -8.893 72.391 1.00 97.25 326 ASN A CA 1
ATOM 2736 C C . ASN A 1 326 ? -50.217 -8.512 70.906 1.00 97.25 326 ASN A C 1
ATOM 2738 O O . ASN A 1 326 ? -49.505 -7.653 70.384 1.00 97.25 326 ASN A O 1
ATOM 2742 N N . TYR A 1 327 ? -51.123 -9.196 70.211 1.00 97.06 327 TYR A N 1
ATOM 2743 C CA . TYR A 1 327 ? -51.339 -9.044 68.771 1.00 97.06 327 TYR A CA 1
ATOM 2744 C C . TYR A 1 327 ? -51.773 -7.641 68.300 1.00 97.06 327 TYR A C 1
ATOM 2746 O O . TYR A 1 327 ? -51.212 -7.182 67.304 1.00 97.06 327 TYR A O 1
ATOM 2754 N N . PRO A 1 328 ? -52.702 -6.921 68.966 1.00 97.50 328 PRO A N 1
ATOM 2755 C CA . PRO A 1 328 ? -53.171 -5.633 68.447 1.00 97.50 328 PRO A CA 1
ATOM 2756 C C . PRO A 1 328 ? -52.090 -4.545 68.487 1.00 97.50 328 PRO A C 1
ATOM 2758 O O . PRO A 1 328 ? -52.058 -3.663 67.630 1.00 97.50 328 PRO A O 1
ATOM 2761 N N . GLU A 1 329 ? -51.179 -4.587 69.462 1.00 96.25 329 GLU A N 1
ATOM 2762 C CA . GLU A 1 329 ? -50.022 -3.687 69.465 1.00 96.25 329 GLU A CA 1
ATOM 2763 C C . GLU A 1 329 ? -48.948 -4.128 68.470 1.00 96.25 329 GLU A C 1
ATOM 2765 O O . GLU A 1 329 ? -48.361 -3.275 67.800 1.00 96.25 329 GLU A O 1
ATOM 2770 N N . ALA A 1 330 ? -48.724 -5.439 68.319 1.00 97.25 330 ALA A N 1
ATOM 2771 C CA . ALA A 1 330 ? -47.785 -5.971 67.335 1.00 97.25 330 ALA A CA 1
ATOM 2772 C C . ALA A 1 330 ? -48.156 -5.547 65.906 1.00 97.25 330 ALA A C 1
ATOM 2774 O O . ALA A 1 330 ? -47.286 -5.102 65.163 1.00 97.25 330 ALA A O 1
ATOM 2775 N N . GLU A 1 331 ? -49.441 -5.591 65.543 1.00 97.19 331 GLU A N 1
ATOM 2776 C CA . GLU A 1 331 ? -49.926 -5.151 64.229 1.00 97.19 331 GLU A CA 1
ATOM 2777 C C . GLU A 1 331 ? -49.627 -3.666 63.968 1.00 97.19 331 GLU A C 1
ATOM 2779 O O . GLU A 1 331 ? -49.128 -3.303 62.902 1.00 97.19 331 GLU A O 1
ATOM 2784 N N . LYS A 1 332 ? -49.833 -2.799 64.968 1.00 97.88 332 LYS A N 1
ATOM 2785 C CA . LYS A 1 332 ? -49.501 -1.368 64.854 1.00 97.88 332 LYS A CA 1
ATOM 2786 C C . LYS A 1 332 ? -48.004 -1.134 64.658 1.00 97.88 332 LYS A C 1
ATOM 2788 O O . LYS A 1 332 ? -47.629 -0.226 63.916 1.00 97.88 332 LYS A O 1
ATOM 2793 N N . ILE A 1 333 ? -47.149 -1.903 65.339 1.00 97.56 333 ILE A N 1
ATOM 2794 C CA . ILE A 1 333 ? -45.692 -1.808 65.159 1.00 97.56 333 ILE A CA 1
ATOM 2795 C C . ILE A 1 333 ? -45.285 -2.346 63.788 1.00 97.56 333 ILE A C 1
ATOM 2797 O O . ILE A 1 333 ? -44.478 -1.700 63.124 1.00 97.56 333 ILE A O 1
ATOM 2801 N N . LYS A 1 334 ? -45.880 -3.453 63.335 1.00 97.94 334 LYS A N 1
ATOM 2802 C CA . LYS A 1 334 ? -45.627 -4.036 62.016 1.00 97.94 334 LYS A CA 1
ATOM 2803 C C . LYS A 1 334 ? -45.899 -3.038 60.894 1.00 97.94 334 LYS A C 1
ATOM 2805 O O . LYS A 1 334 ? -45.008 -2.791 60.097 1.00 97.94 334 LYS A O 1
ATOM 2810 N N . VAL A 1 335 ? -47.074 -2.400 60.870 1.00 97.94 335 VAL A N 1
ATOM 2811 C CA . VAL A 1 335 ? -47.411 -1.413 59.823 1.00 97.94 335 VAL A CA 1
ATOM 2812 C C . VAL A 1 335 ? -46.389 -0.272 59.783 1.00 97.94 335 VAL A C 1
ATOM 2814 O O . VAL A 1 335 ? -45.965 0.140 58.707 1.00 97.94 335 VAL A O 1
ATOM 2817 N N . LYS A 1 336 ? -45.946 0.213 60.951 1.00 97.50 336 LYS A N 1
ATOM 2818 C CA . LYS A 1 336 ? -44.905 1.250 61.034 1.00 97.50 336 LYS A CA 1
ATOM 2819 C C . LYS A 1 336 ? -43.544 0.751 60.543 1.00 97.50 336 LYS A C 1
ATOM 2821 O O . LYS A 1 336 ? -42.839 1.504 59.881 1.00 97.50 336 LYS A O 1
ATOM 2826 N N . ALA A 1 337 ? -43.172 -0.486 60.874 1.00 97.81 337 ALA A N 1
ATOM 2827 C CA . ALA A 1 337 ? -41.929 -1.101 60.420 1.00 97.81 337 ALA A CA 1
ATOM 2828 C C . ALA A 1 337 ? -41.939 -1.325 58.901 1.00 97.81 337 ALA A C 1
ATOM 2830 O O . ALA A 1 337 ? -40.978 -0.949 58.243 1.00 97.81 337 ALA A O 1
ATOM 2831 N N . ASP A 1 338 ? -43.033 -1.853 58.344 1.00 97.56 338 ASP A N 1
ATOM 2832 C CA . ASP A 1 338 ? -43.195 -2.107 56.907 1.00 97.56 338 ASP A CA 1
ATOM 2833 C C . ASP A 1 338 ? -43.120 -0.796 56.098 1.00 97.56 338 ASP A C 1
ATOM 2835 O O . ASP A 1 338 ? -42.387 -0.719 55.114 1.00 97.56 338 ASP A O 1
ATOM 2839 N N . GLN A 1 339 ? -43.802 0.267 56.549 1.00 97.50 339 GLN A N 1
ATOM 2840 C CA . GLN A 1 339 ? -43.726 1.595 55.917 1.00 97.50 339 GLN A CA 1
ATOM 2841 C C . GLN A 1 339 ? -42.302 2.163 55.928 1.00 97.50 339 GLN A C 1
ATOM 2843 O O . GLN A 1 339 ? -41.842 2.730 54.938 1.00 97.50 339 GLN A O 1
ATOM 2848 N N . LEU A 1 340 ? -41.601 2.034 57.056 1.00 96.25 340 LEU A N 1
ATOM 2849 C CA . LEU A 1 340 ? -40.249 2.559 57.203 1.00 96.25 340 LEU A CA 1
ATOM 2850 C C . LEU A 1 340 ? -39.226 1.736 56.406 1.00 96.25 340 LEU A C 1
ATOM 2852 O O . LEU A 1 340 ? -38.327 2.312 55.800 1.00 96.25 340 LEU A O 1
ATOM 2856 N N . GLU A 1 341 ? -39.397 0.415 56.340 1.00 96.12 341 GLU A N 1
ATOM 2857 C CA . GLU A 1 341 ? -38.602 -0.475 55.490 1.00 96.12 341 GLU A CA 1
ATOM 2858 C C . GLU A 1 341 ? -38.753 -0.134 54.009 1.00 96.12 341 GLU A C 1
ATOM 2860 O O . GLU A 1 341 ? -37.755 -0.077 53.293 1.00 96.12 341 GLU A O 1
ATOM 2865 N N . GLU A 1 342 ? -39.975 0.137 53.548 1.00 96.62 342 GLU A N 1
ATOM 2866 C CA . GLU A 1 342 ? -40.218 0.517 52.158 1.00 96.62 342 GLU A CA 1
ATOM 2867 C C . GLU A 1 342 ? -39.538 1.847 51.804 1.00 96.62 342 GLU A C 1
ATOM 2869 O O . GLU A 1 342 ? -38.859 1.936 50.778 1.00 96.62 342 GLU A O 1
ATOM 2874 N N . ILE A 1 343 ? -39.633 2.853 52.681 1.00 96.50 343 ILE A N 1
ATOM 2875 C CA . ILE A 1 343 ? -38.962 4.148 52.494 1.00 96.50 343 ILE A CA 1
ATOM 2876 C C . ILE A 1 343 ? -37.438 3.975 52.468 1.00 96.50 343 ILE A C 1
ATOM 2878 O O . ILE A 1 343 ? -36.777 4.497 51.568 1.00 96.50 343 ILE A O 1
ATOM 2882 N N . GLU A 1 344 ? -36.862 3.239 53.423 1.00 96.12 344 GLU A N 1
ATOM 2883 C CA . GLU A 1 344 ? -35.414 3.003 53.469 1.00 96.12 344 GLU A CA 1
ATOM 2884 C C . GLU A 1 344 ? -34.926 2.217 52.254 1.00 96.12 344 GLU A C 1
ATOM 2886 O O . GLU A 1 344 ? -33.877 2.537 51.695 1.00 96.12 344 GLU A O 1
ATOM 2891 N N . LYS A 1 345 ? -35.698 1.225 51.800 1.00 94.31 345 LYS A N 1
ATOM 2892 C CA . LYS A 1 345 ? -35.383 0.448 50.601 1.00 94.31 345 LYS A CA 1
ATOM 2893 C C . LYS A 1 345 ? -35.375 1.326 49.350 1.00 94.31 345 LYS A C 1
ATOM 2895 O O . LYS A 1 345 ? -34.435 1.225 48.567 1.00 94.31 345 LYS A O 1
ATOM 2900 N N . GLN A 1 346 ? -36.360 2.211 49.188 1.00 95.69 346 GLN A N 1
ATOM 2901 C CA . GLN A 1 346 ? -36.414 3.154 48.064 1.00 95.69 346 GLN A CA 1
ATOM 2902 C C . GLN A 1 346 ? -35.257 4.158 48.103 1.00 95.69 346 GLN A C 1
ATOM 2904 O O . GLN A 1 346 ? -34.590 4.376 47.093 1.00 95.69 346 GLN A O 1
ATOM 2909 N N . GLN A 1 347 ? -34.973 4.749 49.268 1.00 95.25 347 GLN A N 1
ATOM 2910 C CA . GLN A 1 347 ? -33.845 5.674 49.425 1.00 95.25 347 GLN A CA 1
ATOM 2911 C C . GLN A 1 347 ? -32.514 4.993 49.110 1.00 95.25 347 GLN A C 1
ATOM 2913 O O . GLN A 1 347 ? -31.661 5.569 48.435 1.00 95.25 347 GLN A O 1
ATOM 2918 N N . TYR A 1 348 ? -32.353 3.755 49.572 1.00 94.00 348 TYR A N 1
ATOM 2919 C CA . TYR A 1 348 ? -31.172 2.960 49.299 1.00 94.00 348 TYR A CA 1
ATOM 2920 C C . TYR A 1 348 ? -31.031 2.633 47.810 1.00 94.00 348 TYR A C 1
ATOM 2922 O O . TYR A 1 348 ? -29.941 2.764 47.261 1.00 94.00 348 TYR A O 1
ATOM 2930 N N . GLU A 1 349 ? -32.119 2.254 47.138 1.00 93.88 349 GLU A N 1
ATOM 2931 C CA . GLU A 1 349 ? -32.113 1.983 45.700 1.00 93.88 349 GLU A CA 1
ATOM 2932 C C . GLU A 1 349 ? -31.716 3.225 44.890 1.00 93.88 349 GLU A C 1
ATOM 2934 O O . GLU A 1 349 ? -30.866 3.121 44.007 1.00 93.88 349 GLU A O 1
ATOM 2939 N N . ILE A 1 350 ? -32.227 4.407 45.253 1.00 95.75 350 ILE A N 1
ATOM 2940 C CA . ILE A 1 350 ? -31.851 5.684 44.624 1.00 95.75 350 ILE A CA 1
ATOM 2941 C C . ILE A 1 350 ? -30.356 5.977 44.824 1.00 95.75 350 ILE A C 1
ATOM 2943 O O . ILE A 1 350 ? -29.647 6.246 43.855 1.00 95.75 350 ILE A O 1
ATOM 2947 N N . GLN A 1 351 ? -29.848 5.879 46.057 1.00 94.69 351 GLN A N 1
ATOM 2948 C CA . GLN A 1 351 ? -28.426 6.113 46.352 1.00 94.69 351 GLN A CA 1
ATOM 2949 C C . GLN A 1 351 ? -27.517 5.090 45.655 1.00 94.69 351 GLN A C 1
ATOM 2951 O O . GLN A 1 351 ? -26.444 5.425 45.143 1.00 94.69 351 GLN A O 1
ATOM 2956 N N . MET A 1 352 ? -27.941 3.827 45.609 1.00 95.19 352 MET A N 1
ATOM 2957 C CA . MET A 1 352 ? -27.247 2.773 44.877 1.00 95.19 352 MET A CA 1
ATOM 2958 C C . MET A 1 352 ? -27.192 3.114 43.386 1.00 95.19 352 MET A C 1
ATOM 2960 O O . MET A 1 352 ? -26.132 3.021 42.775 1.00 95.19 352 MET A O 1
ATOM 2964 N N . GLN A 1 353 ? -28.303 3.545 42.797 1.00 96.06 353 GLN A N 1
ATOM 2965 C CA . GLN A 1 353 ? -28.365 3.878 41.380 1.00 96.06 353 GLN A CA 1
ATOM 2966 C C . GLN A 1 353 ? -27.493 5.095 41.035 1.00 96.06 353 GLN A C 1
ATOM 2968 O O . GLN A 1 353 ? -26.737 5.033 40.067 1.00 96.06 353 GLN A O 1
ATOM 2973 N N . GLU A 1 354 ? -27.501 6.140 41.866 1.00 97.00 354 GLU A N 1
ATOM 2974 C CA . GLU A 1 354 ? -26.640 7.321 41.705 1.00 97.00 354 GLU A CA 1
ATOM 2975 C C . GLU A 1 354 ? -25.147 6.961 41.807 1.00 97.00 354 GLU A C 1
ATOM 2977 O O . GLU A 1 354 ? -24.321 7.397 41.001 1.00 97.00 354 GLU A O 1
ATOM 2982 N N . THR A 1 355 ? -24.772 6.121 42.776 1.00 96.00 355 THR A N 1
ATOM 2983 C CA . THR A 1 355 ? -23.375 5.684 42.931 1.00 96.00 355 THR A CA 1
ATOM 2984 C C . THR A 1 355 ? -22.910 4.782 41.787 1.00 96.00 355 THR A C 1
ATOM 2986 O O . THR A 1 355 ? -21.769 4.924 41.338 1.00 96.00 355 THR A O 1
ATOM 2989 N N . VAL A 1 356 ? -23.777 3.898 41.275 1.00 96.88 356 VAL A N 1
ATOM 2990 C CA . VAL A 1 356 ? -23.516 3.114 40.056 1.00 96.88 356 VAL A CA 1
ATOM 2991 C C . VAL A 1 356 ? -23.314 4.045 38.865 1.00 96.88 356 VAL A C 1
ATOM 2993 O O . VAL A 1 356 ? -22.313 3.920 38.161 1.00 96.88 356 VAL A O 1
ATOM 2996 N N . GLU A 1 357 ? -24.220 4.998 38.653 1.00 97.25 357 GLU A N 1
ATOM 2997 C CA . GLU A 1 357 ? -24.165 5.921 37.521 1.00 97.25 357 GLU A CA 1
ATOM 2998 C C . GLU A 1 357 ? -22.898 6.782 37.544 1.00 97.25 357 GLU A C 1
ATOM 3000 O O . GLU A 1 357 ? -22.208 6.885 36.531 1.00 97.25 357 GLU A O 1
ATOM 3005 N N . ASN A 1 358 ? -22.524 7.330 38.702 1.00 97.94 358 ASN A N 1
ATOM 3006 C CA . ASN A 1 358 ? -21.299 8.115 38.845 1.00 97.94 358 ASN A CA 1
ATOM 3007 C C . ASN A 1 358 ? -20.051 7.299 38.487 1.00 97.94 358 ASN A C 1
ATOM 3009 O O . ASN A 1 358 ? -19.214 7.760 37.707 1.00 97.94 358 ASN A O 1
ATOM 3013 N N . LYS A 1 359 ? -19.945 6.065 38.996 1.00 97.50 359 LYS A N 1
ATOM 3014 C CA . LYS A 1 359 ? -18.823 5.167 38.684 1.00 97.50 359 LYS A CA 1
ATOM 3015 C C . LYS A 1 359 ? -18.788 4.791 37.199 1.00 97.50 359 LYS A C 1
ATOM 3017 O O . LYS A 1 359 ? -17.741 4.898 36.560 1.00 97.50 359 LYS A O 1
ATOM 3022 N N . VAL A 1 360 ? -19.926 4.428 36.614 1.00 97.12 360 VAL A N 1
ATOM 3023 C CA . VAL A 1 360 ? -20.031 4.105 35.181 1.00 97.12 360 VAL A CA 1
ATOM 3024 C C . VAL A 1 360 ? -19.672 5.313 34.315 1.00 97.12 360 VAL A C 1
ATOM 3026 O O . VAL A 1 360 ? -18.936 5.177 33.343 1.00 97.12 360 VAL A O 1
ATOM 3029 N N . ASN A 1 361 ? -20.115 6.514 34.687 1.00 97.88 361 ASN A N 1
ATOM 3030 C CA . ASN A 1 361 ? -19.783 7.743 33.972 1.00 97.88 361 ASN A CA 1
ATOM 3031 C C . ASN A 1 361 ? -18.288 8.078 34.053 1.00 97.88 361 ASN A C 1
ATOM 3033 O O . ASN A 1 361 ? -17.732 8.591 33.082 1.00 97.88 361 ASN A O 1
ATOM 3037 N N . THR A 1 362 ? -17.611 7.776 35.169 1.00 98.00 362 THR A N 1
ATOM 3038 C CA . THR A 1 362 ? -16.148 7.926 35.238 1.00 98.00 362 THR A CA 1
ATOM 3039 C C . THR A 1 362 ? -15.423 6.969 34.295 1.00 98.00 362 THR A C 1
ATOM 3041 O O . THR A 1 362 ? -14.533 7.417 33.573 1.00 98.00 362 THR A O 1
ATOM 3044 N N . LEU A 1 363 ? -15.848 5.702 34.226 1.00 97.62 363 LEU A N 1
ATOM 3045 C CA . LEU A 1 363 ? -15.271 4.716 33.309 1.00 97.62 363 LEU A CA 1
ATOM 3046 C C . LEU A 1 363 ? -15.521 5.096 31.841 1.00 97.62 363 LEU A C 1
ATOM 3048 O O . LEU A 1 363 ? -14.589 5.109 31.042 1.00 97.62 363 LEU A O 1
ATOM 3052 N N . ARG A 1 364 ? -16.742 5.526 31.496 1.00 97.75 364 ARG A N 1
ATOM 3053 C CA . ARG A 1 364 ? -17.074 6.016 30.145 1.00 97.75 364 ARG A CA 1
ATOM 3054 C C . ARG A 1 364 ? -16.171 7.160 29.694 1.00 97.75 364 ARG A C 1
ATOM 3056 O O . ARG A 1 364 ? -15.672 7.132 28.576 1.00 97.75 364 ARG A O 1
ATOM 3063 N N . LYS A 1 365 ? -15.922 8.150 30.561 1.00 98.19 365 LYS A N 1
ATOM 3064 C CA . LYS A 1 365 ? -15.014 9.268 30.245 1.00 98.19 365 LYS A CA 1
ATOM 3065 C C . LYS A 1 365 ? -13.586 8.787 29.982 1.00 98.19 365 LYS A C 1
ATOM 3067 O O . LYS A 1 365 ? -12.925 9.305 29.089 1.00 98.19 365 LYS A O 1
ATOM 3072 N N . GLN A 1 366 ? -13.107 7.805 30.746 1.00 97.81 366 GLN A N 1
ATOM 3073 C CA . GLN A 1 366 ? -11.780 7.218 30.532 1.00 97.81 366 GLN A CA 1
ATOM 3074 C C . GLN A 1 366 ? -11.703 6.491 29.182 1.00 97.81 366 GLN A C 1
ATOM 3076 O O . GLN A 1 366 ? -10.765 6.719 28.419 1.00 97.81 366 GLN A O 1
ATOM 3081 N N . GLN A 1 367 ? -12.714 5.682 28.861 1.00 98.00 367 GLN A N 1
ATOM 3082 C CA . GLN A 1 367 ? -12.828 4.975 27.584 1.00 98.00 367 GLN A CA 1
ATOM 3083 C C . GLN A 1 367 ? -12.929 5.939 26.388 1.00 98.00 367 GLN A C 1
ATOM 3085 O O . GLN A 1 367 ? -12.293 5.711 25.359 1.00 98.00 367 GLN A O 1
ATOM 3090 N N . GLU A 1 368 ? -13.660 7.049 26.527 1.00 97.88 368 GLU A N 1
ATOM 3091 C CA . GLU A 1 368 ? -13.759 8.094 25.500 1.00 97.88 368 GLU A CA 1
ATOM 3092 C C . GLU A 1 368 ? -12.397 8.747 25.220 1.00 97.88 368 GLU A C 1
ATOM 3094 O O . GLU A 1 368 ? -12.000 8.870 24.063 1.00 97.88 368 GLU A O 1
ATOM 3099 N N . ILE A 1 369 ? -11.644 9.109 26.265 1.00 97.81 369 ILE A N 1
ATOM 3100 C CA . ILE A 1 369 ? -10.291 9.670 26.120 1.00 97.81 369 ILE A CA 1
ATOM 3101 C C . ILE A 1 369 ? -9.359 8.663 25.430 1.00 97.81 369 ILE A C 1
ATOM 3103 O O . ILE A 1 369 ? -8.580 9.045 24.554 1.00 97.81 369 ILE A O 1
ATOM 3107 N N . ALA A 1 370 ? -9.445 7.378 25.790 1.00 97.50 370 ALA A N 1
ATOM 3108 C CA . ALA A 1 370 ? -8.652 6.324 25.162 1.00 97.50 370 ALA A CA 1
ATOM 3109 C C . ALA A 1 370 ? -8.980 6.173 23.665 1.00 97.50 370 ALA A C 1
ATOM 3111 O O . ALA A 1 370 ? -8.067 6.116 22.836 1.00 97.50 370 ALA A O 1
ATOM 3112 N N . LEU A 1 371 ? -10.267 6.181 23.306 1.00 98.25 371 LEU A N 1
ATOM 3113 C CA . LEU A 1 371 ? -10.727 6.103 21.919 1.00 98.25 371 LEU A CA 1
ATOM 3114 C C . LEU A 1 371 ? -10.292 7.331 21.111 1.00 98.25 371 LEU A C 1
ATOM 3116 O O . LEU A 1 371 ? -9.743 7.184 20.019 1.00 98.25 371 LEU A O 1
ATOM 3120 N N . GLN A 1 372 ? -10.453 8.539 21.658 1.00 98.12 372 GLN A N 1
ATOM 3121 C CA . GLN A 1 372 ? -9.978 9.775 21.025 1.00 98.12 372 GLN A CA 1
ATOM 3122 C C . GLN A 1 372 ? -8.460 9.752 20.803 1.00 98.12 372 GLN A C 1
ATOM 3124 O O . GLN A 1 372 ? -7.985 10.144 19.735 1.00 98.12 372 GLN A O 1
ATOM 3129 N N . GLY A 1 373 ? -7.696 9.250 21.779 1.00 98.00 373 GLY A N 1
ATOM 3130 C CA . GLY A 1 373 ? -6.251 9.066 21.656 1.00 98.00 373 GLY A CA 1
ATOM 3131 C C . GLY A 1 373 ? -5.874 8.107 20.524 1.00 98.00 373 GLY A C 1
ATOM 3132 O O . GLY A 1 373 ? -4.983 8.416 19.729 1.00 98.00 373 GLY A O 1
ATOM 3133 N N . LEU A 1 374 ? -6.582 6.979 20.402 1.00 98.25 374 LEU A N 1
ATOM 3134 C CA . LEU A 1 374 ? -6.373 6.018 19.316 1.00 98.25 374 LEU A CA 1
ATOM 3135 C C . LEU A 1 374 ? -6.694 6.629 17.946 1.00 98.25 374 LEU A C 1
ATOM 3137 O O . LEU A 1 374 ? -5.878 6.530 17.031 1.00 98.25 374 LEU A O 1
ATOM 3141 N N . VAL A 1 375 ? -7.841 7.295 17.808 1.00 97.94 375 VAL A N 1
ATOM 3142 C CA . VAL A 1 375 ? -8.246 7.953 16.555 1.00 97.94 375 VAL A CA 1
ATOM 3143 C C . VAL A 1 375 ? -7.230 9.020 16.148 1.00 97.94 375 VAL A C 1
ATOM 3145 O O . VAL A 1 375 ? -6.831 9.081 14.986 1.00 97.94 375 VAL A O 1
ATOM 3148 N N . HIS A 1 376 ? -6.753 9.827 17.099 1.00 98.25 376 HIS A N 1
ATOM 3149 C CA . HIS A 1 376 ? -5.737 10.836 16.819 1.00 98.25 376 HIS A CA 1
ATOM 3150 C C . HIS A 1 376 ? -4.422 10.214 16.337 1.00 98.25 376 HIS A C 1
ATOM 3152 O O . HIS A 1 376 ? -3.817 10.714 15.390 1.00 98.25 376 HIS A O 1
ATOM 3158 N N . LYS A 1 377 ? -3.996 9.105 16.951 1.00 98.31 377 LYS A N 1
ATOM 3159 C CA . LYS A 1 377 ? -2.809 8.362 16.520 1.00 98.31 377 LYS A CA 1
ATOM 3160 C C . LYS A 1 377 ? -2.969 7.798 15.106 1.00 98.31 377 LYS A C 1
ATOM 3162 O O . LYS A 1 377 ? -2.070 7.983 14.294 1.00 98.31 377 LYS A O 1
ATOM 3167 N N . ILE A 1 378 ? -4.107 7.169 14.800 1.00 98.12 378 ILE A N 1
ATOM 3168 C CA . ILE A 1 378 ? -4.413 6.655 13.453 1.00 98.12 378 ILE A CA 1
ATOM 3169 C C . ILE A 1 378 ? -4.341 7.786 12.421 1.00 98.12 378 ILE A C 1
ATOM 3171 O O . ILE A 1 378 ? -3.747 7.612 11.361 1.00 98.12 378 ILE A O 1
ATOM 3175 N N . GLU A 1 379 ? -4.889 8.962 12.734 1.00 97.81 379 GLU A N 1
ATOM 3176 C CA . GLU A 1 379 ? -4.828 10.108 11.826 1.00 97.81 379 GLU A CA 1
ATOM 3177 C C . GLU A 1 379 ? -3.387 10.603 11.626 1.00 97.81 379 GLU A C 1
ATOM 3179 O O . GLU A 1 379 ? -2.968 10.830 10.492 1.00 97.81 379 GLU A O 1
ATOM 3184 N N . GLN A 1 380 ? -2.592 10.727 12.694 1.00 98.19 380 GLN A N 1
ATOM 3185 C CA . GLN A 1 380 ? -1.177 11.099 12.578 1.00 98.19 380 GLN A CA 1
ATOM 3186 C C . GLN A 1 380 ? -0.389 10.097 11.724 1.00 98.19 380 GLN A C 1
ATOM 3188 O O . GLN A 1 380 ? 0.337 10.503 10.813 1.00 98.19 380 GLN A O 1
ATOM 3193 N N . ASP A 1 381 ? -0.564 8.802 11.984 1.00 98.12 381 ASP A N 1
ATOM 3194 C CA . ASP A 1 381 ? 0.088 7.727 11.240 1.00 98.12 381 ASP A CA 1
ATOM 3195 C C . ASP A 1 381 ? -0.330 7.759 9.762 1.00 98.12 381 ASP A C 1
ATOM 3197 O O . ASP A 1 381 ? 0.524 7.696 8.876 1.00 98.12 381 ASP A O 1
ATOM 3201 N N . ARG A 1 382 ? -1.619 7.969 9.467 1.00 97.19 382 ARG A N 1
ATOM 3202 C CA . ARG A 1 382 ? -2.132 8.136 8.099 1.00 97.19 382 ARG A CA 1
ATOM 3203 C C . ARG A 1 382 ? -1.479 9.314 7.376 1.00 97.19 382 ARG A C 1
ATOM 3205 O O . ARG A 1 382 ? -1.076 9.182 6.219 1.00 97.19 382 ARG A O 1
ATOM 3212 N N . GLN A 1 383 ? -1.319 10.457 8.044 1.00 97.94 383 GLN A N 1
ATOM 3213 C CA . GLN A 1 383 ? -0.621 11.614 7.471 1.00 97.94 383 GLN A CA 1
ATOM 3214 C C . GLN A 1 383 ? 0.859 11.320 7.192 1.00 97.94 383 GLN A C 1
ATOM 3216 O O . GLN A 1 383 ? 1.406 11.800 6.196 1.00 97.94 383 GLN A O 1
ATOM 3221 N N . LEU A 1 384 ? 1.518 10.517 8.032 1.00 97.69 384 LEU A N 1
ATOM 3222 C CA . LEU A 1 384 ? 2.885 10.059 7.775 1.00 97.69 384 LEU A CA 1
ATOM 3223 C C . LEU A 1 384 ? 2.951 9.136 6.552 1.00 97.69 384 LEU A C 1
ATOM 3225 O O . LEU A 1 384 ? 3.835 9.324 5.717 1.00 97.69 384 LEU A O 1
ATOM 3229 N N . GLN A 1 385 ? 2.000 8.210 6.391 1.00 97.62 385 GLN A N 1
ATOM 3230 C CA . GLN A 1 385 ? 1.936 7.340 5.208 1.00 97.62 385 GLN A CA 1
ATOM 3231 C C . GLN A 1 385 ? 1.745 8.139 3.914 1.00 97.62 385 GLN A C 1
ATOM 3233 O O . GLN A 1 385 ? 2.401 7.865 2.911 1.00 97.62 385 GLN A O 1
ATOM 3238 N N . LEU A 1 386 ? 0.905 9.177 3.935 1.00 96.56 386 LEU A N 1
ATOM 3239 C CA . LEU A 1 386 ? 0.722 10.058 2.778 1.00 96.56 386 LEU A CA 1
ATOM 3240 C C . LEU A 1 386 ? 2.001 10.831 2.427 1.00 96.56 386 LEU A C 1
ATOM 3242 O O . LEU A 1 386 ? 2.364 10.911 1.256 1.00 96.56 386 LEU A O 1
ATOM 3246 N N . LYS A 1 387 ? 2.728 11.341 3.429 1.00 97.62 387 LYS A N 1
ATOM 3247 C CA . LYS A 1 387 ? 4.037 11.976 3.200 1.00 97.62 387 LYS A CA 1
ATOM 3248 C C . LYS A 1 387 ? 5.056 10.993 2.627 1.00 97.62 387 LYS A C 1
ATOM 3250 O O . LYS A 1 387 ? 5.833 11.370 1.753 1.00 97.62 387 LYS A O 1
ATOM 3255 N N . GLN A 1 388 ? 5.051 9.747 3.098 1.00 97.06 388 GLN A N 1
ATOM 3256 C CA . GLN A 1 388 ? 5.935 8.708 2.579 1.00 97.06 388 GLN A CA 1
ATOM 3257 C C . GLN A 1 388 ? 5.626 8.397 1.110 1.00 97.06 388 GLN A C 1
ATOM 3259 O O . GLN A 1 388 ? 6.547 8.368 0.296 1.00 97.06 388 GLN A O 1
ATOM 3264 N N . ARG A 1 389 ? 4.341 8.273 0.747 1.00 97.44 389 ARG A N 1
ATOM 3265 C CA . ARG A 1 389 ? 3.910 8.125 -0.651 1.00 97.44 389 ARG A CA 1
ATOM 3266 C C . ARG A 1 389 ? 4.467 9.241 -1.534 1.00 97.44 389 ARG A C 1
ATOM 3268 O O . ARG A 1 389 ? 4.979 8.956 -2.614 1.00 97.44 389 ARG A O 1
ATOM 3275 N N . ASP A 1 390 ? 4.381 10.493 -1.087 1.00 96.31 390 ASP A N 1
ATOM 3276 C CA . ASP A 1 390 ? 4.885 11.637 -1.853 1.00 96.31 390 ASP A CA 1
ATOM 3277 C C . ASP A 1 390 ? 6.403 11.545 -2.083 1.00 96.31 390 ASP A C 1
ATOM 3279 O O . ASP A 1 390 ? 6.882 11.799 -3.190 1.00 96.31 390 ASP A O 1
ATOM 3283 N N . ILE A 1 391 ? 7.168 11.148 -1.061 1.00 97.25 391 ILE A N 1
ATOM 3284 C CA . ILE A 1 391 ? 8.624 10.958 -1.160 1.00 97.25 391 ILE A CA 1
ATOM 3285 C C . ILE A 1 391 ? 8.963 9.828 -2.140 1.00 97.25 391 ILE A C 1
ATOM 3287 O O . ILE A 1 391 ? 9.844 9.983 -2.993 1.00 97.25 391 ILE A O 1
ATOM 3291 N N . ASP A 1 392 ? 8.252 8.707 -2.053 1.00 96.69 392 ASP A N 1
ATOM 3292 C CA . ASP A 1 392 ? 8.489 7.549 -2.913 1.00 96.69 392 ASP A CA 1
ATOM 3293 C C . ASP A 1 392 ? 8.128 7.860 -4.374 1.00 96.69 392 ASP A C 1
ATOM 3295 O O . ASP A 1 392 ? 8.897 7.537 -5.284 1.00 96.69 392 ASP A O 1
ATOM 3299 N N . ALA A 1 393 ? 7.038 8.599 -4.606 1.00 96.19 393 ALA A N 1
ATOM 3300 C CA . ALA A 1 393 ? 6.653 9.082 -5.930 1.00 96.19 393 ALA A CA 1
ATOM 3301 C C . ALA A 1 393 ? 7.720 10.015 -6.530 1.00 96.19 393 ALA A C 1
ATOM 3303 O O . ALA A 1 393 ? 8.104 9.867 -7.693 1.00 96.19 393 ALA A O 1
ATOM 3304 N N . GLN A 1 394 ? 8.254 10.955 -5.741 1.00 97.31 394 GLN A N 1
ATOM 3305 C CA . GLN A 1 394 ? 9.337 11.841 -6.188 1.00 97.31 394 GLN A CA 1
ATOM 3306 C C . GLN A 1 394 ? 10.620 11.070 -6.510 1.00 97.31 394 GLN A C 1
ATOM 3308 O O . GLN A 1 394 ? 11.311 11.374 -7.488 1.00 97.31 394 GLN A O 1
ATOM 3313 N N . THR A 1 395 ? 10.927 10.048 -5.715 1.00 96.94 395 THR A N 1
ATOM 3314 C CA . THR A 1 395 ? 12.082 9.176 -5.940 1.00 96.94 395 THR A CA 1
ATOM 3315 C C . THR A 1 395 ? 11.934 8.414 -7.256 1.00 96.94 395 THR A C 1
ATOM 3317 O O . THR A 1 395 ? 12.862 8.409 -8.066 1.00 96.94 395 THR A O 1
ATOM 3320 N N . LEU A 1 396 ? 10.758 7.834 -7.519 1.00 96.19 396 LEU A N 1
ATOM 3321 C CA . LEU A 1 396 ? 10.452 7.143 -8.775 1.00 96.19 396 LEU A CA 1
ATOM 3322 C C . LEU A 1 396 ? 10.568 8.083 -9.983 1.00 96.19 396 LEU A C 1
ATOM 3324 O O . LEU A 1 396 ? 11.226 7.756 -10.969 1.00 96.19 396 LEU A O 1
ATOM 3328 N N . LEU A 1 397 ? 10.022 9.296 -9.884 1.00 94.81 397 LEU A N 1
ATOM 3329 C CA . LEU A 1 397 ? 10.138 10.302 -10.942 1.00 94.81 397 LEU A CA 1
ATOM 3330 C C . LEU A 1 397 ? 11.586 10.728 -11.197 1.00 94.81 397 LEU A C 1
ATOM 3332 O O . LEU A 1 397 ? 11.966 10.961 -12.342 1.00 94.81 397 LEU A O 1
ATOM 3336 N N . THR A 1 398 ? 12.401 10.835 -10.149 1.00 95.25 398 THR A N 1
ATOM 3337 C CA . THR A 1 398 ? 13.824 11.178 -10.281 1.00 95.25 398 THR A CA 1
ATOM 3338 C C . THR A 1 398 ? 14.591 10.072 -11.004 1.00 95.25 398 THR A C 1
ATOM 3340 O O . THR A 1 398 ? 15.374 10.370 -11.903 1.00 95.25 398 THR A O 1
ATOM 3343 N N . LYS A 1 399 ? 14.303 8.801 -10.694 1.00 95.88 399 LYS A N 1
ATOM 3344 C CA . LYS A 1 399 ? 14.860 7.645 -11.418 1.00 95.88 399 LYS A CA 1
ATOM 3345 C C . LYS A 1 399 ? 14.443 7.644 -12.892 1.00 95.88 399 LYS A C 1
ATOM 3347 O O . LYS A 1 399 ? 15.295 7.512 -13.763 1.00 95.88 399 LYS A O 1
ATOM 3352 N N . ASN A 1 400 ? 13.165 7.892 -13.183 1.00 94.94 400 ASN A N 1
ATOM 3353 C CA . ASN A 1 400 ? 12.660 7.964 -14.560 1.00 94.94 400 ASN A CA 1
ATOM 3354 C C . ASN A 1 400 ? 13.307 9.104 -15.362 1.00 94.94 400 ASN A C 1
ATOM 3356 O O . ASN A 1 400 ? 13.647 8.933 -16.533 1.00 94.94 400 ASN A O 1
ATOM 3360 N N . LYS A 1 401 ? 13.543 10.258 -14.727 1.00 94.19 401 LYS A N 1
ATOM 3361 C CA . LYS A 1 401 ? 14.294 11.363 -15.341 1.00 94.19 401 LYS A CA 1
ATOM 3362 C C . LYS A 1 401 ? 15.741 10.975 -15.641 1.00 94.19 401 LYS A C 1
ATOM 3364 O O . LYS A 1 401 ? 16.219 11.294 -16.724 1.00 94.19 401 LYS A O 1
ATOM 3369 N N . ALA A 1 402 ? 16.423 10.300 -14.714 1.00 94.12 402 ALA A N 1
ATOM 3370 C CA . ALA A 1 402 ? 17.795 9.840 -14.924 1.00 94.12 402 ALA A CA 1
ATOM 3371 C C . ALA A 1 402 ? 17.886 8.866 -16.111 1.00 94.12 402 ALA A C 1
ATOM 3373 O O . ALA A 1 402 ? 18.708 9.073 -16.997 1.00 94.12 402 ALA A O 1
ATOM 3374 N N . LEU A 1 403 ? 16.964 7.901 -16.200 1.00 93.69 403 LEU A N 1
ATOM 3375 C CA . LEU A 1 403 ? 16.904 6.942 -17.306 1.00 93.69 403 LEU A CA 1
ATOM 3376 C C . LEU A 1 403 ? 16.699 7.629 -18.667 1.00 93.69 403 LEU A C 1
ATOM 3378 O O . LEU A 1 403 ? 17.359 7.282 -19.642 1.00 93.69 403 LEU A O 1
ATOM 3382 N N . LEU A 1 404 ? 15.831 8.645 -18.747 1.00 93.38 404 LEU A N 1
ATOM 3383 C CA . LEU A 1 404 ? 15.659 9.421 -19.985 1.00 93.38 404 LEU A CA 1
ATOM 3384 C C . LEU A 1 404 ? 16.916 10.207 -20.368 1.00 93.38 404 LEU A C 1
ATOM 3386 O O . LEU A 1 404 ? 17.232 10.316 -21.551 1.00 93.38 404 LEU A O 1
ATOM 3390 N N . LEU A 1 405 ? 17.631 10.766 -19.388 1.00 94.38 405 LEU A N 1
ATOM 3391 C CA . LEU A 1 405 ? 18.893 11.462 -19.642 1.00 94.38 405 LEU A CA 1
ATOM 3392 C C . LEU A 1 405 ? 19.959 10.497 -20.168 1.00 94.38 405 LEU A C 1
ATOM 3394 O O . LEU A 1 405 ? 20.674 10.837 -21.108 1.00 94.38 405 LEU A O 1
ATOM 3398 N N . GLU A 1 406 ? 20.046 9.295 -19.601 1.00 93.81 406 GLU A N 1
ATOM 3399 C CA . GLU A 1 406 ? 20.944 8.240 -20.074 1.00 93.81 406 GLU A CA 1
ATOM 3400 C C . GLU A 1 406 ? 20.603 7.799 -21.502 1.00 93.81 406 GLU A C 1
ATOM 3402 O O . GLU A 1 406 ? 21.502 7.744 -22.343 1.00 93.81 406 GLU A O 1
ATOM 3407 N N . LEU A 1 407 ? 19.319 7.585 -21.812 1.00 93.12 407 LEU A N 1
ATOM 3408 C CA . LEU A 1 407 ? 18.860 7.258 -23.166 1.00 93.12 407 LEU A CA 1
ATOM 3409 C C . LEU A 1 407 ? 19.209 8.368 -24.166 1.00 93.12 407 LEU A C 1
ATOM 3411 O O . LEU A 1 407 ? 19.754 8.098 -25.231 1.00 93.12 407 LEU A O 1
ATOM 3415 N N . ASN A 1 408 ? 18.966 9.628 -23.808 1.00 92.62 408 ASN A N 1
ATOM 3416 C CA . ASN A 1 408 ? 19.305 10.754 -24.674 1.00 92.62 408 ASN A CA 1
ATOM 3417 C C . ASN A 1 408 ? 20.824 10.850 -24.908 1.00 92.62 408 ASN A C 1
ATOM 3419 O O . ASN A 1 408 ? 21.283 11.072 -26.028 1.00 92.62 408 ASN A O 1
ATOM 3423 N N . ASN A 1 409 ? 21.632 10.622 -23.869 1.00 93.81 409 ASN A N 1
ATOM 3424 C CA . ASN A 1 409 ? 23.085 10.559 -24.015 1.00 93.81 409 ASN A CA 1
ATOM 3425 C C . ASN A 1 409 ? 23.508 9.405 -24.941 1.00 93.81 409 ASN A C 1
ATOM 3427 O O . ASN A 1 409 ? 24.376 9.610 -25.795 1.00 93.81 409 ASN A O 1
ATOM 3431 N N . LYS A 1 410 ? 22.867 8.230 -24.834 1.00 93.00 410 LYS A N 1
ATOM 3432 C CA . LYS A 1 410 ? 23.053 7.099 -25.758 1.00 93.00 410 LYS A CA 1
ATOM 3433 C C . LYS A 1 410 ? 22.750 7.534 -27.197 1.00 93.00 410 LYS A C 1
ATOM 3435 O O . LYS A 1 410 ? 23.657 7.474 -28.031 1.00 93.00 410 LYS A O 1
ATOM 3440 N N . HIS A 1 411 ? 21.574 8.105 -27.461 1.00 92.19 411 HIS A N 1
ATOM 3441 C CA . HIS A 1 411 ? 21.170 8.605 -28.786 1.00 92.19 411 HIS A CA 1
ATOM 3442 C C . HIS A 1 411 ? 22.153 9.628 -29.365 1.00 92.19 411 HIS A C 1
ATOM 3444 O O . HIS A 1 411 ? 22.514 9.559 -30.543 1.00 92.19 411 HIS A O 1
ATOM 3450 N N . ILE A 1 412 ? 22.669 10.553 -28.548 1.00 91.00 412 ILE A N 1
ATOM 3451 C CA . ILE A 1 412 ? 23.694 11.520 -28.975 1.00 91.00 412 ILE A CA 1
ATOM 3452 C C . ILE A 1 412 ? 24.981 10.799 -29.397 1.00 91.00 412 ILE A C 1
ATOM 3454 O O . ILE A 1 412 ? 25.578 11.142 -30.423 1.00 91.00 412 ILE A O 1
ATOM 3458 N N . THR A 1 413 ? 25.441 9.812 -28.622 1.00 90.81 413 THR A N 1
ATOM 3459 C CA . THR A 1 413 ? 26.657 9.058 -28.966 1.00 90.81 413 THR A CA 1
ATOM 3460 C C . THR A 1 413 ? 26.479 8.209 -30.221 1.00 90.81 413 THR A C 1
ATOM 3462 O O . THR A 1 413 ? 27.386 8.166 -31.051 1.00 90.81 413 THR A O 1
ATOM 3465 N N . GLU A 1 414 ? 25.313 7.594 -30.408 1.00 87.94 414 GLU A N 1
ATOM 3466 C CA . GLU A 1 414 ? 24.964 6.826 -31.606 1.00 87.94 414 GLU A CA 1
ATOM 3467 C C . GLU A 1 414 ? 24.884 7.713 -32.835 1.00 87.94 414 GLU A C 1
ATOM 3469 O O . GLU A 1 414 ? 25.477 7.387 -33.856 1.00 87.94 414 GLU A O 1
ATOM 3474 N N . THR A 1 415 ? 24.261 8.884 -32.716 1.00 88.88 415 THR A N 1
ATOM 3475 C CA . THR A 1 415 ? 24.207 9.876 -33.795 1.00 88.88 415 THR A CA 1
ATOM 3476 C C . THR A 1 415 ? 25.608 10.312 -34.211 1.00 88.88 415 THR A C 1
ATOM 3478 O O . THR A 1 415 ? 25.914 10.351 -35.401 1.00 88.88 415 THR A O 1
ATOM 3481 N N . LYS A 1 416 ? 26.505 10.572 -33.250 1.00 89.38 416 LYS A N 1
ATOM 3482 C CA . LYS A 1 416 ? 27.910 10.900 -33.545 1.00 89.38 416 LYS A CA 1
ATOM 3483 C C . LYS A 1 416 ? 28.638 9.743 -34.235 1.00 89.38 416 LYS A C 1
ATOM 3485 O O . LYS A 1 416 ? 29.353 9.973 -35.208 1.00 89.38 416 LYS A O 1
ATOM 3490 N N . LYS A 1 417 ? 28.455 8.504 -33.762 1.00 88.75 417 LYS A N 1
ATOM 3491 C CA . LYS A 1 417 ? 29.046 7.303 -34.380 1.00 88.75 417 LYS A CA 1
ATOM 3492 C C . LYS A 1 417 ? 28.521 7.095 -35.803 1.00 88.75 417 LYS A C 1
ATOM 3494 O O . LYS A 1 417 ? 29.321 6.924 -36.716 1.00 88.75 417 LYS A O 1
ATOM 3499 N N . ALA A 1 418 ? 27.209 7.194 -36.001 1.00 86.19 418 ALA A N 1
ATOM 3500 C CA . ALA A 1 418 ? 26.544 7.095 -37.294 1.00 86.19 418 ALA A CA 1
ATOM 3501 C C . ALA A 1 418 ? 27.056 8.150 -38.276 1.00 86.19 418 ALA A C 1
ATOM 3503 O O . ALA A 1 418 ? 27.418 7.819 -39.399 1.00 86.19 418 ALA A O 1
ATOM 3504 N N . GLN A 1 419 ? 27.165 9.410 -37.842 1.00 85.75 419 GLN A N 1
ATOM 3505 C CA . GLN A 1 419 ? 27.725 10.492 -38.652 1.00 85.75 419 GLN A CA 1
ATOM 3506 C C . GLN A 1 419 ? 29.188 10.241 -39.033 1.00 85.75 419 GLN A C 1
ATOM 3508 O O . GLN A 1 419 ? 29.580 10.541 -40.159 1.00 85.75 419 GLN A O 1
ATOM 3513 N N . ASN A 1 420 ? 30.002 9.700 -38.123 1.00 86.12 420 ASN A N 1
ATOM 3514 C CA . ASN A 1 420 ? 31.395 9.366 -38.418 1.00 86.12 420 ASN A CA 1
ATOM 3515 C C . ASN A 1 420 ? 31.504 8.203 -39.416 1.00 86.12 420 ASN A C 1
ATOM 3517 O O . ASN A 1 420 ? 32.258 8.321 -40.376 1.00 86.12 420 ASN A O 1
ATOM 3521 N N . LEU A 1 421 ? 30.703 7.144 -39.255 1.00 84.50 421 LEU A N 1
ATOM 3522 C CA . LEU A 1 421 ? 30.644 6.018 -40.198 1.00 84.50 421 LEU A CA 1
ATOM 3523 C C . LEU A 1 421 ? 30.134 6.448 -41.576 1.00 84.50 421 LEU A C 1
ATOM 3525 O O . LEU A 1 421 ? 30.668 6.032 -42.599 1.00 84.50 421 LEU A O 1
ATOM 3529 N N . LEU A 1 422 ? 29.118 7.309 -41.615 1.00 81.38 422 LEU A N 1
ATOM 3530 C CA . LEU A 1 422 ? 28.620 7.925 -42.842 1.00 81.38 422 LEU A CA 1
ATOM 3531 C C . LEU A 1 422 ? 29.712 8.726 -43.546 1.00 81.38 422 LEU A C 1
ATOM 3533 O O . LEU A 1 422 ? 29.868 8.603 -44.756 1.00 81.38 422 LEU A O 1
ATOM 3537 N N . LYS A 1 423 ? 30.495 9.516 -42.802 1.00 81.50 423 LYS A N 1
ATOM 3538 C CA . LYS A 1 423 ? 31.643 10.241 -43.358 1.00 81.50 423 LYS A CA 1
ATOM 3539 C C . LYS A 1 423 ? 32.691 9.272 -43.900 1.00 81.50 423 LYS A C 1
ATOM 3541 O O . LYS A 1 423 ? 33.091 9.428 -45.045 1.00 81.50 423 LYS A O 1
ATOM 3546 N N . GLU A 1 424 ? 33.092 8.264 -43.133 1.00 82.00 424 GLU A N 1
ATOM 3547 C CA . GLU A 1 424 ? 34.108 7.285 -43.540 1.00 82.00 424 GLU A CA 1
ATOM 3548 C C . GLU A 1 424 ? 33.695 6.509 -44.801 1.00 82.00 424 GLU A C 1
ATOM 3550 O O . GLU A 1 424 ? 34.448 6.456 -45.770 1.00 82.00 424 GLU A O 1
ATOM 3555 N N . ASN A 1 425 ? 32.457 6.010 -44.847 1.00 75.88 425 ASN A N 1
ATOM 3556 C CA . ASN A 1 425 ? 31.929 5.258 -45.989 1.00 75.88 425 ASN A CA 1
ATOM 3557 C C . ASN A 1 425 ? 31.707 6.118 -47.248 1.00 75.88 425 ASN A C 1
ATOM 3559 O O . ASN A 1 425 ? 31.596 5.579 -48.351 1.00 75.88 425 ASN A O 1
ATOM 3563 N N . MET A 1 426 ? 31.618 7.444 -47.102 1.00 68.94 426 MET A N 1
ATOM 3564 C CA . MET A 1 426 ? 31.311 8.376 -48.197 1.00 68.94 426 MET A CA 1
ATOM 3565 C C . MET A 1 426 ? 32.515 9.205 -48.664 1.00 68.94 426 MET A C 1
ATOM 3567 O O . MET A 1 426 ? 32.403 9.923 -49.666 1.00 68.94 426 MET A O 1
ATOM 3571 N N . VAL A 1 427 ? 33.665 9.114 -47.987 1.00 60.53 427 VAL A N 1
ATOM 3572 C CA . VAL A 1 427 ? 34.893 9.810 -48.389 1.00 60.53 427 VAL A CA 1
ATOM 3573 C C . VAL A 1 427 ? 35.539 9.102 -49.586 1.00 60.53 427 VAL A C 1
ATOM 3575 O O . VAL A 1 427 ? 36.133 8.035 -49.481 1.00 60.53 427 VAL A O 1
ATOM 3578 N N . TYR A 1 428 ? 35.458 9.772 -50.738 1.00 55.50 428 TYR A N 1
ATOM 3579 C CA . TYR A 1 428 ? 36.540 9.816 -51.724 1.00 55.50 428 TYR A CA 1
ATOM 3580 C C . TYR A 1 428 ? 37.269 11.148 -51.512 1.00 55.50 428 TYR A C 1
ATOM 3582 O O . TYR A 1 428 ? 36.619 12.189 -51.420 1.00 55.50 428 TYR A O 1
ATOM 3590 N N . ASN A 1 429 ? 38.595 11.095 -51.413 1.00 52.06 429 ASN A N 1
ATOM 3591 C CA . ASN A 1 429 ? 39.478 12.166 -50.938 1.00 52.06 429 ASN A CA 1
ATOM 3592 C C . ASN A 1 429 ? 39.674 13.366 -51.890 1.00 52.06 429 ASN A C 1
ATOM 3594 O O . ASN A 1 429 ? 40.512 14.221 -51.615 1.00 52.06 429 ASN A O 1
ATOM 3598 N N . ASP A 1 430 ? 38.909 13.486 -52.973 1.00 48.06 430 ASP A N 1
ATOM 3599 C CA . ASP A 1 430 ? 39.140 14.553 -53.949 1.00 48.06 430 ASP A CA 1
ATOM 3600 C C . ASP A 1 430 ? 38.275 15.787 -53.637 1.00 48.06 430 ASP A C 1
ATOM 3602 O O . ASP A 1 430 ? 37.122 15.903 -54.050 1.00 48.06 430 ASP A O 1
ATOM 3606 N N . HIS A 1 431 ? 38.902 16.712 -52.898 1.00 49.19 431 HIS A N 1
ATOM 3607 C CA . HIS A 1 431 ? 38.581 18.141 -52.736 1.00 49.19 431 HIS A CA 1
ATOM 3608 C C . HIS A 1 431 ? 37.402 18.523 -51.816 1.00 49.19 431 HIS A C 1
ATOM 3610 O O . HIS A 1 431 ? 36.343 18.967 -52.255 1.00 49.19 431 HIS A O 1
ATOM 3616 N N . GLN A 1 432 ? 37.636 18.481 -50.497 1.00 47.03 432 GLN A N 1
ATOM 3617 C CA . GLN A 1 432 ? 36.717 18.991 -49.461 1.00 47.03 432 GLN A CA 1
ATOM 3618 C C . GLN A 1 432 ? 36.720 20.525 -49.248 1.00 47.03 432 GLN A C 1
ATOM 3620 O O . GLN A 1 432 ? 36.022 21.013 -48.360 1.00 47.03 432 GLN A O 1
ATOM 3625 N N . GLU A 1 433 ? 37.461 21.322 -50.020 1.00 48.31 433 GLU A N 1
ATOM 3626 C CA . GLU A 1 433 ? 37.638 22.750 -49.686 1.00 48.31 433 GLU A CA 1
ATOM 3627 C C . GLU A 1 433 ? 36.556 23.700 -50.233 1.00 48.31 433 GLU A C 1
ATOM 3629 O O . GLU A 1 433 ? 36.395 24.795 -49.700 1.00 48.31 433 GLU A O 1
ATOM 3634 N N . LEU A 1 434 ? 35.760 23.321 -51.240 1.00 48.22 434 LEU A N 1
ATOM 3635 C CA . LEU A 1 434 ? 34.940 24.315 -51.959 1.00 48.22 434 LEU A CA 1
ATOM 3636 C C . LEU A 1 434 ? 33.531 24.579 -51.405 1.00 48.22 434 LEU A C 1
ATOM 3638 O O . LEU A 1 434 ? 32.908 25.552 -51.820 1.00 48.22 434 LEU A O 1
ATOM 3642 N N . PHE A 1 435 ? 33.022 23.791 -50.452 1.00 47.66 435 PHE A N 1
ATOM 3643 C CA . PHE A 1 435 ? 31.653 23.979 -49.946 1.00 47.66 435 PHE A CA 1
ATOM 3644 C C . PHE A 1 435 ? 31.513 23.719 -48.441 1.00 47.66 435 PHE A C 1
ATOM 3646 O O . PHE A 1 435 ? 30.706 22.903 -48.005 1.00 47.66 435 PHE A O 1
ATOM 3653 N N . ARG A 1 436 ? 32.227 24.483 -47.604 1.00 45.84 436 ARG A N 1
ATOM 3654 C CA . ARG A 1 436 ? 31.776 24.733 -46.220 1.00 45.84 436 ARG A CA 1
ATOM 3655 C C . ARG A 1 436 ? 30.670 25.796 -46.210 1.00 45.84 436 ARG A C 1
ATOM 3657 O O . ARG A 1 436 ? 30.809 26.838 -45.578 1.00 45.84 436 ARG A O 1
ATOM 3664 N N . VAL A 1 437 ? 29.562 25.552 -46.906 1.00 45.56 437 VAL A N 1
ATOM 3665 C CA . VAL A 1 437 ? 28.328 26.292 -46.618 1.00 45.56 437 VAL A CA 1
ATOM 3666 C C . VAL A 1 437 ? 27.697 25.575 -45.435 1.00 45.56 437 VAL A C 1
ATOM 3668 O O . VAL A 1 437 ? 27.205 24.461 -45.559 1.00 45.56 437 VAL A O 1
ATOM 3671 N N . ARG A 1 438 ? 27.820 26.183 -44.256 1.00 47.12 438 ARG A N 1
ATOM 3672 C CA . ARG A 1 438 ? 27.203 25.719 -43.011 1.00 47.12 438 ARG A CA 1
ATOM 3673 C C . ARG A 1 438 ? 25.693 25.641 -43.256 1.00 47.12 438 ARG A C 1
ATOM 3675 O O . ARG A 1 438 ? 25.067 26.689 -43.387 1.00 47.12 438 ARG A O 1
ATOM 3682 N N . ASP A 1 439 ? 25.146 24.434 -43.396 1.00 51.88 439 ASP A N 1
ATOM 3683 C CA . ASP A 1 439 ? 23.727 24.239 -43.695 1.00 51.88 439 ASP A CA 1
ATOM 3684 C C . ASP A 1 439 ? 22.896 24.827 -42.535 1.00 51.88 439 ASP A C 1
ATOM 3686 O O . ASP A 1 439 ? 23.041 24.387 -41.389 1.00 51.88 439 ASP A O 1
ATOM 3690 N N . PRO A 1 440 ? 22.074 25.867 -42.767 1.00 56.59 440 PRO A N 1
ATOM 3691 C CA . PRO A 1 440 ? 21.270 26.485 -41.715 1.00 56.59 440 PRO A CA 1
ATOM 3692 C C . PRO A 1 440 ? 20.287 25.506 -41.046 1.00 56.59 440 PRO A C 1
ATOM 3694 O O . PRO A 1 440 ? 19.827 25.785 -39.936 1.00 56.59 440 PRO A O 1
ATOM 3697 N N . ASN A 1 441 ? 20.014 24.343 -41.650 1.00 54.44 441 ASN A N 1
ATOM 3698 C CA . ASN A 1 441 ? 19.159 23.310 -41.063 1.00 54.44 441 ASN A CA 1
ATOM 3699 C C . ASN A 1 441 ? 19.756 22.612 -39.830 1.00 54.44 441 ASN A C 1
ATOM 3701 O O . ASN A 1 441 ? 18.990 22.172 -38.973 1.00 54.44 441 ASN A O 1
ATOM 3705 N N . ASP A 1 442 ? 21.082 22.571 -39.662 1.00 51.25 442 ASP A N 1
ATOM 3706 C CA . ASP A 1 442 ? 21.699 21.956 -38.473 1.00 51.25 442 ASP A CA 1
ATOM 3707 C C . ASP A 1 442 ? 21.351 22.714 -37.180 1.00 51.25 442 ASP A C 1
ATOM 3709 O O . ASP A 1 442 ? 21.202 22.110 -36.116 1.00 51.25 442 ASP A O 1
ATOM 3713 N N . LYS A 1 443 ? 21.148 24.037 -37.270 1.00 58.03 443 LYS A N 1
ATOM 3714 C CA . LYS A 1 443 ? 20.644 24.843 -36.145 1.00 58.03 443 LYS A CA 1
ATOM 3715 C C . LYS A 1 443 ? 19.181 24.537 -35.832 1.00 58.03 443 LYS A C 1
ATOM 3717 O O . LYS A 1 443 ? 18.840 24.380 -34.665 1.00 58.03 443 LYS A O 1
ATOM 3722 N N . LEU A 1 444 ? 18.340 24.403 -36.859 1.00 58.97 444 LEU A N 1
ATOM 3723 C CA . LEU A 1 444 ? 16.909 24.116 -36.700 1.00 58.97 444 LEU A CA 1
ATOM 3724 C C . LEU A 1 444 ? 16.653 22.737 -36.079 1.00 58.97 444 LEU A C 1
ATOM 3726 O O . LEU A 1 444 ? 15.687 22.564 -35.340 1.00 58.97 444 LEU A O 1
ATOM 3730 N N . ILE A 1 445 ? 17.518 21.759 -36.353 1.00 52.66 445 ILE A N 1
ATOM 3731 C CA . ILE A 1 445 ? 17.432 20.418 -35.763 1.00 52.66 445 ILE A CA 1
ATOM 3732 C C . ILE A 1 445 ? 17.715 20.469 -34.256 1.00 52.66 445 ILE A C 1
ATOM 3734 O O . ILE A 1 445 ? 16.946 19.904 -33.478 1.00 52.66 445 ILE A O 1
ATOM 3738 N N . PHE A 1 446 ? 18.766 21.183 -33.840 1.00 51.38 446 PHE A N 1
ATOM 3739 C CA . PHE A 1 446 ? 19.087 21.374 -32.421 1.00 51.38 446 PHE A CA 1
ATOM 3740 C C . PHE A 1 446 ? 17.987 22.149 -31.680 1.00 51.38 446 PHE A C 1
ATOM 3742 O O . PHE A 1 446 ? 17.555 21.741 -30.604 1.00 51.38 446 PHE A O 1
ATOM 3749 N N . GLU A 1 447 ? 17.474 23.217 -32.289 1.00 59.25 447 GLU A N 1
ATOM 3750 C CA . GLU A 1 447 ? 16.429 24.065 -31.705 1.00 59.25 447 GLU A CA 1
ATOM 3751 C C . GLU A 1 447 ? 15.088 23.316 -31.565 1.00 59.25 447 GLU A C 1
ATOM 3753 O O . GLU A 1 447 ? 14.370 23.471 -30.578 1.00 59.25 447 GLU A O 1
ATOM 3758 N N . ARG A 1 448 ? 14.762 22.419 -32.508 1.00 66.69 448 ARG A N 1
ATOM 3759 C CA . ARG A 1 448 ? 13.548 21.589 -32.441 1.00 66.69 448 ARG A CA 1
ATOM 3760 C C . ARG A 1 448 ? 13.655 20.463 -31.400 1.00 66.69 448 ARG A C 1
ATOM 3762 O O . ARG A 1 448 ? 12.648 20.130 -30.776 1.00 66.69 448 ARG A O 1
ATOM 3769 N N . GLN A 1 449 ? 14.847 19.904 -31.166 1.00 60.31 449 GLN A N 1
ATOM 3770 C CA . GLN A 1 449 ? 15.078 18.945 -30.074 1.00 60.31 449 GLN A CA 1
ATOM 3771 C C . GLN A 1 449 ? 14.927 19.604 -28.693 1.00 60.31 449 GLN A C 1
ATOM 3773 O O . GLN A 1 449 ? 14.288 19.025 -27.813 1.00 60.31 449 GLN A O 1
ATOM 3778 N N . GLU A 1 450 ? 15.415 20.837 -28.520 1.00 59.91 450 GLU A N 1
ATOM 3779 C CA . GLU A 1 450 ? 15.178 21.625 -27.300 1.00 59.91 450 GLU A CA 1
ATOM 3780 C C . GLU A 1 450 ? 13.685 21.891 -27.066 1.00 59.91 450 GLU A C 1
ATOM 3782 O O . GLU A 1 450 ? 13.173 21.664 -25.968 1.00 59.91 450 GLU A O 1
ATOM 3787 N N . GLN A 1 451 ? 12.949 22.281 -28.111 1.00 67.88 451 GLN A N 1
ATOM 3788 C CA . GLN A 1 451 ? 11.506 22.526 -28.012 1.00 67.88 451 GLN A CA 1
ATOM 3789 C C . GLN A 1 451 ? 10.707 21.267 -27.640 1.00 67.88 451 GLN A C 1
ATOM 3791 O O . GLN A 1 451 ? 9.738 21.354 -26.879 1.00 67.88 451 GLN A O 1
ATOM 3796 N N . ASN A 1 452 ? 11.099 20.095 -28.146 1.00 69.00 452 ASN A N 1
ATOM 3797 C CA . ASN A 1 452 ? 10.475 18.825 -27.771 1.00 69.00 452 ASN A CA 1
ATOM 3798 C C . ASN A 1 452 ? 10.761 18.465 -26.305 1.00 69.00 452 ASN A C 1
ATOM 3800 O O . ASN A 1 452 ? 9.850 18.035 -25.594 1.00 69.00 452 ASN A O 1
ATOM 3804 N N . LEU A 1 453 ? 11.984 18.716 -25.827 1.00 64.62 453 LEU A N 1
ATOM 3805 C CA . LEU A 1 453 ? 12.354 18.519 -24.426 1.00 64.62 453 LEU A CA 1
ATOM 3806 C C . LEU A 1 453 ? 11.530 19.423 -23.492 1.00 64.62 453 LEU A C 1
ATOM 3808 O O . LEU A 1 453 ? 11.044 18.971 -22.454 1.00 64.62 453 LEU A O 1
ATOM 3812 N N . ASP A 1 454 ? 11.315 20.682 -23.872 1.00 67.00 454 ASP A N 1
ATOM 3813 C CA . ASP A 1 454 ? 10.534 21.630 -23.074 1.00 67.00 454 ASP A CA 1
ATOM 3814 C C . ASP A 1 454 ? 9.031 21.333 -23.093 1.00 67.00 454 ASP A C 1
ATOM 3816 O O . ASP A 1 454 ? 8.388 21.370 -22.039 1.00 67.00 454 ASP A O 1
ATOM 3820 N N . ARG A 1 455 ? 8.461 20.928 -24.238 1.00 69.56 455 ARG A N 1
ATOM 3821 C CA . ARG A 1 455 ? 7.076 20.422 -24.285 1.00 69.56 455 ARG A CA 1
ATOM 3822 C C . ARG A 1 455 ? 6.888 19.208 -23.376 1.00 69.56 455 ARG A C 1
ATOM 3824 O O . ARG A 1 455 ? 5.879 19.127 -22.674 1.00 69.56 455 ARG A O 1
ATOM 3831 N N . PHE A 1 456 ? 7.865 18.305 -23.332 1.00 65.25 456 PHE A N 1
ATOM 3832 C CA . PHE A 1 456 ? 7.816 17.121 -22.478 1.00 65.25 456 PHE A CA 1
ATOM 3833 C C . PHE A 1 456 ? 7.914 17.465 -20.982 1.00 65.25 456 PHE A C 1
ATOM 3835 O O . PHE A 1 456 ? 7.162 16.919 -20.169 1.00 65.25 456 PHE A O 1
ATOM 3842 N N . LYS A 1 457 ? 8.772 18.425 -20.601 1.00 65.56 457 LYS A N 1
ATOM 3843 C CA . LYS A 1 457 ? 8.817 18.961 -19.225 1.00 65.56 457 LYS A CA 1
ATOM 3844 C C . LYS A 1 457 ? 7.457 19.523 -18.808 1.00 65.56 457 LYS A C 1
ATOM 3846 O O . LYS A 1 457 ? 6.970 19.178 -17.732 1.00 65.56 457 LYS A O 1
ATOM 3851 N N . ILE A 1 458 ? 6.826 20.325 -19.671 1.00 72.50 458 ILE A N 1
ATOM 3852 C CA . ILE A 1 458 ? 5.502 20.917 -19.419 1.00 72.50 458 ILE A CA 1
ATOM 3853 C C . ILE A 1 458 ? 4.441 19.824 -19.255 1.00 72.50 458 ILE A C 1
ATOM 3855 O O . ILE A 1 458 ? 3.637 19.879 -18.323 1.00 72.50 458 ILE A O 1
ATOM 3859 N N . GLN A 1 459 ? 4.446 18.810 -20.122 1.00 70.06 459 GLN A N 1
ATOM 3860 C CA . GLN A 1 459 ? 3.474 17.723 -20.061 1.00 70.06 459 GLN A CA 1
ATOM 3861 C C . GLN A 1 459 ? 3.596 16.935 -18.753 1.00 70.06 459 GLN A C 1
ATOM 3863 O O . GLN A 1 459 ? 2.595 16.785 -18.061 1.00 70.06 459 GLN A O 1
ATOM 3868 N N . ASN A 1 460 ? 4.810 16.548 -18.348 1.00 64.44 460 ASN A N 1
ATOM 3869 C CA . ASN A 1 460 ? 5.047 15.860 -17.073 1.00 64.44 460 ASN A CA 1
ATOM 3870 C C . ASN A 1 460 ? 4.675 16.702 -15.850 1.00 64.44 460 ASN A C 1
ATOM 3872 O O . ASN A 1 460 ? 4.146 16.181 -14.866 1.00 64.44 460 ASN A O 1
ATOM 3876 N N . GLN A 1 461 ? 4.925 18.009 -15.901 1.00 69.31 461 GLN A N 1
ATOM 3877 C CA . GLN A 1 461 ? 4.562 18.924 -14.824 1.00 69.31 461 GLN A CA 1
ATOM 3878 C C . GLN A 1 461 ? 3.037 19.073 -14.706 1.00 69.31 461 GLN A C 1
ATOM 3880 O O . GLN A 1 461 ? 2.502 19.114 -13.598 1.00 69.31 461 GLN A O 1
ATOM 3885 N N . ASN A 1 462 ? 2.320 19.045 -15.831 1.00 71.88 462 ASN A N 1
ATOM 3886 C CA . ASN A 1 462 ? 0.860 18.998 -15.853 1.00 71.88 462 ASN A CA 1
ATOM 3887 C C . ASN A 1 462 ? 0.314 17.665 -15.322 1.00 71.88 462 ASN A C 1
ATOM 3889 O O . ASN A 1 462 ? -0.659 17.682 -14.568 1.00 71.88 462 ASN A O 1
ATOM 3893 N N . THR A 1 463 ? 0.942 16.525 -15.633 1.00 68.25 463 THR A N 1
ATOM 3894 C CA . THR A 1 463 ? 0.566 15.223 -15.052 1.00 68.25 463 THR A CA 1
ATOM 3895 C C . THR A 1 463 ? 0.750 15.227 -13.534 1.00 68.25 463 THR A C 1
ATOM 3897 O O . THR A 1 463 ? -0.162 14.842 -12.808 1.00 68.25 463 THR A O 1
ATOM 3900 N N . LEU A 1 464 ? 1.872 15.762 -13.043 1.00 59.16 464 LEU A N 1
ATOM 3901 C CA . LEU A 1 464 ? 2.146 15.962 -11.614 1.00 59.16 464 LEU A CA 1
ATOM 3902 C C . LEU A 1 464 ? 1.089 16.839 -10.933 1.00 59.16 464 LEU A C 1
ATOM 3904 O O . LEU A 1 464 ? 0.553 16.474 -9.888 1.00 59.16 464 LEU A O 1
ATOM 3908 N N . ASN A 1 465 ? 0.747 17.977 -11.536 1.00 70.50 465 ASN A N 1
ATOM 3909 C CA . ASN A 1 465 ? -0.281 18.873 -11.007 1.00 70.50 465 ASN A CA 1
ATOM 3910 C C . ASN A 1 465 ? -1.671 18.218 -11.021 1.00 70.50 465 ASN A C 1
ATOM 3912 O O . ASN A 1 465 ? -2.473 18.440 -10.110 1.00 70.50 465 ASN A O 1
ATOM 3916 N N . LYS A 1 466 ? -1.957 17.370 -12.014 1.00 73.06 466 LYS A N 1
ATOM 3917 C CA . LYS A 1 466 ? -3.199 16.594 -12.096 1.00 73.06 466 LYS A CA 1
ATOM 3918 C C . LYS A 1 466 ? -3.276 15.522 -11.004 1.00 73.06 466 LYS A C 1
ATOM 3920 O O . LYS A 1 466 ? -4.306 15.411 -10.351 1.00 73.06 466 LYS A O 1
ATOM 3925 N N . ILE A 1 467 ? -2.184 14.808 -10.736 1.00 61.38 467 ILE A N 1
ATOM 3926 C CA . ILE A 1 467 ? -2.097 13.840 -9.629 1.00 61.38 467 ILE A CA 1
ATOM 3927 C C . ILE A 1 467 ? -2.298 14.555 -8.284 1.00 61.38 467 ILE A C 1
ATOM 3929 O O . ILE A 1 467 ? -3.111 14.134 -7.462 1.00 61.38 467 ILE A O 1
ATOM 3933 N N . ARG A 1 468 ? -1.635 15.703 -8.093 1.00 59.94 468 ARG A N 1
ATOM 3934 C CA . ARG A 1 468 ? -1.719 16.510 -6.864 1.00 59.94 468 ARG A CA 1
ATOM 3935 C C . ARG A 1 468 ? -3.111 17.104 -6.624 1.00 59.94 468 ARG A C 1
ATOM 3937 O O . ARG A 1 468 ? -3.565 17.208 -5.488 1.00 59.94 468 ARG A O 1
ATOM 3944 N N . SER A 1 469 ? -3.811 17.495 -7.687 1.00 66.88 469 SER A N 1
ATOM 3945 C CA . SER A 1 469 ? -5.182 18.015 -7.585 1.00 66.88 469 SER A CA 1
ATOM 3946 C C . SER A 1 469 ? -6.213 16.906 -7.351 1.00 66.88 469 SER A C 1
ATOM 3948 O O . SER A 1 469 ? -7.139 17.103 -6.564 1.00 66.88 469 SER A O 1
ATOM 3950 N N . GLN A 1 470 ? -6.031 15.720 -7.938 1.00 63.31 470 GLN A N 1
ATOM 3951 C CA . GLN A 1 470 ? -6.920 14.573 -7.713 1.00 63.31 470 GLN A CA 1
ATOM 3952 C C . GLN A 1 470 ? -6.794 13.981 -6.302 1.00 63.31 470 GLN A C 1
ATOM 3954 O O . GLN A 1 470 ? -7.808 13.575 -5.730 1.00 63.31 470 GLN A O 1
ATOM 3959 N N . SER A 1 471 ? -5.598 13.993 -5.703 1.00 54.47 471 SER A N 1
ATOM 3960 C CA . SER A 1 471 ? -5.410 13.574 -4.306 1.00 54.47 471 SER A CA 1
ATOM 3961 C C . SER A 1 471 ? -6.048 14.544 -3.304 1.00 54.47 471 SER A C 1
ATOM 3963 O O . SER A 1 471 ? -6.528 14.118 -2.255 1.00 54.47 471 SER A O 1
ATOM 3965 N N . THR A 1 472 ? -6.125 15.833 -3.650 1.00 52.03 472 THR A N 1
ATOM 3966 C CA . THR A 1 472 ? -6.712 16.871 -2.788 1.00 52.03 472 THR A CA 1
ATOM 3967 C C . THR A 1 472 ? -8.245 16.915 -2.880 1.00 52.03 472 THR A C 1
ATOM 3969 O O . THR A 1 472 ? -8.908 17.217 -1.893 1.00 52.03 472 THR A O 1
ATOM 3972 N N . GLN A 1 473 ? -8.839 16.587 -4.036 1.00 50.16 473 GLN A N 1
ATOM 3973 C CA . GLN A 1 473 ? -10.295 16.691 -4.237 1.00 50.16 473 GLN A CA 1
ATOM 3974 C C . GLN A 1 473 ? -11.107 15.457 -3.811 1.00 50.16 473 GLN A C 1
ATOM 3976 O O . GLN A 1 473 ? -12.318 15.576 -3.642 1.00 50.16 473 GLN A O 1
ATOM 3981 N N . ARG A 1 474 ? -10.494 14.279 -3.613 1.00 46.22 474 ARG A N 1
ATOM 3982 C CA . ARG A 1 474 ? -11.238 13.051 -3.251 1.00 46.22 474 ARG A CA 1
ATOM 3983 C C . ARG A 1 474 ? -11.375 12.773 -1.751 1.00 46.22 474 ARG A C 1
ATOM 3985 O O . ARG A 1 474 ? -12.114 11.864 -1.392 1.00 46.22 474 ARG A O 1
ATOM 3992 N N . ASN A 1 475 ? -10.746 13.560 -0.879 1.00 45.03 475 ASN A N 1
ATOM 3993 C CA . ASN A 1 475 ? -10.760 13.314 0.565 1.00 45.03 475 ASN A CA 1
ATOM 3994 C C . ASN A 1 475 ? -11.285 14.520 1.356 1.00 45.03 475 ASN A C 1
ATOM 3996 O O . ASN A 1 475 ? -10.498 15.297 1.883 1.00 45.03 475 ASN A O 1
ATOM 4000 N N . SER A 1 476 ? -12.611 14.643 1.481 1.00 38.53 476 SER A N 1
ATOM 4001 C CA . SER A 1 476 ? -13.238 14.946 2.779 1.00 38.53 476 SER A CA 1
ATOM 4002 C C . SER A 1 476 ? -14.7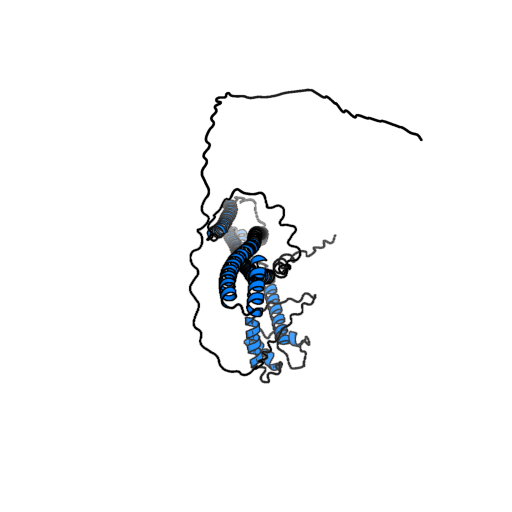68 14.808 2.720 1.00 38.53 476 SER A C 1
ATOM 4004 O O . SER A 1 476 ? -15.447 15.727 2.259 1.00 38.53 476 SER A O 1
ATOM 4006 N N . PRO A 1 477 ? -15.346 13.705 3.228 1.00 38.94 477 PRO A N 1
ATOM 4007 C CA . PRO A 1 477 ? -16.738 13.675 3.658 1.00 38.94 477 PRO A CA 1
ATOM 4008 C C . PRO A 1 477 ? -16.892 13.956 5.166 1.00 38.94 477 PRO A C 1
ATOM 4010 O O . PRO A 1 477 ? -18.005 13.884 5.677 1.00 38.94 477 PRO A O 1
ATOM 4013 N N . TYR A 1 478 ? -15.814 14.281 5.896 1.00 42.91 478 TYR A N 1
ATOM 4014 C CA . TYR A 1 478 ? -15.903 14.560 7.331 1.00 42.91 478 TYR A CA 1
ATOM 4015 C C . TYR A 1 478 ? -16.023 16.068 7.599 1.00 42.91 478 TYR A C 1
ATOM 4017 O O . TYR A 1 478 ? -15.183 16.851 7.142 1.00 42.91 478 TYR A O 1
ATOM 4025 N N . PRO A 1 479 ? -17.058 16.511 8.336 1.00 38.38 479 PRO A N 1
ATOM 4026 C CA . PRO A 1 479 ? -17.234 17.916 8.660 1.00 38.38 479 PRO A CA 1
ATOM 4027 C C . PRO A 1 479 ? -16.101 18.388 9.577 1.00 38.38 479 PRO A C 1
ATOM 4029 O O . PRO A 1 479 ? -15.943 17.905 10.696 1.00 38.38 479 PRO A O 1
ATOM 4032 N N . GLN A 1 480 ? -15.334 19.379 9.121 1.00 40.53 480 GLN A N 1
ATOM 4033 C CA . GLN A 1 480 ? -14.418 20.130 9.976 1.00 40.53 480 GLN A CA 1
ATOM 4034 C C . GLN A 1 480 ? -15.223 20.948 11.004 1.00 40.53 480 GLN A C 1
ATOM 4036 O O . GLN A 1 480 ? -15.670 22.064 10.741 1.00 40.53 480 GLN A O 1
ATOM 4041 N N . ARG A 1 481 ? -15.420 20.379 12.191 1.00 38.97 481 ARG A N 1
ATOM 4042 C CA . ARG A 1 481 ? -15.881 21.027 13.431 1.00 38.97 481 ARG A CA 1
ATOM 4043 C C . ARG A 1 481 ? -15.168 20.262 14.555 1.00 38.97 481 ARG A C 1
ATOM 4045 O O . ARG A 1 481 ? -15.247 19.048 14.569 1.00 38.97 481 ARG A O 1
ATOM 4052 N N . LEU A 1 482 ? -14.412 20.841 15.482 1.00 37.75 482 LEU A N 1
ATOM 4053 C CA . LEU A 1 482 ?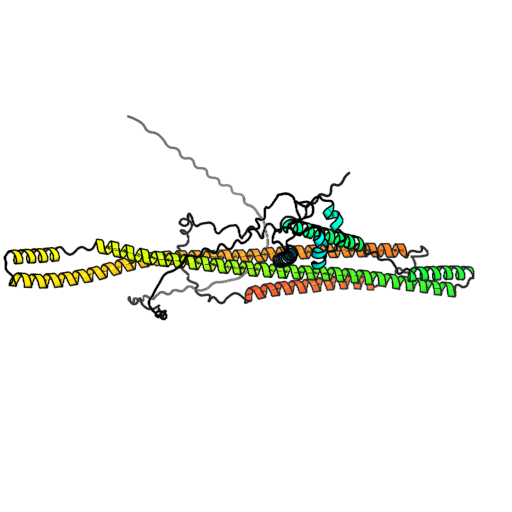 -14.495 22.136 16.145 1.00 37.75 482 LEU A CA 1
ATOM 4054 C C . LEU A 1 482 ? -13.077 22.667 16.417 1.00 37.75 482 LEU A C 1
ATOM 4056 O O . LEU A 1 482 ? -12.199 21.922 16.841 1.00 37.75 482 LEU A O 1
ATOM 4060 N N . LYS A 1 483 ? -12.879 23.978 16.253 1.00 44.00 483 LYS A N 1
ATOM 4061 C CA . LYS A 1 483 ? -11.831 24.694 16.986 1.00 44.00 483 LYS A CA 1
ATOM 4062 C C . LYS A 1 483 ? -12.334 24.843 18.420 1.00 44.00 483 LYS A C 1
ATOM 4064 O O . LYS A 1 483 ? -13.270 25.606 18.647 1.00 44.00 483 LYS A O 1
ATOM 4069 N N . THR A 1 484 ? -11.770 24.097 19.361 1.00 41.41 484 THR A N 1
ATOM 4070 C CA . THR A 1 484 ? -11.935 24.377 20.790 1.00 41.41 484 THR A CA 1
ATOM 4071 C C . THR A 1 484 ? -10.591 24.799 21.348 1.00 41.41 484 THR A C 1
ATOM 4073 O O . THR A 1 484 ? -9.695 23.978 21.539 1.00 41.41 484 THR A O 1
ATOM 4076 N N . ASP A 1 485 ? -10.472 26.099 21.598 1.00 40.06 485 ASP A N 1
ATOM 4077 C CA . ASP A 1 485 ? -9.464 26.679 22.471 1.00 40.06 485 ASP A CA 1
ATOM 4078 C C . ASP A 1 485 ? -9.711 26.137 23.883 1.00 40.06 485 ASP A C 1
ATOM 4080 O O . ASP A 1 485 ? -10.627 26.597 24.553 1.00 40.06 485 ASP A O 1
ATOM 4084 N N . ASN A 1 486 ? -8.984 25.093 24.290 1.00 42.03 486 ASN A N 1
ATOM 4085 C CA . ASN A 1 486 ? -8.769 24.694 25.687 1.00 42.03 486 ASN A CA 1
ATOM 4086 C C . ASN A 1 486 ? -7.734 23.557 25.738 1.00 42.03 486 ASN A C 1
ATOM 4088 O O . ASN A 1 486 ? -8.072 22.378 25.806 1.00 42.03 486 ASN A O 1
ATOM 4092 N N . ALA A 1 487 ? -6.453 23.923 25.714 1.00 39.31 487 ALA A N 1
ATOM 4093 C CA . ALA A 1 487 ? -5.365 23.060 26.168 1.00 39.31 487 ALA A CA 1
ATOM 4094 C C . ALA A 1 487 ? -4.862 23.625 27.504 1.00 39.31 487 ALA A C 1
ATOM 4096 O O . ALA A 1 487 ? -4.392 24.764 27.536 1.00 39.31 487 ALA A O 1
ATOM 4097 N N . PRO A 1 488 ? -5.004 22.867 28.609 1.00 44.09 488 PRO A N 1
ATOM 4098 C CA . PRO A 1 488 ? -3.801 22.290 29.204 1.00 44.09 488 PRO A CA 1
ATOM 4099 C C . PRO A 1 488 ? -4.081 20.960 29.936 1.00 44.09 488 PRO A C 1
ATOM 4101 O O . PRO A 1 488 ? -4.267 20.962 31.143 1.00 44.09 488 PRO A O 1
ATOM 4104 N N . TYR A 1 489 ? -4.082 19.813 29.245 1.00 41.38 489 TYR A N 1
ATOM 4105 C CA . TYR A 1 489 ? -3.970 18.494 29.916 1.00 41.38 489 TYR A CA 1
ATOM 4106 C C . TYR A 1 489 ? -3.158 17.437 29.135 1.00 41.38 489 TYR A C 1
ATOM 4108 O O . TYR A 1 489 ? -3.010 16.302 29.579 1.00 41.38 489 TYR A O 1
ATOM 4116 N N . LEU A 1 490 ? -2.544 17.795 28.002 1.00 40.59 490 LEU A N 1
ATOM 4117 C CA . LEU A 1 490 ? -1.878 16.844 27.096 1.00 40.59 490 LEU A CA 1
ATOM 4118 C C . LEU A 1 490 ? -0.379 16.636 27.371 1.00 40.59 490 LEU A C 1
ATOM 4120 O O . LEU A 1 490 ? 0.421 16.590 26.442 1.00 40.59 490 LEU A O 1
ATOM 4124 N N . LEU A 1 491 ? 0.020 16.487 28.636 1.00 41.81 491 LEU A N 1
ATOM 4125 C CA . LEU A 1 491 ? 1.410 16.138 28.984 1.00 41.81 491 LEU A CA 1
ATOM 4126 C C . LEU A 1 491 ? 1.559 14.877 29.848 1.00 41.81 491 LEU A C 1
ATOM 4128 O O . LEU A 1 491 ? 2.661 14.580 30.295 1.00 41.81 491 LEU A O 1
ATOM 4132 N N . GLN A 1 492 ? 0.498 14.080 30.029 1.00 42.06 492 GLN A N 1
ATOM 4133 C CA . GLN A 1 492 ? 0.548 12.909 30.921 1.00 42.06 492 GLN A CA 1
ATOM 4134 C C . GLN A 1 492 ? 0.043 11.586 30.319 1.00 42.06 492 GLN A C 1
ATOM 4136 O O . GLN A 1 492 ? -0.192 10.632 31.051 1.00 42.06 492 GLN A O 1
ATOM 4141 N N . ILE A 1 493 ? -0.089 11.487 28.990 1.00 42.84 493 ILE A N 1
ATOM 4142 C CA . ILE A 1 493 ? -0.612 10.273 28.323 1.00 42.84 493 ILE A CA 1
ATOM 4143 C C . ILE A 1 493 ? 0.506 9.300 27.881 1.00 42.84 493 ILE A C 1
ATOM 4145 O O . ILE A 1 493 ? 0.250 8.123 27.641 1.00 42.84 493 ILE A O 1
ATOM 4149 N N . ASN A 1 494 ? 1.778 9.715 27.894 1.00 39.41 494 ASN A N 1
ATOM 4150 C CA . ASN A 1 494 ? 2.894 8.860 27.455 1.00 39.41 494 ASN A CA 1
ATOM 4151 C C . ASN A 1 494 ? 3.375 7.811 28.484 1.00 39.41 494 ASN A C 1
ATOM 4153 O O . ASN A 1 494 ? 4.328 7.096 28.194 1.00 39.41 494 ASN A O 1
ATOM 4157 N N . GLN A 1 495 ? 2.752 7.688 29.664 1.00 40.69 495 GLN A N 1
ATOM 4158 C CA . GLN A 1 495 ? 3.218 6.770 30.725 1.00 40.69 495 GLN A CA 1
ATOM 4159 C C . GLN A 1 495 ? 2.250 5.631 31.095 1.00 40.69 495 GLN A C 1
ATOM 4161 O O . GLN A 1 495 ? 2.617 4.790 31.909 1.00 40.69 495 GLN A O 1
ATOM 4166 N N . LEU A 1 496 ? 1.055 5.542 30.494 1.00 36.53 496 LEU A N 1
ATOM 4167 C CA . LEU A 1 496 ? 0.053 4.522 30.867 1.00 36.53 496 LEU A CA 1
ATOM 4168 C C . LEU A 1 496 ? -0.172 3.409 29.832 1.00 36.53 496 LEU A C 1
ATOM 4170 O O . LEU A 1 496 ? -0.875 2.448 30.124 1.00 36.53 496 LEU A O 1
ATOM 4174 N N . PHE A 1 497 ? 0.473 3.467 28.666 1.00 40.84 497 PHE A N 1
ATOM 4175 C CA . PHE A 1 497 ? 0.392 2.407 27.652 1.00 40.84 497 PHE A CA 1
ATOM 4176 C C . PHE A 1 497 ? 1.670 1.560 27.621 1.00 40.84 497 PHE A C 1
ATOM 4178 O O . PHE A 1 497 ? 2.380 1.492 26.620 1.00 40.84 497 PHE A O 1
ATOM 4185 N N . GLY A 1 498 ? 1.971 0.914 28.749 1.00 34.22 498 GLY A N 1
ATOM 4186 C CA . GLY A 1 498 ? 2.879 -0.229 28.790 1.00 34.22 498 GLY A CA 1
ATOM 4187 C C . GLY A 1 498 ? 2.113 -1.495 28.405 1.00 34.22 498 GLY A C 1
ATOM 4188 O O . GLY A 1 498 ? 1.142 -1.843 29.066 1.00 34.22 498 GLY A O 1
ATOM 4189 N N . SER A 1 499 ? 2.565 -2.186 27.356 1.00 39.50 499 SER A N 1
ATOM 4190 C CA . SER A 1 499 ? 2.046 -3.469 26.838 1.00 39.50 499 SER A CA 1
ATOM 4191 C C . SER A 1 499 ? 0.716 -3.437 26.062 1.00 39.50 499 SER A C 1
ATOM 4193 O O . SER A 1 499 ? -0.248 -4.114 26.395 1.00 39.50 499 SER A O 1
ATOM 4195 N N . ALA A 1 500 ? 0.694 -2.726 24.932 1.00 31.88 500 ALA A N 1
ATOM 4196 C CA . ALA A 1 500 ? -0.170 -3.103 23.813 1.00 31.88 500 ALA A CA 1
ATOM 4197 C C . ALA A 1 500 ? 0.687 -3.835 22.773 1.00 31.88 500 ALA A C 1
ATOM 4199 O O . ALA A 1 500 ? 1.751 -3.352 22.382 1.00 31.88 500 ALA A O 1
ATOM 4200 N N . THR A 1 501 ? 0.242 -5.024 22.377 1.00 36.31 501 THR A N 1
ATOM 4201 C CA . THR A 1 501 ? 0.851 -5.879 21.353 1.00 36.31 501 THR A CA 1
ATOM 4202 C C . THR A 1 501 ? 1.292 -5.068 20.131 1.00 36.31 501 THR A C 1
ATOM 4204 O O . THR A 1 501 ? 0.493 -4.273 19.625 1.00 36.31 501 THR A O 1
ATOM 4207 N N . PRO A 1 502 ? 2.526 -5.256 19.627 1.00 34.22 502 PRO A N 1
ATOM 4208 C CA . PRO A 1 502 ? 2.949 -4.599 18.404 1.00 34.22 502 PRO A CA 1
ATOM 4209 C C . PRO A 1 502 ? 2.021 -5.044 17.275 1.00 34.22 502 PRO A C 1
ATOM 4211 O O . PRO A 1 502 ? 1.856 -6.239 17.033 1.00 34.22 502 PRO A O 1
ATOM 4214 N N . ILE A 1 503 ? 1.420 -4.070 16.588 1.00 36.62 503 ILE A N 1
ATOM 4215 C CA . ILE A 1 503 ? 0.824 -4.282 15.267 1.00 36.62 503 ILE A CA 1
ATOM 4216 C C . ILE A 1 503 ? 1.878 -5.045 14.450 1.00 36.62 503 ILE A C 1
ATOM 4218 O O . ILE A 1 503 ? 3.037 -4.611 14.426 1.00 36.62 503 ILE A O 1
ATOM 4222 N N . PRO A 1 504 ? 1.546 -6.210 13.869 1.00 32.38 504 PRO A N 1
ATOM 4223 C CA . PRO A 1 504 ? 2.550 -7.102 13.322 1.00 32.38 504 PRO A CA 1
ATOM 4224 C C . PRO A 1 504 ? 3.359 -6.378 12.243 1.00 32.38 504 PRO A C 1
ATOM 4226 O O . PRO A 1 504 ? 2.851 -5.981 11.196 1.00 32.38 504 PRO A O 1
ATOM 4229 N N . ALA A 1 505 ? 4.662 -6.237 12.497 1.00 34.28 505 ALA A N 1
ATOM 4230 C CA . ALA A 1 505 ? 5.643 -5.644 11.587 1.00 34.28 505 ALA A CA 1
ATOM 4231 C C . ALA A 1 505 ? 5.837 -6.450 10.278 1.00 34.28 505 ALA A C 1
ATOM 4233 O O . ALA A 1 505 ? 6.769 -6.184 9.516 1.00 34.28 505 ALA A O 1
ATOM 4234 N N . SER A 1 506 ? 4.977 -7.437 10.009 1.00 34.53 506 SER A N 1
ATOM 4235 C CA . SER A 1 506 ? 5.014 -8.313 8.840 1.00 34.53 506 SER A CA 1
ATOM 4236 C C . SER A 1 506 ? 4.416 -7.687 7.576 1.00 34.53 506 SER A C 1
ATOM 4238 O O . SER A 1 506 ? 4.703 -8.189 6.492 1.00 34.53 506 SER A O 1
ATOM 4240 N N . ILE A 1 507 ? 3.677 -6.573 7.670 1.00 38.22 507 ILE A N 1
ATOM 4241 C CA . ILE A 1 507 ? 3.103 -5.894 6.487 1.00 38.22 507 ILE A CA 1
ATOM 4242 C C . ILE A 1 507 ? 4.004 -4.749 5.978 1.00 38.22 507 ILE A C 1
ATOM 4244 O O . ILE A 1 507 ? 4.065 -4.490 4.782 1.00 38.22 507 ILE A O 1
ATOM 4248 N N . VAL A 1 508 ? 4.823 -4.134 6.840 1.00 36.44 508 VAL A N 1
ATOM 4249 C CA . VAL A 1 508 ? 5.679 -2.983 6.464 1.00 36.44 508 VAL A CA 1
ATOM 4250 C C . VAL A 1 508 ? 7.033 -3.401 5.855 1.00 36.44 508 VAL A C 1
ATOM 4252 O O . VAL A 1 508 ? 7.692 -2.607 5.189 1.00 36.44 508 VAL A O 1
ATOM 4255 N N . ARG A 1 509 ? 7.473 -4.658 6.020 1.00 33.84 509 ARG A N 1
ATOM 4256 C CA . ARG A 1 509 ? 8.806 -5.104 5.551 1.00 33.84 509 ARG A CA 1
ATOM 4257 C C . ARG A 1 509 ? 8.843 -5.790 4.182 1.00 33.84 509 ARG A C 1
ATOM 4259 O O . ARG A 1 509 ? 9.945 -6.045 3.697 1.00 33.84 509 ARG A O 1
ATOM 4266 N N . LYS A 1 510 ? 7.703 -6.063 3.538 1.00 31.50 510 LYS A N 1
ATOM 4267 C CA . LYS A 1 510 ? 7.691 -6.721 2.215 1.00 31.50 510 LYS A CA 1
ATOM 4268 C C . LYS A 1 510 ? 7.820 -5.752 1.032 1.00 31.50 510 LYS A C 1
ATOM 4270 O O . LYS A 1 510 ? 8.399 -6.131 0.025 1.00 31.50 510 LYS A O 1
ATOM 4275 N N . THR A 1 511 ? 7.425 -4.485 1.163 1.00 36.66 511 THR A N 1
ATOM 4276 C CA . THR A 1 511 ? 7.535 -3.498 0.066 1.00 36.66 511 THR A CA 1
ATOM 4277 C C . THR A 1 511 ? 8.865 -2.734 0.035 1.00 36.66 511 THR A C 1
ATOM 4279 O O . THR A 1 511 ? 9.315 -2.340 -1.037 1.00 36.66 511 THR A O 1
ATOM 4282 N N . GLN A 1 512 ? 9.574 -2.592 1.163 1.00 34.44 512 GLN A N 1
ATOM 4283 C CA . GLN A 1 512 ? 10.883 -1.910 1.195 1.00 34.44 512 GLN A CA 1
ATOM 4284 C C . GLN A 1 512 ? 12.080 -2.792 0.794 1.00 34.44 512 GLN A C 1
ATOM 4286 O O . GLN A 1 512 ? 13.153 -2.263 0.493 1.00 34.44 512 GLN A O 1
ATOM 4291 N N . ARG A 1 513 ? 11.939 -4.127 0.760 1.00 32.22 513 ARG A N 1
ATOM 4292 C CA . ARG A 1 513 ? 13.052 -5.029 0.397 1.00 32.22 513 ARG A CA 1
ATOM 4293 C C . ARG A 1 513 ? 13.256 -5.181 -1.117 1.00 32.22 513 ARG A C 1
ATOM 4295 O O . ARG A 1 513 ? 14.382 -5.454 -1.523 1.00 32.22 513 ARG A O 1
ATOM 4302 N N . ASN A 1 514 ? 12.240 -4.894 -1.934 1.00 34.19 514 ASN A N 1
ATOM 4303 C CA . ASN A 1 514 ? 12.300 -5.085 -3.390 1.00 34.19 514 ASN A CA 1
ATOM 4304 C C . ASN A 1 514 ? 12.952 -3.928 -4.172 1.00 34.19 514 ASN A C 1
ATOM 4306 O O . ASN A 1 514 ? 13.215 -4.077 -5.357 1.00 34.19 514 ASN A O 1
ATOM 4310 N N . TYR A 1 515 ? 13.296 -2.802 -3.532 1.00 36.09 515 TYR A N 1
ATOM 4311 C CA . TYR A 1 515 ? 13.893 -1.645 -4.226 1.00 36.09 515 TYR A CA 1
ATOM 4312 C C . TYR A 1 515 ? 15.372 -1.371 -3.905 1.00 36.09 515 TYR A C 1
ATOM 4314 O O . TYR A 1 515 ? 15.921 -0.385 -4.401 1.00 36.09 515 TYR A O 1
ATOM 4322 N N . ARG A 1 516 ? 16.035 -2.207 -3.088 1.00 32.97 516 ARG A N 1
ATOM 4323 C CA . ARG A 1 516 ? 17.402 -1.933 -2.591 1.00 32.97 516 ARG A CA 1
ATOM 4324 C C . ARG A 1 516 ? 18.495 -2.893 -3.079 1.00 32.97 516 ARG A C 1
ATOM 4326 O O . ARG A 1 516 ? 19.634 -2.753 -2.645 1.00 32.97 516 ARG A O 1
ATOM 4333 N N . LYS A 1 517 ? 18.197 -3.840 -3.972 1.00 34.84 517 LYS A N 1
ATOM 4334 C CA . LYS A 1 517 ? 19.211 -4.733 -4.557 1.00 34.84 517 LYS A CA 1
ATOM 4335 C C . LYS A 1 517 ? 19.191 -4.650 -6.081 1.00 34.84 517 LYS A C 1
ATOM 4337 O O . LYS A 1 517 ? 18.466 -5.375 -6.743 1.00 34.84 517 LYS A O 1
ATOM 4342 N N . GLY A 1 518 ? 20.003 -3.743 -6.608 1.00 29.25 518 GLY A N 1
ATOM 4343 C CA . GLY A 1 518 ? 20.345 -3.648 -8.021 1.00 29.25 518 GLY A CA 1
ATOM 4344 C C . GLY A 1 518 ? 21.451 -2.612 -8.196 1.00 29.25 518 GLY A C 1
ATOM 4345 O O . GLY A 1 518 ? 21.266 -1.465 -7.804 1.00 29.25 518 GLY A O 1
ATOM 4346 N N . SER A 1 519 ? 22.577 -3.032 -8.778 1.00 35.81 519 SER A N 1
ATOM 4347 C CA . SER A 1 519 ? 23.738 -2.221 -9.182 1.00 35.81 519 SER A CA 1
ATOM 4348 C C . SER A 1 519 ? 24.822 -1.919 -8.133 1.00 35.81 519 SER A C 1
ATOM 4350 O O . SER A 1 519 ? 25.022 -0.775 -7.733 1.00 35.81 519 SER A O 1
ATOM 4352 N N . THR A 1 520 ? 25.643 -2.928 -7.833 1.00 33.34 520 THR A N 1
ATOM 4353 C CA . THR A 1 520 ? 27.107 -2.744 -7.752 1.00 33.34 520 THR A CA 1
ATOM 4354 C C . THR A 1 520 ? 27.794 -3.963 -8.369 1.00 33.34 520 THR A C 1
ATOM 4356 O O . THR A 1 520 ? 28.101 -4.926 -7.670 1.00 33.34 520 THR A O 1
ATOM 4359 N N . SER A 1 521 ? 28.014 -3.944 -9.685 1.00 33.31 521 SER A N 1
ATOM 4360 C CA . SER A 1 521 ? 28.995 -4.815 -10.339 1.00 33.31 521 SER A CA 1
ATOM 4361 C C . SER A 1 521 ? 30.273 -4.014 -10.569 1.00 33.31 521 SER A C 1
ATOM 4363 O O . SER A 1 521 ? 30.271 -2.996 -11.260 1.00 33.31 521 SER A O 1
ATOM 4365 N N . ASN A 1 522 ? 31.343 -4.484 -9.932 1.00 31.64 522 ASN A N 1
ATOM 4366 C CA . ASN A 1 522 ? 32.711 -4.001 -10.048 1.00 31.64 522 ASN A CA 1
ATOM 4367 C C . ASN A 1 522 ? 33.180 -3.946 -11.509 1.00 31.64 522 ASN A C 1
ATOM 4369 O O . ASN A 1 522 ? 33.081 -4.935 -12.229 1.00 31.64 522 ASN A O 1
ATOM 4373 N N . ILE A 1 523 ? 33.786 -2.824 -11.896 1.00 31.02 523 ILE A N 1
ATOM 4374 C CA . ILE A 1 523 ? 34.723 -2.749 -13.020 1.00 31.02 523 ILE A CA 1
ATOM 4375 C C . ILE A 1 523 ? 36.116 -2.668 -12.394 1.00 31.02 523 ILE A C 1
ATOM 4377 O O . ILE A 1 523 ? 36.485 -1.640 -11.828 1.00 31.02 523 ILE A O 1
ATOM 4381 N N . SER A 1 524 ? 36.877 -3.763 -12.456 1.00 28.48 524 SER A N 1
ATOM 4382 C CA . SER A 1 524 ? 38.313 -3.734 -12.180 1.00 28.48 524 SER A CA 1
ATOM 4383 C C . SER A 1 524 ? 39.030 -3.161 -13.400 1.00 28.48 524 SER A C 1
ATOM 4385 O O . SER A 1 524 ? 38.968 -3.745 -14.483 1.00 28.48 524 SER A O 1
ATOM 4387 N N . TYR A 1 525 ? 39.734 -2.047 -13.228 1.00 30.72 525 TYR A N 1
ATOM 4388 C CA . TYR A 1 525 ? 40.756 -1.623 -14.176 1.00 30.72 525 TYR A CA 1
ATOM 4389 C C . TYR A 1 525 ? 42.080 -2.280 -13.785 1.00 30.72 525 TYR A C 1
ATOM 4391 O O . TYR A 1 525 ? 42.593 -2.034 -12.698 1.00 30.72 525 TYR A O 1
ATOM 4399 N N . ASN A 1 526 ? 42.614 -3.108 -14.683 1.00 34.97 526 ASN A N 1
ATOM 4400 C CA . ASN A 1 526 ? 44.040 -3.408 -14.723 1.00 34.97 526 ASN A CA 1
ATOM 4401 C C . ASN A 1 526 ? 44.761 -2.198 -15.327 1.00 34.97 526 ASN A C 1
ATOM 4403 O O . ASN A 1 526 ? 44.518 -1.868 -16.490 1.00 34.97 526 ASN A O 1
ATOM 4407 N N . TYR A 1 527 ? 45.636 -1.581 -14.535 1.00 33.97 527 TYR A N 1
ATOM 4408 C CA . TYR A 1 527 ? 46.938 -1.049 -14.939 1.00 33.97 527 TYR A CA 1
ATOM 4409 C C . TYR A 1 527 ? 47.878 -1.102 -13.741 1.00 33.97 527 TYR A C 1
ATOM 4411 O O . TYR A 1 527 ? 47.420 -0.733 -12.634 1.00 33.97 527 TYR A O 1
#

Radius of gyration: 46.88 Å; chains: 1; bounding box: 100×104×148 Å